Protein 5NJX (pdb70)

Secondary structure (DSSP, 8-state):
-HHHHHHHS-EE--SS-SSSEEEEEEE--BSS----BT-EEEEEEEEE-SS--EEEESTTT-S-EEEETTTTSS-HHHHHHGGGPPBT-EEEEEE-GGGTTTTT-BTTTB-TT--EEEEEEEEEEE-EETTSSSSEEEEEEE----SS---TT-EEEEEEEEEETTEEEEEEEEEEETT-GGGGT--HHHHHHHTT--TT-EEEEEE-TTTSSGGG-BGGGTBPTT--EEEEEEEEEEEPPPPGGGS-HHHHHHHHHHHHHHHHHHHHTT-HHHHHHHHHHHHHHHTT--S--HHHHHHHHHHHHHHHHHHHHHHHHTT-HHHHHHHHHHHHHH-TT-HHHHHHHHHHHHHTT-HHHHHHHHHHHHHH-TT-HHHHHHHHHHHHHHHHHHHHHHHHHHHHHHHHHHTSSSTT-/--GGGG---

Sequence (422 aa):
SPTATVAEQGEDITSKKDRGVLKIVKRVGNGEETPMIGDKVYVHYKGKLSNGKKFDSSHDRNEPFVFSLGKGQVIKAWDIGVATMKKGEICHLLCKPEYAYGSAGSLPKIPSNATLFFEIELLDFKGEDLFEDGGIIRRTKRKGEGYSNPNEGATVEIHLEGRCGGRMFDCRDVAFTVGEGEDHDIPIGIDKALEKMQREEQCILYLGPRYGFGEAGKPKFGIEPNAELIYEVTLKSFEKAKESWEMDTKEKLEQAAIVKEKGTVYFKGGKYMMQAVIQYGKIVSWLEEMEYGLSEKESKASESFLLAAFLNLAMCYLKLREYTKAVECCDKALGLDSANEKGLYRRGEAQLLMNEFESAKGDFEKVLEVNPQNKAARLQISMCQKKAKEHNERDRRIYANMFKKFAEQDAKEEADTSRMEEVD

Structure (mmCIF, N/CA/C/O backbone):
data_5NJX
#
_entry.id   5NJX
#
_cell.length_a   92.160
_cell.length_b   92.160
_cell.length_c   132.010
_cell.angle_alpha   90.00
_cell.angle_beta   90.00
_cell.angle_gamma   120.00
#
_symmetry.space_group_name_H-M   'P 32 2 1'
#
loop_
_entity.id
_entity.type
_entity.pdbx_description
1 polymer 'Peptidyl-prolyl cis-trans isomerase FKBP5'
2 polymer 'HSP90AA1 protein'
3 non-polymer 'SULFATE ION'
4 water water
#
loop_
_atom_site.group_PDB
_atom_site.id
_atom_site.type_symbol
_atom_site.label_atom_id
_atom_site.label_alt_id
_atom_site.label_comp_id
_atom_site.label_asym_id
_atom_site.label_entity_id
_atom_site.label_seq_id
_atom_site.pdbx_PDB_ins_code
_atom_site.Cartn_x
_atom_site.Cartn_y
_atom_site.Cartn_z
_atom_site.occupancy
_atom_site.B_iso_or_equiv
_atom_site.auth_seq_id
_atom_site.auth_comp_id
_atom_site.auth_asym_id
_atom_site.auth_atom_id
_atom_site.pdbx_PDB_model_num
ATOM 1 N N . SER A 1 18 ? -63.317 76.484 -18.047 1.00 145.89 13 SER A N 1
ATOM 2 C CA . SER A 1 18 ? -63.527 76.388 -19.490 1.00 146.63 13 SER A CA 1
ATOM 3 C C . SER A 1 18 ? -62.995 75.053 -20.100 1.00 147.09 13 SER A C 1
ATOM 4 O O . SER A 1 18 ? -63.757 74.467 -20.872 1.00 147.05 13 SER A O 1
ATOM 7 N N . PRO A 1 19 ? -61.765 74.519 -19.802 1.00 139.74 14 PRO A N 1
ATOM 8 C CA . PRO A 1 19 ? -61.354 73.241 -20.436 1.00 136.00 14 PRO A CA 1
ATOM 9 C C . PRO A 1 19 ? -62.084 71.995 -19.890 1.00 137.91 14 PRO A C 1
ATOM 10 O O . PRO A 1 19 ? -61.914 70.899 -20.435 1.00 134.74 14 PRO A O 1
ATOM 14 N N . THR A 1 20 ? -62.895 72.173 -18.819 1.00 135.83 15 THR A N 1
ATOM 15 C CA . THR A 1 20 ? -63.701 71.141 -18.153 1.00 134.18 15 THR A CA 1
ATOM 16 C C . THR A 1 20 ? -65.006 70.904 -18.957 1.00 139.46 15 THR A C 1
ATOM 17 O O . THR A 1 20 ? -65.457 69.762 -19.057 1.00 136.82 15 THR A O 1
ATOM 21 N N . ALA A 1 21 ? -65.596 71.977 -19.530 1.00 139.44 16 ALA A N 1
ATOM 22 C CA . ALA A 1 21 ? -66.821 71.906 -20.334 1.00 141.28 16 ALA A CA 1
ATOM 23 C C . ALA A 1 21 ? -66.575 71.241 -21.704 1.00 143.16 16 ALA A C 1
ATOM 24 O O . ALA A 1 21 ? -67.509 70.664 -22.262 1.00 143.43 16 ALA A O 1
ATOM 26 N N . THR A 1 22 ? -65.321 71.315 -22.230 1.00 137.03 17 THR A N 1
ATOM 27 C CA . THR A 1 22 ? -64.891 70.743 -23.518 1.00 135.13 17 THR A CA 1
ATOM 28 C C . THR A 1 22 ? -64.996 69.212 -23.493 1.00 136.43 17 THR A C 1
ATOM 29 O O . THR A 1 22 ? -65.576 68.634 -24.413 1.00 136.10 17 THR A O 1
ATOM 33 N N . VAL A 1 23 ? -64.427 68.566 -22.450 1.00 130.20 18 VAL A N 1
ATOM 34 C CA . VAL A 1 23 ? -64.436 67.109 -22.266 1.00 126.88 18 VAL A CA 1
ATOM 35 C C . VAL A 1 23 ? -65.868 66.641 -21.871 1.00 132.18 18 VAL A C 1
ATOM 36 O O . VAL A 1 23 ? -66.277 65.543 -22.261 1.00 130.38 18 VAL A O 1
ATOM 40 N N . ALA A 1 24 ? -66.635 67.500 -21.160 1.00 131.46 19 ALA A N 1
ATOM 41 C CA . ALA A 1 24 ? -68.019 67.227 -20.756 1.00 133.05 19 ALA A CA 1
ATOM 42 C C . ALA A 1 24 ? -68.943 67.197 -21.975 1.00 138.96 19 ALA A C 1
ATOM 43 O O . ALA A 1 24 ? -69.944 66.478 -21.970 1.00 139.19 19 ALA A O 1
ATOM 45 N N . GLU A 1 25 ? -68.587 67.974 -23.019 1.00 136.49 20 GLU A N 1
ATOM 46 C CA . GLU A 1 25 ? -69.305 68.073 -24.288 1.00 138.61 20 GLU A CA 1
ATOM 47 C C . GLU A 1 25 ? -68.827 66.972 -25.246 1.00 139.89 20 GLU A C 1
ATOM 48 O O . GLU A 1 25 ? -69.643 66.163 -25.686 1.00 140.47 20 GLU A O 1
ATOM 54 N N . GLN A 1 26 ? -67.511 66.944 -25.561 1.00 133.17 21 GLN A N 1
ATOM 55 C CA . GLN A 1 26 ? -66.891 65.971 -26.473 1.00 130.00 21 GLN A CA 1
ATOM 56 C C . GLN A 1 26 ? -65.767 65.202 -25.763 1.00 129.08 21 GLN A C 1
ATOM 57 O O . GLN A 1 26 ? -64.620 65.662 -25.739 1.00 127.78 21 GLN A O 1
ATOM 63 N N . GLY A 1 27 ? -66.110 64.046 -25.191 1.00 122.45 22 GLY A N 1
ATOM 64 C CA . GLY A 1 27 ? -65.167 63.194 -24.469 1.00 117.28 22 GLY A CA 1
ATOM 65 C C . GLY A 1 27 ? -65.258 61.726 -24.824 1.00 115.58 22 GLY A C 1
ATOM 66 O O . GLY A 1 27 ? -66.357 61.181 -24.958 1.00 116.71 22 GLY A O 1
ATOM 67 N N . GLU A 1 28 ? -64.096 61.073 -24.962 1.00 106.18 23 GLU A N 1
ATOM 68 C CA . GLU A 1 28 ? -64.008 59.657 -25.305 1.00 102.79 23 GLU A CA 1
ATOM 69 C C . GLU A 1 28 ? -64.290 58.802 -24.076 1.00 102.85 23 GLU A C 1
ATOM 70 O O . GLU A 1 28 ? -63.459 58.727 -23.165 1.00 99.94 23 GLU A O 1
ATOM 76 N N . ASP A 1 29 ? -65.485 58.180 -24.049 1.00 99.64 24 ASP A N 1
ATOM 77 C CA . ASP A 1 29 ? -65.929 57.293 -22.974 1.00 98.07 24 ASP A CA 1
ATOM 78 C C . ASP A 1 29 ? -65.103 56.003 -23.050 1.00 98.00 24 ASP A C 1
ATOM 79 O O . ASP A 1 29 ? -65.429 55.087 -23.813 1.00 97.94 24 ASP A O 1
ATOM 84 N N . ILE A 1 30 ? -63.984 55.977 -22.301 1.00 90.59 25 ILE A N 1
ATOM 85 C CA . ILE A 1 30 ? -63.013 54.879 -22.295 1.00 86.48 25 ILE A CA 1
ATOM 86 C C . ILE A 1 30 ? -63.361 53.780 -21.257 1.00 88.67 25 ILE A C 1
ATOM 87 O O . ILE A 1 30 ? -62.544 52.883 -21.016 1.00 85.01 25 ILE A O 1
ATOM 92 N N . THR A 1 31 ? -64.589 53.819 -20.701 1.00 87.66 26 THR A N 1
ATOM 93 C CA . THR A 1 31 ? -65.071 52.839 -19.721 1.00 87.07 26 THR A CA 1
ATOM 94 C C . THR A 1 31 ? -65.486 51.531 -20.392 1.00 91.32 26 THR A C 1
ATOM 95 O O . THR A 1 31 ? -66.037 51.550 -21.501 1.00 93.11 26 THR A O 1
ATOM 99 N N . SER A 1 32 ? -65.228 50.399 -19.698 1.00 85.57 27 SER A N 1
ATOM 100 C CA . SER A 1 32 ? -65.586 49.038 -20.116 1.00 84.77 27 SER A CA 1
ATOM 101 C C . SER A 1 32 ? -67.113 48.872 -20.084 1.00 90.91 27 SER A C 1
ATOM 102 O O . SER A 1 32 ? -67.712 48.397 -21.053 1.00 92.09 27 SER A O 1
ATOM 105 N N . LYS A 1 33 ? -67.733 49.316 -18.975 1.00 87.46 28 LYS A N 1
ATOM 106 C CA . LYS A 1 33 ? -69.172 49.273 -18.718 1.00 89.30 28 LYS A CA 1
ATOM 107 C C . LYS A 1 33 ? -69.938 50.261 -19.627 1.00 95.21 28 LYS A C 1
ATOM 108 O O . LYS A 1 33 ? -71.136 50.066 -19.855 1.00 97.47 28 LYS A O 1
ATOM 114 N N . LYS A 1 34 ? -69.236 51.304 -20.150 1.00 90.51 29 LYS A N 1
ATOM 115 C CA . LYS A 1 34 ? -69.744 52.368 -21.031 1.00 92.60 29 LYS A CA 1
ATOM 116 C C . LYS A 1 34 ? -70.931 53.091 -20.360 1.00 99.45 29 LYS A C 1
ATOM 117 O O . LYS A 1 34 ? -72.094 52.876 -20.721 1.00 101.35 29 LYS A O 1
ATOM 123 N N . ASP A 1 35 ? -70.615 53.922 -19.344 1.00 96.10 30 ASP A N 1
ATOM 124 C CA . ASP A 1 35 ? -71.599 54.669 -18.545 1.00 98.61 30 ASP A CA 1
ATOM 125 C C . ASP A 1 35 ? -71.219 56.174 -18.376 1.00 104.44 30 ASP A C 1
ATOM 126 O O . ASP A 1 35 ? -71.718 56.826 -17.447 1.00 106.43 30 ASP A O 1
ATOM 131 N N . ARG A 1 36 ? -70.361 56.719 -19.299 1.00 99.23 31 ARG A N 1
ATOM 132 C CA . ARG A 1 36 ? -69.843 58.110 -19.356 1.00 99.04 31 ARG A CA 1
ATOM 133 C C . ARG A 1 36 ? -68.993 58.501 -18.097 1.00 99.61 31 ARG A C 1
ATOM 134 O O . ARG A 1 36 ? -68.616 59.670 -17.945 1.00 99.31 31 ARG A O 1
ATOM 142 N N . GLY A 1 37 ? -68.655 57.504 -17.270 1.00 93.18 32 GLY A N 1
ATOM 143 C CA . GLY A 1 37 ? -67.891 57.645 -16.033 1.00 91.13 32 GLY A CA 1
ATOM 144 C C . GLY A 1 37 ? -66.489 58.216 -16.132 1.00 92.64 32 GLY A C 1
ATOM 145 O O . GLY A 1 37 ? -66.025 58.871 -15.194 1.00 92.49 32 GLY A O 1
ATOM 146 N N . VAL A 1 38 ? -65.779 57.917 -17.232 1.00 86.90 33 VAL A N 1
ATOM 147 C CA . VAL A 1 38 ? -64.423 58.415 -17.498 1.00 84.67 33 VAL A CA 1
ATOM 148 C C . VAL A 1 38 ? -64.393 58.903 -18.965 1.00 89.85 33 VAL A C 1
ATOM 149 O O . VAL A 1 38 ? -64.562 58.095 -19.884 1.00 89.32 33 VAL A O 1
ATOM 153 N N . LEU A 1 39 ? -64.226 60.227 -19.174 1.00 87.13 34 LEU A N 1
ATOM 154 C CA . LEU A 1 39 ? -64.186 60.828 -20.513 1.00 87.59 34 LEU A CA 1
ATOM 155 C C . LEU A 1 39 ? -62.823 61.483 -20.760 1.00 90.42 34 LEU A C 1
ATOM 156 O O . LEU A 1 39 ? -62.325 62.210 -19.897 1.00 89.94 34 LEU A O 1
ATOM 161 N N . LYS A 1 40 ? -62.209 61.197 -21.923 1.00 86.13 35 LYS A N 1
ATOM 162 C CA . LYS A 1 40 ? -60.888 61.719 -22.275 1.00 84.85 35 LYS A CA 1
ATOM 163 C C . LYS A 1 40 ? -60.922 62.646 -23.507 1.00 93.21 35 LYS A C 1
ATOM 164 O O . LYS A 1 40 ? -61.812 62.548 -24.358 1.00 94.62 35 LYS A O 1
ATOM 170 N N . ILE A 1 41 ? -59.940 63.557 -23.573 1.00 91.06 36 ILE A N 1
ATOM 171 C CA . ILE A 1 41 ? -59.704 64.482 -24.676 1.00 93.23 36 ILE A CA 1
ATOM 172 C C . ILE A 1 41 ? -58.191 64.760 -24.666 1.00 95.83 36 ILE A C 1
ATOM 173 O O . ILE A 1 41 ? -57.642 65.204 -23.656 1.00 94.50 36 ILE A O 1
ATOM 178 N N . VAL A 1 42 ? -57.511 64.391 -25.757 1.00 92.12 37 VAL A N 1
ATOM 179 C CA . VAL A 1 42 ? -56.064 64.548 -25.863 1.00 90.47 37 VAL A CA 1
ATOM 180 C C . VAL A 1 42 ? -55.738 66.006 -26.179 1.00 98.89 37 VAL A C 1
ATOM 181 O O . VAL A 1 42 ? -56.168 66.522 -27.214 1.00 100.58 37 VAL A O 1
ATOM 185 N N . LYS A 1 43 ? -54.985 66.665 -25.276 1.00 96.52 38 LYS A N 1
ATOM 186 C CA . LYS A 1 43 ? -54.536 68.053 -25.433 1.00 98.92 38 LYS A CA 1
ATOM 187 C C . LYS A 1 43 ? -53.263 68.102 -26.313 1.00 102.78 38 LYS A C 1
ATOM 188 O O . LYS A 1 43 ? -53.182 68.916 -27.238 1.00 103.99 38 LYS A O 1
ATOM 194 N N . ARG A 1 44 ? -52.286 67.223 -26.012 1.00 97.20 39 ARG A N 1
ATOM 195 C CA . ARG A 1 44 ? -51.007 67.092 -26.706 1.00 96.11 39 ARG A CA 1
ATOM 196 C C . ARG A 1 44 ? -50.734 65.610 -26.957 1.00 100.28 39 ARG A C 1
ATOM 197 O O . ARG A 1 44 ? -50.718 64.831 -26.001 1.00 98.60 39 ARG A O 1
ATOM 205 N N . VAL A 1 45 ? -50.524 65.216 -28.230 1.00 98.14 40 VAL A N 1
ATOM 206 C CA . VAL A 1 45 ? -50.274 63.812 -28.598 1.00 96.13 40 VAL A CA 1
ATOM 207 C C . VAL A 1 45 ? -48.846 63.353 -28.183 1.00 100.23 40 VAL A C 1
ATOM 208 O O . VAL A 1 45 ? -47.972 64.182 -27.903 1.00 99.80 40 VAL A O 1
ATOM 212 N N . GLY A 1 46 ? -48.661 62.032 -28.126 1.00 96.82 41 GLY A N 1
ATOM 213 C CA . GLY A 1 46 ? -47.402 61.389 -27.766 1.00 95.08 41 GLY A CA 1
ATOM 214 C C . GLY A 1 46 ? -46.836 60.479 -28.843 1.00 100.14 41 GLY A C 1
ATOM 215 O O . GLY A 1 46 ? -47.594 59.880 -29.618 1.00 99.95 41 GLY A O 1
ATOM 216 N N . ASN A 1 47 ? -45.488 60.366 -28.894 1.00 97.19 42 ASN A N 1
ATOM 217 C CA . ASN A 1 47 ? -44.785 59.548 -29.892 1.00 96.60 42 ASN A CA 1
ATOM 218 C C . ASN A 1 47 ? -44.673 58.080 -29.449 1.00 98.56 42 ASN A C 1
ATOM 219 O O . ASN A 1 47 ? -44.450 57.798 -28.267 1.00 97.00 42 ASN A O 1
ATOM 224 N N . GLY A 1 48 ? -44.824 57.178 -30.424 1.00 94.66 43 GLY A N 1
ATOM 225 C CA . GLY A 1 48 ? -44.800 55.729 -30.243 1.00 92.40 43 GLY A CA 1
ATOM 226 C C . GLY A 1 48 ? -46.205 55.190 -30.060 1.00 96.82 43 GLY A C 1
ATOM 227 O O . GLY A 1 48 ? -47.063 55.897 -29.517 1.00 98.27 43 GLY A O 1
ATOM 228 N N . GLU A 1 49 ? -46.472 53.950 -30.528 1.00 91.51 44 GLU A N 1
ATOM 229 C CA . GLU A 1 49 ? -47.817 53.379 -30.375 1.00 91.23 44 GLU A CA 1
ATOM 230 C C . GLU A 1 49 ? -47.873 52.350 -29.228 1.00 88.89 44 GLU A C 1
ATOM 231 O O . GLU A 1 49 ? -48.745 51.469 -29.204 1.00 88.51 44 GLU A O 1
ATOM 237 N N . GLU A 1 50 ? -46.982 52.530 -28.236 1.00 80.14 45 GLU A N 1
ATOM 238 C CA . GLU A 1 50 ? -46.945 51.707 -27.039 1.00 76.17 45 GLU A CA 1
ATOM 239 C C . GLU A 1 50 ? -47.705 52.423 -25.930 1.00 77.62 45 GLU A C 1
ATOM 240 O O . GLU A 1 50 ? -47.467 53.608 -25.669 1.00 77.32 45 GLU A O 1
ATOM 246 N N . THR A 1 51 ? -48.673 51.709 -25.334 1.00 72.44 46 THR A N 1
ATOM 247 C CA . THR A 1 51 ? -49.497 52.154 -24.204 1.00 71.90 46 THR A CA 1
ATOM 248 C C . THR A 1 51 ? -49.066 51.360 -22.967 1.00 71.58 46 THR A C 1
ATOM 249 O O . THR A 1 51 ? -48.743 50.174 -23.125 1.00 69.58 46 THR A O 1
ATOM 253 N N . PRO A 1 52 ? -49.058 51.958 -21.743 1.00 66.07 47 PRO A N 1
ATOM 254 C CA . PRO A 1 52 ? -48.640 51.192 -20.559 1.00 63.35 47 PRO A CA 1
ATOM 255 C C . PRO A 1 52 ? -49.612 50.070 -20.195 1.00 64.31 47 PRO A C 1
ATOM 256 O O . PRO A 1 52 ? -50.825 50.193 -20.402 1.00 65.38 47 PRO A O 1
ATOM 260 N N . MET A 1 53 ? -49.054 48.969 -19.666 1.00 56.81 48 MET A N 1
ATOM 261 C CA . MET A 1 53 ? -49.800 47.784 -19.248 1.00 55.77 48 MET A CA 1
ATOM 262 C C . MET A 1 53 ? -49.839 47.643 -17.723 1.00 62.42 48 MET A C 1
ATOM 263 O O . MET A 1 53 ? -49.155 48.385 -17.007 1.00 63.67 48 MET A O 1
ATOM 268 N N . ILE A 1 54 ? -50.620 46.657 -17.228 1.00 57.88 49 ILE A N 1
ATOM 269 C CA . ILE A 1 54 ? -50.760 46.312 -15.813 1.00 56.15 49 ILE A CA 1
ATOM 270 C C . ILE A 1 54 ? -49.357 46.106 -15.213 1.00 58.59 49 ILE A C 1
ATOM 271 O O . ILE A 1 54 ? -48.473 45.551 -15.883 1.00 56.58 49 ILE A O 1
ATOM 276 N N . GLY A 1 55 ? -49.160 46.632 -14.004 1.00 55.88 50 GLY A N 1
ATOM 277 C CA . GLY A 1 55 ? -47.922 46.525 -13.233 1.00 54.80 50 GLY A CA 1
ATOM 278 C C . GLY A 1 55 ? -46.726 47.353 -13.670 1.00 59.46 50 GLY A C 1
ATOM 279 O O . GLY A 1 55 ? -45.653 47.246 -13.066 1.00 58.41 50 GLY A O 1
ATOM 280 N N . ASP A 1 56 ? -46.885 48.181 -14.711 1.00 56.94 51 ASP A N 1
ATOM 281 C CA . ASP A 1 56 ? -45.789 49.009 -15.194 1.00 56.56 51 ASP A CA 1
ATOM 282 C C . ASP A 1 56 ? -45.573 50.223 -14.288 1.00 61.42 51 ASP A C 1
ATOM 283 O O . ASP A 1 56 ? -46.534 50.756 -13.731 1.00 61.95 51 ASP A O 1
ATOM 288 N N . LYS A 1 57 ? -44.307 50.645 -14.139 1.00 58.24 52 LYS A N 1
ATOM 289 C CA . LYS A 1 57 ? -43.914 51.806 -13.341 1.00 59.74 52 LYS A CA 1
ATOM 290 C C . LYS A 1 57 ? -44.119 53.059 -14.196 1.00 66.72 52 LYS A C 1
ATOM 291 O O . LYS A 1 57 ? -43.306 53.387 -15.063 1.00 65.90 52 LYS A O 1
ATOM 297 N N . VAL A 1 58 ? -45.249 53.722 -13.967 1.00 66.49 53 VAL A N 1
ATOM 298 C CA . VAL A 1 58 ? -45.702 54.892 -14.701 1.00 68.79 53 VAL A CA 1
ATOM 299 C C . VAL A 1 58 ? -45.271 56.204 -14.003 1.00 74.41 53 VAL A C 1
ATOM 300 O O . VAL A 1 58 ? -45.588 56.432 -12.833 1.00 74.53 53 VAL A O 1
ATOM 304 N N . TYR A 1 59 ? -44.554 57.058 -14.763 1.00 72.04 54 TYR A N 1
ATOM 305 C CA . TYR A 1 59 ? -44.061 58.382 -14.378 1.00 73.62 54 TYR A CA 1
ATOM 306 C C . TYR A 1 59 ? -44.995 59.430 -14.998 1.00 79.77 54 TYR A C 1
ATOM 307 O O . TYR A 1 59 ? -45.075 59.503 -16.228 1.00 79.37 54 TYR A O 1
ATOM 316 N N . VAL A 1 60 ? -45.745 60.200 -14.168 1.00 78.40 55 VAL A N 1
ATOM 317 C CA . VAL A 1 60 ? -46.686 61.217 -14.674 1.00 80.57 55 VAL A CA 1
ATOM 318 C C . VAL A 1 60 ? -46.559 62.568 -13.968 1.00 86.48 55 VAL A C 1
ATOM 319 O O . VAL A 1 60 ? -46.005 62.677 -12.874 1.00 85.18 55 VAL A O 1
ATOM 323 N N . HIS A 1 61 ? -47.124 63.585 -14.619 1.00 86.23 56 HIS A N 1
ATOM 324 C CA . HIS A 1 61 ? -47.235 64.959 -14.158 1.00 89.17 56 HIS A CA 1
ATOM 325 C C . HIS A 1 61 ? -48.703 65.331 -14.230 1.00 92.84 56 HIS A C 1
ATOM 326 O O . HIS A 1 61 ? -49.326 65.088 -15.260 1.00 92.43 56 HIS A O 1
ATOM 333 N N . TYR A 1 62 ? -49.283 65.860 -13.143 1.00 89.44 57 TYR A N 1
ATOM 334 C CA . TYR A 1 62 ? -50.698 66.201 -13.167 1.00 90.67 57 TYR A CA 1
ATOM 335 C C . TYR A 1 62 ? -51.038 67.464 -12.383 1.00 96.37 57 TYR A C 1
ATOM 336 O O . TYR A 1 62 ? -50.228 67.960 -11.603 1.00 96.15 57 TYR A O 1
ATOM 345 N N . LYS A 1 63 ? -52.258 67.976 -12.638 1.00 94.45 58 LYS A N 1
ATOM 346 C CA . LYS A 1 63 ? -52.951 69.107 -12.009 1.00 96.76 58 LYS A CA 1
ATOM 347 C C . LYS A 1 63 ? -54.372 68.637 -11.707 1.00 99.79 58 LYS A C 1
ATOM 348 O O . LYS A 1 63 ? -55.040 68.099 -12.594 1.00 99.25 58 LYS A O 1
ATOM 354 N N . GLY A 1 64 ? -54.810 68.798 -10.469 1.00 96.34 59 GLY A N 1
ATOM 355 C CA . GLY A 1 64 ? -56.145 68.378 -10.067 1.00 96.59 59 GLY A CA 1
ATOM 356 C C . GLY A 1 64 ? -57.047 69.538 -9.717 1.00 102.42 59 GLY A C 1
ATOM 357 O O . GLY A 1 64 ? -56.717 70.321 -8.827 1.00 103.26 59 GLY A O 1
ATOM 358 N N . LYS A 1 65 ? -58.200 69.641 -10.404 1.00 99.74 60 LYS A N 1
ATOM 359 C CA . LYS A 1 65 ? -59.196 70.690 -10.173 1.00 103.02 60 LYS A CA 1
ATOM 360 C C . LYS A 1 65 ? -60.574 70.079 -9.893 1.00 106.62 60 LYS A C 1
ATOM 361 O O . LYS A 1 65 ? -60.979 69.137 -10.576 1.00 104.53 60 LYS A O 1
ATOM 367 N N . LEU A 1 66 ? -61.286 70.615 -8.883 1.00 105.20 61 LEU A N 1
ATOM 368 C CA . LEU A 1 66 ? -62.615 70.147 -8.462 1.00 106.30 61 LEU A CA 1
ATOM 369 C C . LEU A 1 66 ? -63.717 70.512 -9.479 1.00 112.80 61 LEU A C 1
ATOM 370 O O . LEU A 1 66 ? -63.428 71.082 -10.532 1.00 112.71 61 LEU A O 1
ATOM 375 N N . SER A 1 67 ? -64.984 70.191 -9.139 1.00 110.85 62 SER A N 1
ATOM 376 C CA . SER A 1 67 ? -66.181 70.439 -9.946 1.00 113.18 62 SER A CA 1
ATOM 377 C C . SER A 1 67 ? -66.362 71.928 -10.315 1.00 120.69 62 SER A C 1
ATOM 378 O O . SER A 1 67 ? -66.794 72.209 -11.435 1.00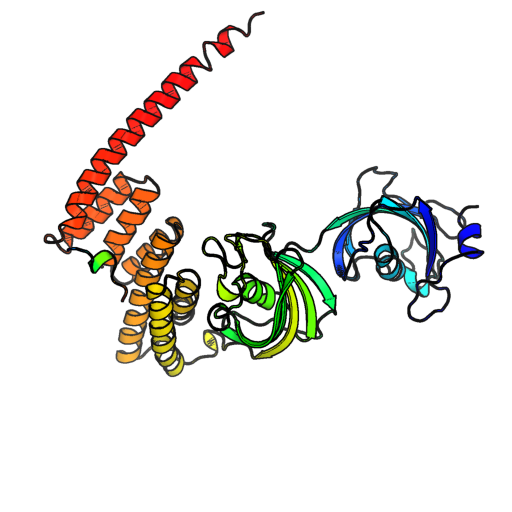 122.59 62 SER A O 1
ATOM 381 N N . ASN A 1 68 ? -66.030 72.870 -9.397 1.00 118.09 63 ASN A N 1
ATOM 382 C CA . ASN A 1 68 ? -66.152 74.314 -9.654 1.00 121.25 63 ASN A CA 1
ATOM 383 C C . ASN A 1 68 ? -64.906 74.873 -10.377 1.00 124.23 63 ASN A C 1
ATOM 384 O O . ASN A 1 68 ? -65.021 75.863 -11.103 1.00 125.95 63 ASN A O 1
ATOM 389 N N . GLY A 1 69 ? -63.748 74.239 -10.165 1.00 117.27 64 GLY A N 1
ATOM 390 C CA . GLY A 1 69 ? -62.479 74.626 -10.778 1.00 115.45 64 GLY A CA 1
ATOM 391 C C . GLY A 1 69 ? -61.327 74.850 -9.813 1.00 117.05 64 GLY A C 1
ATOM 392 O O . GLY A 1 69 ? -60.224 75.200 -10.242 1.00 115.52 64 GLY A O 1
ATOM 393 N N . LYS A 1 70 ? -61.577 74.655 -8.506 1.00 113.58 65 LYS A N 1
ATOM 394 C CA . LYS A 1 70 ? -60.600 74.827 -7.429 1.00 112.32 65 LYS A CA 1
ATOM 395 C C . LYS A 1 70 ? -59.452 73.815 -7.566 1.00 111.85 65 LYS A C 1
ATOM 396 O O . LYS A 1 70 ? -59.704 72.611 -7.601 1.00 108.75 65 LYS A O 1
ATOM 402 N N . LYS A 1 71 ? -58.201 74.308 -7.666 1.00 107.95 66 LYS A N 1
ATOM 403 C CA . LYS A 1 71 ? -57.009 73.463 -7.783 1.00 104.36 66 LYS A CA 1
ATOM 404 C C . LYS A 1 71 ? -56.700 72.843 -6.408 1.00 107.45 66 LYS A C 1
ATOM 405 O O . LYS A 1 71 ? -56.176 73.525 -5.525 1.00 108.02 66 LYS A O 1
ATOM 411 N N . PHE A 1 72 ? -57.077 71.563 -6.217 1.00 102.64 67 PHE A N 1
ATOM 412 C CA . PHE A 1 72 ? -56.914 70.866 -4.941 1.00 101.72 67 PHE A CA 1
ATOM 413 C C . PHE A 1 72 ? -55.485 70.361 -4.702 1.00 105.96 67 PHE A C 1
ATOM 414 O O . PHE A 1 72 ? -54.890 70.705 -3.680 1.00 106.15 67 PHE A O 1
ATOM 422 N N . ASP A 1 73 ? -54.949 69.543 -5.616 1.00 102.19 68 ASP A N 1
ATOM 423 C CA . ASP A 1 73 ? -53.622 68.946 -5.503 1.00 100.42 68 ASP A CA 1
ATOM 424 C C . ASP A 1 73 ? -52.988 68.922 -6.892 1.00 106.31 68 ASP A C 1
ATOM 425 O O . ASP A 1 73 ? -53.682 68.677 -7.882 1.00 105.38 68 ASP A O 1
ATOM 430 N N . SER A 1 74 ? -51.683 69.238 -6.965 1.00 105.30 69 SER A N 1
ATOM 431 C CA . SER A 1 74 ? -50.952 69.313 -8.230 1.00 105.68 69 SER A CA 1
ATOM 432 C C . SER A 1 74 ? -49.489 68.868 -8.092 1.00 110.31 69 SER A C 1
ATOM 433 O O . SER A 1 74 ? -48.846 69.131 -7.072 1.00 110.28 69 SER A O 1
ATOM 436 N N . SER A 1 75 ? -48.972 68.204 -9.138 1.00 107.16 70 SER A N 1
ATOM 437 C CA . SER A 1 75 ? -47.584 67.756 -9.237 1.00 106.06 70 SER A CA 1
ATOM 438 C C . SER A 1 75 ? -46.729 68.862 -9.858 1.00 115.15 70 SER A C 1
ATOM 439 O O . SER A 1 75 ? -45.541 68.950 -9.548 1.00 114.47 70 SER A O 1
ATOM 442 N N . HIS A 1 76 ? -47.336 69.683 -10.760 1.00 115.92 71 HIS A N 1
ATOM 443 C CA . HIS A 1 76 ? -46.712 70.831 -11.437 1.00 118.27 71 HIS A CA 1
ATOM 444 C C . HIS A 1 76 ? -46.386 71.952 -10.430 1.00 124.48 71 HIS A C 1
ATOM 445 O O . HIS A 1 76 ? -45.567 72.827 -10.729 1.00 125.12 71 HIS A O 1
ATOM 452 N N . ASP A 1 77 ? -47.028 71.906 -9.233 1.00 121.76 72 ASP A N 1
ATOM 453 C CA . ASP A 1 77 ? -46.801 72.794 -8.086 1.00 123.46 72 ASP A CA 1
ATOM 454 C C . ASP A 1 77 ? -45.834 72.071 -7.111 1.00 125.41 72 ASP A C 1
ATOM 455 O O . ASP A 1 77 ? -45.999 72.101 -5.887 1.00 125.04 72 ASP A O 1
ATOM 460 N N . ARG A 1 78 ? -44.826 71.399 -7.719 1.00 120.34 73 ARG A N 1
ATOM 461 C CA . ARG A 1 78 ? -43.713 70.614 -7.163 1.00 117.97 73 ARG A CA 1
ATOM 462 C C . ARG A 1 78 ? -42.645 70.393 -8.256 1.00 120.56 73 ARG A C 1
ATOM 463 O O . ARG A 1 78 ? -41.469 70.200 -7.935 1.00 119.02 73 ARG A O 1
ATOM 471 N N . ASN A 1 79 ? -43.081 70.398 -9.553 1.00 117.29 74 ASN A N 1
ATOM 472 C CA . ASN A 1 79 ? -42.309 70.179 -10.800 1.00 115.79 74 ASN A CA 1
ATOM 473 C C . ASN A 1 79 ? -41.628 68.786 -10.827 1.00 116.11 74 ASN A C 1
ATOM 474 O O . ASN A 1 79 ? -41.056 68.394 -11.851 1.00 114.43 74 ASN A O 1
ATOM 479 N N . GLU A 1 80 ? -41.737 68.040 -9.709 1.00 110.94 75 GLU A N 1
ATOM 480 C CA . GLU A 1 80 ? -41.209 66.693 -9.521 1.00 107.39 75 GLU A CA 1
ATOM 481 C C . GLU A 1 80 ? -42.321 65.677 -9.826 1.00 107.68 75 GLU A C 1
ATOM 482 O O . GLU A 1 80 ? -43.439 65.813 -9.304 1.00 108.58 75 GLU A O 1
ATOM 488 N N . PRO A 1 81 ? -42.045 64.678 -10.698 1.00 99.39 76 PRO A N 1
ATOM 489 C CA . PRO A 1 81 ? -43.100 63.729 -11.083 1.00 96.60 76 PRO A CA 1
ATOM 490 C C . PRO A 1 81 ? -43.462 62.708 -10.004 1.00 93.42 76 PRO A C 1
ATOM 491 O O . PRO A 1 81 ? -42.680 62.429 -9.089 1.00 91.84 76 PRO A O 1
ATOM 495 N N . PHE A 1 82 ? -44.673 62.148 -10.153 1.00 85.74 77 PHE A N 1
ATOM 496 C CA . PHE A 1 82 ? -45.277 61.133 -9.302 1.00 82.47 77 PHE A CA 1
ATOM 497 C C . PHE A 1 82 ? -45.233 59.801 -10.032 1.00 79.90 77 PHE A C 1
ATOM 498 O O . PHE A 1 82 ? -45.802 59.660 -11.116 1.00 79.61 77 PHE A O 1
ATOM 506 N N . VAL A 1 83 ? -44.541 58.833 -9.426 1.00 71.59 78 VAL A N 1
ATOM 507 C CA . VAL A 1 83 ? -44.333 57.486 -9.955 1.00 67.60 78 VAL A CA 1
ATOM 508 C C . VAL A 1 83 ? -45.199 56.474 -9.182 1.00 68.08 78 VAL A C 1
ATOM 509 O O . VAL A 1 83 ? -45.107 56.395 -7.953 1.00 66.94 78 VAL A O 1
ATOM 513 N N . PHE A 1 84 ? -46.020 55.691 -9.906 1.00 6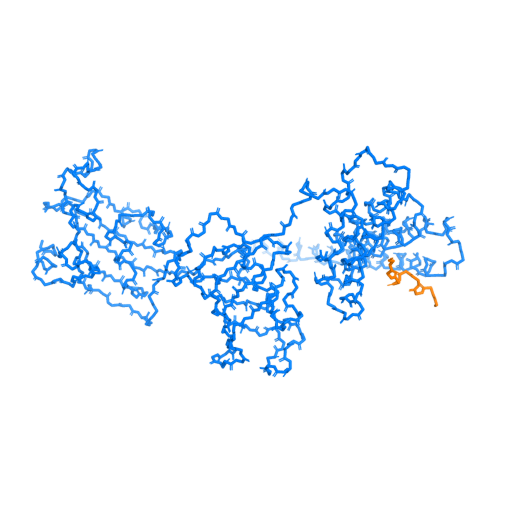2.30 79 PHE A N 1
ATOM 514 C CA . PHE A 1 84 ? -46.871 54.654 -9.308 1.00 60.49 79 PHE A CA 1
ATOM 515 C C . PHE A 1 84 ? -47.014 53.457 -10.262 1.00 62.54 79 PHE A C 1
ATOM 516 O O . PHE A 1 84 ? -46.748 53.600 -11.452 1.00 61.70 79 PHE A O 1
ATOM 524 N N . SER A 1 85 ? -47.461 52.297 -9.748 1.00 58.24 80 SER A N 1
ATOM 525 C CA . SER A 1 85 ? -47.673 51.105 -10.561 1.00 56.64 80 SER A CA 1
ATOM 526 C C . SER A 1 85 ? -49.123 51.080 -11.047 1.00 61.41 80 SER A C 1
ATOM 527 O O . SER A 1 85 ? -50.066 51.078 -10.241 1.00 60.82 80 SER A O 1
ATOM 530 N N . LEU A 1 86 ? -49.280 51.129 -12.391 1.00 59.45 81 LEU A N 1
ATOM 531 C CA . LEU A 1 86 ? -50.563 51.196 -13.097 1.00 61.00 81 LEU A CA 1
ATOM 532 C C . LEU A 1 86 ? -51.301 49.881 -13.065 1.00 64.05 81 LEU A C 1
ATOM 533 O O . LEU A 1 86 ? -50.708 48.833 -13.315 1.00 62.10 81 LEU A O 1
ATOM 538 N N . GLY A 1 87 ? -52.601 49.972 -12.794 1.00 62.11 82 GLY A N 1
ATOM 539 C CA . GLY A 1 87 ? -53.506 48.834 -12.711 1.00 61.83 82 GLY A CA 1
ATOM 540 C C . GLY A 1 87 ? -53.190 47.965 -11.519 1.00 64.04 82 GLY A C 1
ATOM 541 O O . GLY A 1 87 ? -53.227 46.734 -11.611 1.00 63.79 82 GLY A O 1
ATOM 542 N N . LYS A 1 88 ? -52.828 48.610 -10.409 1.00 58.59 83 LYS A N 1
ATOM 543 C CA . LYS A 1 88 ? -52.482 47.925 -9.175 1.00 56.31 83 LYS A CA 1
ATOM 544 C C . LYS A 1 88 ? -53.318 48.491 -8.019 1.00 58.35 83 LYS A C 1
ATOM 545 O O . LYS A 1 88 ? -53.039 48.199 -6.860 1.00 56.25 83 LYS A O 1
ATOM 551 N N . GLY A 1 89 ? -54.346 49.277 -8.367 1.00 55.74 84 GLY A N 1
ATOM 552 C CA . GLY A 1 89 ? -55.271 49.927 -7.444 1.00 56.59 84 GLY A CA 1
ATOM 553 C C . GLY A 1 89 ? -54.621 50.972 -6.558 1.00 59.72 84 GLY A C 1
ATOM 554 O O . GLY A 1 89 ? -55.141 51.280 -5.477 1.00 59.79 84 GLY A O 1
ATOM 555 N N . GLN A 1 90 ? -53.465 51.511 -7.010 1.00 55.26 85 GLN A N 1
ATOM 556 C CA . GLN A 1 90 ? -52.656 52.519 -6.314 1.00 55.20 85 GLN A CA 1
ATOM 557 C C . GLN A 1 90 ? -53.226 53.941 -6.505 1.00 63.63 85 GLN A C 1
ATOM 558 O O . GLN A 1 90 ? -52.879 54.849 -5.743 1.00 64.55 85 GLN A O 1
ATOM 564 N N . VAL A 1 91 ? -54.101 54.125 -7.516 1.00 62.25 86 VAL A N 1
ATOM 565 C CA . VAL A 1 91 ? -54.804 55.381 -7.820 1.00 64.77 86 VAL A CA 1
ATOM 566 C C . VAL A 1 91 ? -56.298 55.080 -8.056 1.00 69.50 86 VAL A C 1
ATOM 567 O O . VAL A 1 91 ? -56.671 53.905 -8.172 1.00 67.77 86 VAL A O 1
ATOM 571 N N . ILE A 1 92 ? -57.139 56.141 -8.157 1.00 68.33 87 ILE A N 1
ATOM 572 C CA . ILE A 1 92 ? -58.589 56.044 -8.412 1.00 69.51 87 ILE A CA 1
ATOM 573 C C . ILE A 1 92 ? -58.860 55.217 -9.687 1.00 73.07 87 ILE A C 1
ATOM 574 O O . ILE A 1 92 ? -58.013 55.157 -10.592 1.00 70.06 87 ILE A O 1
ATOM 579 N N . LYS A 1 93 ? -60.041 54.562 -9.718 1.00 71.87 88 LYS A N 1
ATOM 580 C CA . LYS A 1 93 ? -60.536 53.692 -10.793 1.00 71.63 88 LYS A CA 1
ATOM 581 C C . LYS A 1 93 ? -60.311 54.328 -12.170 1.00 76.17 88 LYS A C 1
ATOM 582 O O . LYS A 1 93 ? -59.735 53.689 -13.057 1.00 73.41 88 LYS A O 1
ATOM 588 N N . ALA A 1 94 ? -60.710 55.612 -12.303 1.00 75.40 89 ALA A N 1
ATOM 589 C CA . ALA A 1 94 ? -60.617 56.436 -13.501 1.00 76.45 89 ALA A CA 1
ATOM 590 C C . ALA A 1 94 ? -59.193 56.571 -14.039 1.00 79.22 89 ALA A C 1
ATOM 591 O O . ALA A 1 94 ? -59.009 56.573 -15.259 1.00 79.72 89 ALA A O 1
ATOM 593 N N . TRP A 1 95 ? -58.196 56.694 -13.150 1.00 73.82 90 TRP A N 1
ATOM 594 C CA . TRP A 1 95 ? -56.797 56.828 -13.548 1.00 71.76 90 TRP A CA 1
ATOM 595 C C . TRP A 1 95 ? -56.232 55.515 -14.074 1.00 72.22 90 TRP A C 1
ATOM 596 O O . TRP A 1 95 ? -55.486 55.549 -15.048 1.00 70.76 90 TRP A O 1
ATOM 607 N N . ASP A 1 96 ? -56.575 54.364 -13.434 1.00 67.68 91 ASP A N 1
ATOM 608 C CA . ASP A 1 96 ? -56.112 53.030 -13.849 1.00 65.17 91 ASP A CA 1
ATOM 609 C C . ASP A 1 96 ? -56.641 52.695 -15.262 1.00 69.66 91 ASP A C 1
ATOM 610 O O . ASP A 1 96 ? -55.906 52.103 -16.057 1.00 67.59 91 ASP A O 1
ATOM 615 N N . ILE A 1 97 ? -57.891 53.127 -15.581 1.00 68.31 92 ILE A N 1
ATOM 616 C CA . ILE A 1 97 ? -58.532 52.979 -16.899 1.00 68.71 92 ILE A CA 1
ATOM 617 C C . ILE A 1 97 ? -57.889 53.990 -17.864 1.00 73.72 92 ILE A C 1
ATOM 618 O O . ILE A 1 97 ? -57.545 53.633 -18.998 1.00 73.24 92 ILE A O 1
ATOM 623 N N . GLY A 1 98 ? -57.737 55.228 -17.378 1.00 71.02 93 GLY A N 1
ATOM 624 C CA . GLY A 1 98 ? -57.171 56.368 -18.092 1.00 71.58 93 GLY A CA 1
ATOM 625 C C . GLY A 1 98 ? -55.787 56.180 -18.676 1.00 73.29 93 GLY A C 1
ATOM 626 O O . GLY A 1 98 ? -55.660 55.862 -19.857 1.00 72.98 93 GLY A O 1
ATOM 627 N N . VAL A 1 99 ? -54.742 56.360 -17.846 1.00 68.28 94 VAL A N 1
ATOM 628 C CA . VAL A 1 99 ? -53.309 56.284 -18.189 1.00 66.17 94 VAL A CA 1
ATOM 629 C C . VAL A 1 99 ? -52.983 55.062 -19.112 1.00 69.68 94 VAL A C 1
ATOM 630 O O . VAL A 1 99 ? -52.076 55.158 -19.947 1.00 68.70 94 VAL A O 1
ATOM 634 N N . ALA A 1 100 ? -53.774 53.965 -19.009 1.00 66.15 95 ALA A N 1
ATOM 635 C CA . ALA A 1 100 ? -53.656 52.736 -19.809 1.00 64.64 95 ALA A CA 1
ATOM 636 C C . ALA A 1 100 ? -53.881 52.966 -21.319 1.00 70.29 95 ALA A C 1
ATOM 637 O O . ALA A 1 100 ? -53.374 52.193 -22.137 1.00 69.12 95 ALA A O 1
ATOM 639 N N . THR A 1 101 ? -54.653 54.007 -21.674 1.00 68.44 96 THR A N 1
ATOM 640 C CA . THR A 1 101 ? -55.012 54.364 -23.046 1.00 69.24 96 THR A CA 1
ATOM 641 C C . THR A 1 101 ? -54.017 55.368 -23.667 1.00 73.67 96 THR A C 1
ATOM 642 O O . THR A 1 101 ? -54.017 55.561 -24.886 1.00 73.71 96 THR A O 1
ATOM 646 N N . MET A 1 102 ? -53.171 55.984 -22.822 1.00 70.45 97 MET A N 1
ATOM 647 C CA . MET A 1 102 ? -52.190 57.019 -23.164 1.00 71.13 97 MET A CA 1
ATOM 648 C C . MET A 1 102 ? -50.898 56.517 -23.824 1.00 73.95 97 MET A C 1
ATOM 649 O O . MET A 1 102 ? -50.435 55.418 -23.531 1.00 71.17 97 MET A O 1
ATOM 654 N N . LYS A 1 103 ? -50.280 57.385 -24.658 1.00 72.55 98 LYS A N 1
ATOM 655 C CA . LYS A 1 103 ? -48.992 57.182 -25.354 1.00 70.97 98 LYS A CA 1
ATOM 656 C C . LYS A 1 103 ? -47.917 57.995 -24.607 1.00 74.72 98 LYS A C 1
ATOM 657 O O . LYS A 1 103 ? -48.288 58.836 -23.790 1.00 75.59 98 LYS A O 1
ATOM 663 N N . LYS A 1 104 ? -46.609 57.740 -24.833 1.00 69.85 99 LYS A N 1
ATOM 664 C CA . LYS A 1 104 ? -45.571 58.481 -24.091 1.00 69.47 99 LYS A CA 1
ATOM 665 C C . LYS A 1 104 ? -45.492 59.946 -24.556 1.00 76.69 99 LYS A C 1
ATOM 666 O O . LYS A 1 104 ? -45.480 60.207 -25.758 1.00 78.20 99 LYS A O 1
ATOM 672 N N . GLY A 1 105 ? -45.444 60.866 -23.590 1.00 73.64 100 GLY A N 1
ATOM 673 C CA . GLY A 1 105 ? -45.379 62.310 -23.807 1.00 75.31 100 GLY A CA 1
ATOM 674 C C . GLY A 1 105 ? -46.736 62.967 -23.973 1.00 81.43 100 GLY A C 1
ATOM 675 O O . GLY A 1 105 ? -46.815 64.183 -24.170 1.00 83.50 100 GLY A O 1
ATOM 676 N N . GLU A 1 106 ? -47.817 62.160 -23.900 1.00 77.13 101 GLU A N 1
ATOM 677 C CA . GLU A 1 106 ? -49.210 62.592 -24.052 1.00 78.53 101 GLU A CA 1
ATOM 678 C C . GLU A 1 106 ? -49.691 63.445 -22.868 1.00 83.28 101 GLU A C 1
ATOM 679 O O . GLU A 1 106 ? -49.312 63.198 -21.723 1.00 81.23 101 GLU A O 1
ATOM 685 N N . ILE A 1 107 ? -50.529 64.451 -23.172 1.00 82.51 102 ILE A N 1
ATOM 686 C CA . ILE A 1 107 ? -51.239 65.315 -22.227 1.00 84.14 102 ILE A CA 1
ATOM 687 C C . ILE A 1 107 ? -52.722 65.148 -22.568 1.00 88.65 102 ILE A C 1
ATOM 688 O O . ILE A 1 107 ? -53.117 65.379 -23.713 1.00 89.38 102 ILE A O 1
ATOM 693 N N . CYS A 1 108 ? -53.521 64.687 -21.601 1.00 84.52 103 CYS A N 1
ATOM 694 C CA . CYS A 1 108 ? -54.947 64.499 -21.810 1.00 85.82 103 CYS A CA 1
ATOM 695 C C . CYS A 1 108 ? -55.726 65.023 -20.618 1.00 89.76 103 CYS A C 1
ATOM 696 O O . CYS A 1 108 ? -55.219 65.061 -19.496 1.00 87.91 103 CYS A O 1
ATOM 699 N N . HIS A 1 109 ? -56.957 65.443 -20.877 1.00 88.66 104 HIS A N 1
ATOM 700 C CA . HIS A 1 109 ? -57.842 65.951 -19.848 1.00 90.30 104 HIS A CA 1
ATOM 701 C C . HIS A 1 109 ? -58.865 64.874 -19.528 1.00 92.37 104 HIS A C 1
ATOM 702 O O . HIS A 1 109 ? -59.573 64.405 -20.425 1.00 92.77 104 HIS A O 1
ATOM 709 N N . LEU A 1 110 ? -58.904 64.446 -18.253 1.00 86.30 105 LEU A N 1
ATOM 710 C CA . LEU A 1 110 ? -59.826 63.417 -17.781 1.00 84.37 105 LEU A CA 1
ATOM 711 C C . LEU A 1 110 ? -60.949 63.989 -16.924 1.00 87.56 105 LEU A C 1
ATOM 712 O O . LEU A 1 110 ? -60.694 64.779 -16.013 1.00 86.79 105 LEU A O 1
ATOM 717 N N . LEU A 1 111 ? -62.191 63.560 -17.220 1.00 84.94 106 LEU A N 1
ATOM 718 C CA . LEU A 1 111 ? -63.406 63.910 -16.479 1.00 87.28 106 LEU A CA 1
ATOM 719 C C . LEU A 1 111 ? -63.925 62.640 -15.821 1.00 90.37 106 LEU A C 1
ATOM 720 O O . LEU A 1 111 ? -64.383 61.722 -16.512 1.00 89.45 106 LEU A O 1
ATOM 725 N N . CYS A 1 112 ? -63.809 62.583 -14.484 1.00 86.21 107 CYS A N 1
ATOM 726 C CA . CYS A 1 112 ? -64.093 61.396 -13.688 1.00 84.56 107 CYS A CA 1
ATOM 727 C C . CYS A 1 112 ? -65.315 61.549 -12.793 1.00 90.86 107 CYS A C 1
ATOM 728 O O . CYS A 1 112 ? -65.353 62.431 -11.931 1.00 91.80 107 CYS A O 1
ATOM 731 N N . LYS A 1 113 ? -66.288 60.633 -12.972 1.00 87.50 108 LYS A N 1
ATOM 732 C CA . LYS A 1 113 ? -67.514 60.536 -12.172 1.00 89.05 108 LYS A CA 1
ATOM 733 C C . LYS A 1 113 ? -67.152 60.071 -10.742 1.00 90.13 108 LYS A C 1
ATOM 734 O O . LYS A 1 113 ? -66.154 59.355 -10.592 1.00 85.91 108 LYS A O 1
ATOM 740 N N . PRO A 1 114 ? -67.938 60.429 -9.689 1.00 88.50 109 PRO A N 1
ATOM 741 C CA . PRO A 1 114 ? -67.599 59.974 -8.323 1.00 86.78 109 PRO A CA 1
ATOM 742 C C . PRO A 1 114 ? -67.491 58.457 -8.196 1.00 87.57 109 PRO A C 1
ATOM 743 O O . PRO A 1 114 ? -66.723 57.968 -7.374 1.00 84.42 109 PRO A O 1
ATOM 747 N N . GLU A 1 115 ? -68.232 57.729 -9.052 1.00 84.71 110 GLU A N 1
ATOM 748 C CA . GLU A 1 115 ? -68.298 56.268 -9.144 1.00 82.27 110 GLU A CA 1
ATOM 749 C C . GLU A 1 115 ? -66.933 55.661 -9.512 1.00 81.12 110 GLU A C 1
ATOM 750 O O . GLU A 1 115 ? -66.639 54.525 -9.134 1.00 77.34 110 GLU A O 1
ATOM 756 N N . TYR A 1 116 ? -66.106 56.440 -10.220 1.00 77.73 111 TYR A N 1
ATOM 757 C CA . TYR A 1 116 ? -64.768 56.061 -10.662 1.00 75.08 111 TYR A CA 1
ATOM 758 C C . TYR A 1 116 ? -63.681 56.858 -9.920 1.00 75.93 111 TYR A C 1
ATOM 759 O O . TYR A 1 116 ? -62.493 56.676 -10.200 1.00 72.96 111 TYR A O 1
ATOM 768 N N . ALA A 1 117 ? -64.092 57.738 -8.986 1.00 73.43 112 ALA A N 1
ATOM 769 C CA . ALA A 1 117 ? -63.192 58.584 -8.200 1.00 72.93 112 ALA A CA 1
ATOM 770 C C . ALA A 1 117 ? -63.139 58.155 -6.707 1.00 76.56 112 ALA A C 1
ATOM 771 O O . ALA A 1 117 ? -62.595 57.089 -6.404 1.00 73.27 112 ALA A O 1
ATOM 773 N N . TYR A 1 118 ? -63.695 58.975 -5.789 1.00 76.08 113 TYR A N 1
ATOM 774 C CA . TYR A 1 118 ? -63.670 58.710 -4.346 1.00 76.09 113 TYR A CA 1
ATOM 775 C C . TYR A 1 118 ? -65.057 58.312 -3.761 1.00 80.63 113 TYR A C 1
ATOM 776 O O . TYR A 1 118 ? -65.188 58.128 -2.543 1.00 80.78 113 TYR A O 1
ATOM 785 N N . GLY A 1 119 ? -66.039 58.116 -4.642 1.00 77.02 114 GLY A N 1
ATOM 786 C CA . GLY A 1 119 ? -67.398 57.721 -4.284 1.00 77.95 114 GLY A CA 1
ATOM 787 C C . GLY A 1 119 ? -68.157 58.795 -3.540 1.00 83.13 114 GLY A C 1
ATOM 788 O O . GLY A 1 119 ? -67.901 59.995 -3.711 1.00 83.24 114 GLY A O 1
ATOM 789 N N . SER A 1 120 ? -69.107 58.352 -2.704 1.00 80.36 115 SER A N 1
ATOM 790 C CA . SER A 1 120 ? -69.907 59.236 -1.860 1.00 82.49 115 SER A CA 1
ATOM 791 C C . SER A 1 120 ? -69.086 59.630 -0.652 1.00 84.00 115 SER A C 1
ATOM 792 O O . SER A 1 120 ? -69.313 60.687 -0.075 1.00 85.35 115 SER A O 1
ATOM 795 N N . ALA A 1 121 ? -68.113 58.770 -0.284 1.00 76.89 116 ALA A N 1
ATOM 796 C CA . ALA A 1 121 ? -67.222 58.947 0.858 1.00 75.25 116 ALA A CA 1
ATOM 797 C C . ALA A 1 121 ? -66.328 60.186 0.709 1.00 78.77 116 ALA A C 1
ATOM 798 O O . ALA A 1 121 ? -66.101 60.896 1.697 1.00 79.72 116 ALA A O 1
ATOM 800 N N . GLY A 1 122 ? -65.861 60.438 -0.517 1.00 73.14 117 GLY A N 1
ATOM 801 C CA . GLY A 1 122 ? -64.958 61.536 -0.837 1.00 72.80 117 GLY A CA 1
ATOM 802 C C . GLY A 1 122 ? -63.577 61.296 -0.257 1.00 74.66 117 GLY A C 1
ATOM 803 O O . GLY A 1 122 ? -63.180 60.142 -0.033 1.00 72.47 117 GLY A O 1
ATOM 804 N N . SER A 1 123 ? -62.832 62.384 -0.019 1.00 71.59 118 SER A N 1
ATOM 805 C CA . SER A 1 123 ? -61.515 62.354 0.629 1.00 69.55 118 SER A CA 1
ATOM 806 C C . SER A 1 123 ? -61.336 63.675 1.382 1.00 76.29 118 SER A C 1
ATOM 807 O O . SER A 1 123 ? -60.325 64.372 1.227 1.00 75.98 118 SER A O 1
ATOM 810 N N . LEU A 1 124 ? -62.360 63.998 2.213 1.00 74.63 119 LEU A N 1
ATOM 811 C CA . LEU A 1 124 ? -62.492 65.207 3.023 1.00 77.15 119 LEU A CA 1
ATOM 812 C C . LEU A 1 124 ? -61.225 65.517 3.836 1.00 81.12 119 LEU A C 1
ATOM 813 O O . LEU A 1 124 ? -60.553 64.582 4.289 1.00 78.11 119 LEU A O 1
ATOM 818 N N . PRO A 1 125 ? -60.846 66.805 4.012 1.00 80.59 120 PRO A N 1
ATOM 819 C CA . PRO A 1 125 ? -61.527 68.048 3.578 1.00 84.25 120 PRO A CA 1
ATOM 820 C C . PRO A 1 125 ? -61.257 68.514 2.137 1.00 89.63 120 PRO A C 1
ATOM 821 O O . PRO A 1 125 ? -61.816 69.535 1.724 1.00 92.58 120 PRO A O 1
ATOM 825 N N . LYS A 1 126 ? -60.395 67.802 1.392 1.00 83.40 121 LYS A N 1
ATOM 826 C CA . LYS A 1 126 ? -59.980 68.192 0.041 1.00 83.36 121 LYS A CA 1
ATOM 827 C C . LYS A 1 126 ? -61.041 67.872 -1.037 1.00 86.75 121 LYS A C 1
ATOM 828 O O . LYS A 1 126 ? -61.423 68.771 -1.795 1.00 88.03 121 LYS A O 1
ATOM 834 N N . ILE A 1 127 ? -61.498 66.604 -1.104 1.00 80.26 122 ILE A N 1
ATOM 835 C CA . ILE A 1 127 ? -62.475 66.131 -2.086 1.00 78.99 122 ILE A CA 1
ATOM 836 C C . ILE A 1 127 ? -63.853 65.955 -1.430 1.00 83.78 122 ILE A C 1
ATOM 837 O O . ILE A 1 127 ? -63.989 65.137 -0.513 1.00 82.25 122 ILE A O 1
ATOM 842 N N . PRO A 1 128 ? -64.898 66.655 -1.924 1.00 82.35 123 PRO A N 1
ATOM 843 C CA . PRO A 1 128 ? -66.239 66.462 -1.369 1.00 83.91 123 PRO A CA 1
ATOM 844 C C . PRO A 1 128 ? -66.878 65.126 -1.790 1.00 86.58 123 PRO A C 1
ATOM 845 O O . PRO A 1 128 ? -66.333 64.349 -2.597 1.00 82.13 123 PRO A O 1
ATOM 849 N N . SER A 1 129 ? -68.055 64.872 -1.195 1.00 86.55 124 SER A N 1
ATOM 850 C CA . SER A 1 129 ? -68.939 63.729 -1.401 1.00 86.32 124 SER A CA 1
ATOM 851 C C . SER A 1 129 ? -69.512 63.783 -2.812 1.00 91.46 124 SER A C 1
ATOM 852 O O . SER A 1 129 ? -69.965 64.852 -3.244 1.00 92.38 124 SER A O 1
ATOM 855 N N . ASN A 1 130 ? -69.486 62.633 -3.526 1.00 87.97 125 ASN A N 1
ATOM 856 C CA . ASN A 1 130 ? -69.970 62.481 -4.905 1.00 89.39 125 ASN A CA 1
ATOM 857 C C . ASN A 1 130 ? -69.456 63.647 -5.773 1.00 95.52 125 ASN A C 1
ATOM 858 O O . ASN A 1 130 ? -70.224 64.524 -6.198 1.00 98.06 125 ASN A O 1
ATOM 863 N N . ALA A 1 131 ? -68.125 63.678 -5.953 1.00 90.30 126 ALA A N 1
ATOM 864 C CA . ALA A 1 131 ? -67.442 64.742 -6.670 1.00 91.09 126 ALA A CA 1
ATOM 865 C C . ALA A 1 131 ? -66.906 64.291 -8.021 1.00 94.19 126 ALA A C 1
ATOM 866 O O . ALA A 1 131 ? -66.188 63.283 -8.123 1.00 90.23 126 ALA A O 1
ATOM 868 N N . THR A 1 132 ? -67.264 65.074 -9.056 1.00 93.39 127 THR A N 1
ATOM 869 C CA . THR A 1 132 ? -66.825 64.889 -10.430 1.00 92.19 127 THR A CA 1
ATOM 870 C C . THR A 1 132 ? -65.536 65.694 -10.550 1.00 94.74 127 THR A C 1
ATOM 871 O O . THR A 1 132 ? -65.556 66.927 -10.478 1.00 96.41 127 THR A O 1
ATOM 875 N N . LEU A 1 133 ? -64.409 64.978 -10.637 1.00 87.88 128 LEU A N 1
ATOM 876 C CA . LEU A 1 133 ? -63.081 65.574 -10.656 1.00 86.59 128 LEU A CA 1
ATOM 877 C C . LEU A 1 133 ? -62.517 65.730 -12.052 1.00 91.01 128 LEU A C 1
ATOM 878 O O . LEU A 1 133 ? -62.806 64.937 -12.953 1.00 89.63 128 LEU A O 1
ATOM 883 N N . PHE A 1 134 ? -61.692 66.770 -12.212 1.00 88.96 129 PHE A N 1
ATOM 884 C CA . PHE A 1 134 ? -60.983 67.086 -13.442 1.00 88.42 129 PHE A CA 1
ATOM 885 C C . PHE A 1 134 ? -59.483 66.900 -13.215 1.00 88.35 129 PHE A C 1
ATOM 886 O O . PHE A 1 134 ? -58.958 67.262 -12.155 1.00 87.71 129 PHE A O 1
ATOM 894 N N . PHE A 1 135 ? -58.801 66.338 -14.215 1.00 81.87 130 PHE A N 1
ATOM 895 C CA . PHE A 1 135 ? -57.369 66.113 -14.158 1.00 78.97 130 PHE A CA 1
ATOM 896 C C . PHE A 1 135 ? -56.708 66.488 -15.461 1.00 85.42 130 PHE A C 1
ATOM 897 O O . PHE A 1 135 ? -57.353 66.476 -16.510 1.00 86.12 130 PHE A O 1
ATOM 905 N N . GLU A 1 136 ? -55.413 66.821 -15.389 1.00 82.77 131 GLU A N 1
ATOM 906 C CA . GLU A 1 136 ? -54.548 67.106 -16.534 1.00 82.86 131 GLU A CA 1
ATOM 907 C C . GLU A 1 136 ? -53.316 66.236 -16.326 1.00 84.29 131 GLU A C 1
ATOM 908 O O . GLU A 1 136 ? -52.456 66.585 -15.519 1.00 83.43 131 GLU A O 1
ATOM 914 N N . ILE A 1 137 ? -53.282 65.059 -16.979 1.00 78.74 132 ILE A N 1
ATOM 915 C CA . ILE A 1 137 ? -52.215 64.073 -16.795 1.00 75.17 132 ILE A CA 1
ATOM 916 C C . ILE A 1 137 ? -51.272 64.033 -18.014 1.00 79.73 132 ILE A C 1
ATOM 917 O O . ILE A 1 137 ? -51.708 63.901 -19.160 1.00 78.85 132 ILE A O 1
ATOM 922 N N . GLU A 1 138 ? -49.969 64.142 -17.723 1.00 77.11 133 GLU A N 1
ATOM 923 C CA . GLU A 1 138 ? -48.856 64.121 -18.658 1.00 76.91 133 GLU A CA 1
ATOM 924 C C . GLU A 1 138 ? -48.046 62.843 -18.428 1.00 79.63 133 GLU A C 1
ATOM 925 O O . GLU A 1 138 ? -47.353 62.745 -17.408 1.00 78.63 133 GLU A O 1
ATOM 931 N N . LEU A 1 139 ? -48.151 61.860 -19.356 1.00 75.31 134 LEU A N 1
ATOM 932 C CA . LEU A 1 139 ? -47.416 60.595 -19.264 1.00 72.70 134 LEU A CA 1
ATOM 933 C C . LEU A 1 139 ? -45.946 60.842 -19.659 1.00 77.27 134 LEU A C 1
ATOM 934 O O . LEU A 1 139 ? -45.587 60.742 -20.833 1.00 76.70 134 LEU A O 1
ATOM 939 N N . LEU A 1 140 ? -45.111 61.195 -18.656 1.00 74.52 135 LEU A N 1
ATOM 940 C CA . LEU A 1 140 ? -43.686 61.537 -18.785 1.00 73.85 135 LEU A CA 1
ATOM 941 C C . LEU A 1 140 ? -42.835 60.393 -19.360 1.00 75.06 135 LEU A C 1
ATOM 942 O O . LEU A 1 140 ? -42.045 60.617 -20.282 1.00 73.47 135 LEU A O 1
ATOM 947 N N . ASP A 1 141 ? -42.993 59.182 -18.791 1.00 71.07 136 ASP A N 1
ATOM 948 C CA . ASP A 1 141 ? -42.296 57.939 -19.142 1.00 68.99 136 ASP A CA 1
ATOM 949 C C . ASP A 1 141 ? -42.987 56.758 -18.449 1.00 71.47 136 ASP A C 1
ATOM 950 O O . ASP A 1 141 ? -43.701 56.956 -17.463 1.00 71.87 136 ASP A O 1
ATOM 955 N N . PHE A 1 142 ? -42.801 55.542 -18.980 1.00 66.20 137 PHE A N 1
ATOM 956 C CA . PHE A 1 142 ? -43.331 54.315 -18.393 1.00 64.87 137 PHE A CA 1
ATOM 957 C C . PHE A 1 142 ? -42.430 53.156 -18.742 1.00 66.08 137 PHE A C 1
ATOM 958 O O . PHE A 1 142 ? -42.007 53.005 -19.892 1.00 66.30 137 PHE A O 1
ATOM 966 N N . LYS A 1 143 ? -42.112 52.363 -17.725 1.00 59.99 138 LYS A N 1
ATOM 967 C CA . LYS A 1 143 ? -41.232 51.203 -17.805 1.00 57.38 138 LYS A CA 1
ATOM 968 C C . LYS A 1 143 ? -41.940 49.964 -17.300 1.00 58.22 138 LYS A C 1
ATOM 969 O O . LYS A 1 143 ? -42.782 50.059 -16.411 1.00 58.61 138 LYS A O 1
ATOM 975 N N . GLY A 1 144 ? -41.530 48.807 -17.790 1.00 51.71 139 GLY A N 1
ATOM 976 C CA . GLY A 1 144 ? -42.050 47.542 -17.296 1.00 49.99 139 GLY A CA 1
ATOM 977 C C . GLY A 1 144 ? -41.378 47.171 -15.988 1.00 51.21 139 GLY A C 1
ATOM 978 O O . GLY A 1 144 ? -40.311 47.702 -15.653 1.00 50.12 139 GLY A O 1
ATOM 979 N N . GLU A 1 145 ? -41.991 46.242 -15.254 1.00 46.55 140 GLU A N 1
ATOM 980 C CA . GLU A 1 145 ? -41.519 45.769 -13.953 1.00 45.65 140 GLU A CA 1
ATOM 981 C C . GLU A 1 145 ? -40.190 44.961 -14.060 1.00 47.20 140 GLU A C 1
ATOM 982 O O . GLU A 1 145 ? -40.154 43.876 -14.643 1.00 45.76 140 GLU A O 1
ATOM 988 N N . ASP A 1 146 ? -39.119 45.498 -13.461 1.00 43.51 141 ASP A N 1
ATOM 989 C CA . ASP A 1 146 ? -37.785 44.888 -13.403 1.00 41.89 141 ASP A CA 1
ATOM 990 C C . ASP A 1 146 ? -37.764 43.879 -12.233 1.00 45.01 141 ASP A C 1
ATOM 991 O O . ASP A 1 146 ? -37.456 44.249 -11.096 1.00 44.68 141 ASP A O 1
ATOM 996 N N . LEU A 1 147 ? -38.106 42.606 -12.523 1.00 41.20 142 LEU A N 1
ATOM 997 C CA . LEU A 1 147 ? -38.249 41.511 -11.544 1.00 40.81 142 LEU A CA 1
ATOM 998 C C . LEU A 1 147 ? -37.074 41.309 -10.565 1.00 46.38 142 LEU A C 1
ATOM 999 O O . LEU A 1 147 ? -37.310 40.887 -9.432 1.00 46.24 142 LEU A O 1
ATOM 1004 N N . PHE A 1 148 ? -35.842 41.577 -10.976 1.00 44.24 143 PHE A N 1
ATOM 1005 C CA . PHE A 1 148 ? -34.717 41.357 -10.072 1.00 44.49 143 PHE A CA 1
ATOM 1006 C C . PHE A 1 148 ? -33.846 42.613 -9.947 1.00 49.42 143 PHE A C 1
ATOM 1007 O O . PHE A 1 148 ? -32.722 42.550 -9.441 1.00 48.01 143 PHE A O 1
ATOM 1015 N N . GLU A 1 149 ? -34.410 43.762 -10.372 1.00 48.23 144 GLU A N 1
ATOM 1016 C CA . GLU A 1 149 ? -33.835 45.114 -10.309 1.00 49.84 144 GLU A CA 1
ATOM 1017 C C . GLU A 1 149 ? -32.436 45.193 -10.975 1.00 53.95 144 GLU A C 1
ATOM 1018 O O . GLU A 1 149 ? -31.625 46.054 -10.612 1.00 55.74 144 GLU A O 1
ATOM 1024 N N . ASP A 1 150 ? -32.182 44.327 -11.976 1.00 47.34 145 ASP A N 1
ATOM 1025 C CA . ASP A 1 150 ? -30.912 44.281 -12.708 1.00 45.91 145 ASP A CA 1
ATOM 1026 C C . ASP A 1 150 ? -31.096 44.541 -14.226 1.00 48.21 145 ASP A C 1
ATOM 1027 O O . ASP A 1 150 ? -30.115 44.668 -14.972 1.00 47.47 145 ASP A O 1
ATOM 1032 N N . GLY A 1 151 ? -32.350 44.604 -14.658 1.00 43.56 146 GLY A N 1
ATOM 1033 C CA . GLY A 1 151 ? -32.705 44.797 -16.058 1.00 42.36 146 GLY A CA 1
ATOM 1034 C C . GLY A 1 151 ? -32.686 43.506 -16.841 1.00 42.72 146 GLY A C 1
ATOM 1035 O O . GLY A 1 151 ? -32.895 43.515 -18.048 1.00 42.81 146 GLY A O 1
ATOM 1036 N N . GLY A 1 152 ? -32.429 42.403 -16.153 1.00 37.28 147 GLY A N 1
ATOM 1037 C CA . GLY A 1 152 ? -32.335 41.076 -16.749 1.00 35.44 147 GLY A CA 1
ATOM 1038 C C . GLY A 1 152 ? -33.668 40.474 -17.130 1.00 36.48 147 GLY A C 1
ATOM 1039 O O . GLY A 1 152 ? -33.754 39.725 -18.107 1.00 36.34 147 GLY A O 1
ATOM 1040 N N . ILE A 1 153 ? -34.715 40.771 -16.343 1.00 30.23 148 ILE A N 1
ATOM 1041 C CA . ILE A 1 153 ? -36.074 40.314 -16.625 1.00 28.33 148 ILE A CA 1
ATOM 1042 C C . ILE A 1 153 ? -37.028 41.508 -16.431 1.00 33.99 148 ILE A C 1
ATOM 1043 O O . ILE A 1 153 ? -37.223 41.981 -15.311 1.00 34.75 148 ILE A O 1
ATOM 1048 N N . ILE A 1 154 ? -37.590 42.002 -17.535 1.00 31.53 149 ILE A N 1
ATOM 1049 C CA . ILE A 1 154 ? -38.571 43.080 -17.535 1.00 32.27 149 ILE A CA 1
ATOM 1050 C C . ILE A 1 154 ? -39.892 42.446 -17.922 1.00 37.59 149 ILE A C 1
ATOM 1051 O O . ILE A 1 154 ? -40.032 41.948 -19.038 1.00 36.57 149 ILE A O 1
ATOM 1056 N N . ARG A 1 155 ? -40.828 42.405 -16.968 1.00 36.49 150 ARG A N 1
ATOM 1057 C CA . ARG A 1 155 ? -42.165 41.848 -17.133 1.00 37.45 150 ARG A CA 1
ATOM 1058 C C . ARG A 1 155 ? -43.208 42.931 -17.490 1.00 44.38 150 ARG A C 1
ATOM 1059 O O . ARG A 1 155 ? -43.225 44.024 -16.908 1.00 46.18 150 ARG A O 1
ATOM 1067 N N . ARG A 1 156 ? -44.101 42.589 -18.415 1.00 40.31 151 ARG A N 1
ATOM 1068 C CA . ARG A 1 156 ? -45.232 43.418 -18.817 1.00 41.82 151 ARG A CA 1
ATOM 1069 C C . ARG A 1 156 ? -46.473 42.520 -18.698 1.00 47.61 151 ARG A C 1
ATOM 1070 O O . ARG A 1 156 ? -46.526 41.477 -19.352 1.00 47.79 151 ARG A O 1
ATOM 1078 N N . THR A 1 157 ? -47.433 42.862 -17.822 1.00 44.44 152 THR A N 1
ATOM 1079 C CA . THR A 1 157 ? -48.563 41.961 -17.623 1.00 44.14 152 THR A CA 1
ATOM 1080 C C . THR A 1 157 ? -49.766 42.275 -18.542 1.00 49.73 152 THR A C 1
ATOM 1081 O O . THR A 1 157 ? -50.236 43.412 -18.661 1.00 50.58 152 THR A O 1
ATOM 1085 N N . LYS A 1 158 ? -50.229 41.200 -19.196 1.00 46.01 153 LYS A N 1
ATOM 1086 C CA . LYS A 1 158 ? -51.376 41.138 -20.089 1.00 46.95 153 LYS A CA 1
ATOM 1087 C C . LYS A 1 158 ? -52.622 40.780 -19.269 1.00 51.49 153 LYS A C 1
ATOM 1088 O O . LYS A 1 158 ? -53.648 41.442 -19.408 1.00 52.67 153 LYS A O 1
ATOM 1094 N N . ARG A 1 159 ? -52.522 39.740 -18.412 1.00 47.66 154 ARG A N 1
ATOM 1095 C CA . ARG A 1 159 ? -53.601 39.261 -17.543 1.00 48.96 154 ARG A CA 1
ATOM 1096 C C . ARG A 1 159 ? -53.119 38.963 -16.143 1.00 53.13 154 ARG A C 1
ATOM 1097 O O . ARG A 1 159 ? -52.088 38.304 -15.969 1.00 50.31 154 ARG A O 1
ATOM 1105 N N . LYS A 1 160 ? -53.922 39.385 -15.143 1.00 52.06 155 LYS A N 1
ATOM 1106 C CA . LYS A 1 160 ? -53.697 39.113 -13.730 1.00 51.56 155 LYS A CA 1
ATOM 1107 C C . LYS A 1 160 ? -54.038 37.660 -13.447 1.00 55.76 155 LYS A C 1
ATOM 1108 O O . LYS A 1 160 ? -55.018 37.146 -13.990 1.00 55.28 155 LYS A O 1
ATOM 1114 N N . GLY A 1 161 ? -53.263 37.027 -12.574 1.00 53.81 156 GLY A N 1
ATOM 1115 C CA . GLY A 1 161 ? -53.510 35.657 -12.142 1.00 54.53 156 GLY A CA 1
ATOM 1116 C C . GLY A 1 161 ? -54.564 35.586 -11.049 1.00 62.95 156 GLY A C 1
ATOM 1117 O O . GLY A 1 161 ? -54.801 36.574 -10.341 1.00 62.98 156 GLY A O 1
ATOM 1118 N N . GLU A 1 162 ? -55.233 34.417 -10.925 1.00 62.93 157 GLU A N 1
ATOM 1119 C CA . GLU A 1 162 ? -56.256 34.154 -9.900 1.00 65.08 157 GLU A CA 1
ATOM 1120 C C . GLU A 1 162 ? -55.564 33.680 -8.633 1.00 69.99 157 GLU A C 1
ATOM 1121 O O . GLU A 1 162 ? -56.172 33.626 -7.561 1.00 70.94 157 GLU A O 1
ATOM 1127 N N . GLY A 1 163 ? -54.279 33.382 -8.785 1.00 65.89 158 GLY A N 1
ATOM 1128 C CA . GLY A 1 163 ? -53.383 32.883 -7.758 1.00 65.27 158 GLY A CA 1
ATOM 1129 C C . GLY A 1 163 ? -53.402 33.507 -6.381 1.00 71.22 158 GLY A C 1
ATOM 1130 O O . GLY A 1 163 ? -53.724 34.688 -6.204 1.00 71.44 158 GLY A O 1
ATOM 1131 N N . TYR A 1 164 ? -53.017 32.665 -5.406 1.00 68.44 159 TYR A N 1
ATOM 1132 C CA . TYR A 1 164 ? -52.875 32.899 -3.966 1.00 68.78 159 TYR A CA 1
ATOM 1133 C C . TYR A 1 164 ? -51.441 32.534 -3.522 1.00 66.08 159 TYR A C 1
ATOM 1134 O O . TYR A 1 164 ? -50.961 32.997 -2.479 1.00 65.43 159 TYR A O 1
ATOM 1143 N N . SER A 1 165 ? -50.791 31.673 -4.330 1.00 57.01 160 SER A N 1
ATOM 1144 C CA . SER A 1 165 ? -49.440 31.139 -4.182 1.00 53.32 160 SER A CA 1
ATOM 1145 C C . SER A 1 165 ? -48.732 31.123 -5.532 1.00 53.96 160 SER A C 1
ATOM 1146 O O . SER A 1 165 ? -49.377 30.968 -6.571 1.00 53.75 160 SER A O 1
ATOM 1149 N N . ASN A 1 166 ? -47.412 31.259 -5.523 1.00 46.72 161 ASN A N 1
ATOM 1150 C CA . ASN A 1 166 ? -46.628 31.203 -6.750 1.00 44.07 161 ASN A CA 1
ATOM 1151 C C . ASN A 1 166 ? -45.932 29.846 -6.853 1.00 45.93 161 ASN A C 1
ATOM 1152 O O . ASN A 1 166 ? -45.650 29.268 -5.807 1.00 45.68 161 ASN A O 1
ATOM 1157 N N . PRO A 1 167 ? -45.539 29.324 -8.041 1.00 40.78 162 PRO A N 1
ATOM 1158 C CA . PRO A 1 167 ? -44.759 28.073 -8.042 1.00 39.24 162 PRO A CA 1
ATOM 1159 C C . PRO A 1 167 ? -43.372 28.298 -7.419 1.00 40.16 162 PRO A C 1
ATOM 1160 O O . PRO A 1 167 ? -42.865 29.423 -7.399 1.00 38.87 162 PRO A O 1
ATOM 1164 N N . ASN A 1 168 ? -42.788 27.231 -6.868 1.00 35.69 163 ASN A N 1
ATOM 1165 C CA . ASN A 1 168 ? -41.474 27.227 -6.212 1.00 33.88 163 ASN A CA 1
ATOM 1166 C C . ASN A 1 168 ? -40.469 26.391 -7.006 1.00 35.08 163 ASN A C 1
ATOM 1167 O O . ASN A 1 168 ? -40.879 25.540 -7.792 1.00 33.46 163 ASN A O 1
ATOM 1172 N N . GLU A 1 169 ? -39.159 26.611 -6.777 1.00 30.96 164 GLU A N 1
ATOM 1173 C CA . GLU A 1 169 ? -38.081 25.881 -7.458 1.00 30.37 164 GLU A CA 1
ATOM 1174 C C . GLU A 1 169 ? -38.233 24.376 -7.213 1.00 34.97 164 GLU A C 1
ATOM 1175 O O . GLU A 1 169 ? -37.896 23.881 -6.139 1.00 36.72 164 GLU A O 1
ATOM 1181 N N . GLY A 1 170 ? -38.790 23.688 -8.199 1.00 29.48 165 GLY A N 1
ATOM 1182 C CA . GLY A 1 170 ? -39.059 22.261 -8.114 1.00 28.87 165 GLY A CA 1
ATOM 1183 C C . GLY A 1 170 ? -40.490 21.902 -8.456 1.00 30.89 165 GLY A C 1
ATOM 1184 O O . GLY A 1 170 ? -40.814 20.716 -8.594 1.00 29.33 165 GLY A O 1
ATOM 1185 N N . ALA A 1 171 ? -41.357 22.928 -8.591 1.00 27.66 166 ALA A N 1
ATOM 1186 C CA . ALA A 1 171 ? -42.763 22.772 -8.961 1.00 28.10 166 ALA A CA 1
ATOM 1187 C C . ALA A 1 171 ? -42.876 22.354 -10.375 1.00 31.77 166 ALA A C 1
ATOM 1188 O O . ALA A 1 171 ? -42.141 22.869 -11.205 1.00 31.58 166 ALA A O 1
ATOM 1190 N N . THR A 1 172 ? -43.811 21.446 -10.671 1.00 29.43 167 THR A N 1
ATOM 1191 C CA . THR A 1 172 ? -44.096 21.033 -12.043 1.00 29.47 167 THR A CA 1
ATOM 1192 C C . THR A 1 172 ? -45.143 22.007 -12.569 1.00 35.15 167 THR A C 1
ATOM 1193 O O . THR A 1 172 ? -46.175 22.204 -11.924 1.00 34.99 167 THR A O 1
ATOM 1197 N N . VAL A 1 173 ? -44.854 22.666 -13.699 1.00 33.13 168 VAL A N 1
ATOM 1198 C CA . VAL A 1 173 ? -45.764 23.661 -14.274 1.00 33.47 168 VAL A CA 1
ATOM 1199 C C . VAL A 1 173 ? -46.214 23.265 -15.658 1.00 36.13 168 VAL A C 1
ATOM 1200 O O . VAL A 1 173 ? -45.504 22.559 -16.370 1.00 35.27 168 VAL A O 1
ATOM 1204 N N . GLU A 1 174 ? -47.418 23.725 -16.017 1.00 33.62 169 GLU A N 1
ATOM 1205 C CA . GLU A 1 174 ? -48.061 23.597 -17.326 1.00 33.74 169 GLU A CA 1
ATOM 1206 C C . GLU A 1 174 ? -48.214 25.002 -17.834 1.00 35.18 169 GLU A C 1
ATOM 1207 O O . GLU A 1 174 ? -48.918 25.811 -17.229 1.00 33.27 169 GLU A O 1
ATOM 1213 N N . ILE A 1 175 ? -47.458 25.337 -18.872 1.00 32.51 170 ILE A N 1
ATOM 1214 C CA . ILE A 1 175 ? -47.453 26.698 -19.406 1.00 31.82 170 ILE A CA 1
ATOM 1215 C C . ILE A 1 175 ? -47.554 26.704 -20.913 1.00 31.89 170 ILE A C 1
ATOM 1216 O O . ILE A 1 175 ? -47.249 25.688 -21.530 1.00 29.85 170 ILE A O 1
ATOM 1221 N N . HIS A 1 176 ? -47.959 27.864 -21.495 1.00 29.01 171 HIS A N 1
ATOM 1222 C CA . HIS A 1 176 ? -47.910 28.123 -22.936 1.00 30.03 171 HIS A CA 1
ATOM 1223 C C . HIS A 1 176 ? -46.784 29.084 -23.146 1.00 32.77 171 HIS A C 1
ATOM 1224 O O . HIS A 1 176 ? -46.708 30.087 -22.448 1.00 33.11 171 HIS A O 1
ATOM 1231 N N . LEU A 1 177 ? -45.906 28.782 -24.087 1.00 28.76 172 LEU A N 1
ATOM 1232 C CA . LEU A 1 177 ? -44.715 29.568 -24.324 1.00 27.84 172 LEU A CA 1
ATOM 1233 C C . LEU A 1 177 ? -44.517 29.985 -25.774 1.00 29.77 172 LEU A C 1
ATOM 1234 O O . LEU A 1 177 ? -44.444 29.138 -26.654 1.00 29.53 172 LEU A O 1
ATOM 1239 N N . GLU A 1 178 ? -44.339 31.291 -25.984 1.00 25.82 173 GLU A N 1
ATOM 1240 C CA . GLU A 1 178 ? -44.038 31.914 -27.266 1.00 26.44 173 GLU A CA 1
ATOM 1241 C C . GLU A 1 178 ? -42.741 32.691 -27.141 1.00 29.13 173 GLU A C 1
ATOM 1242 O O . GLU A 1 178 ? -42.645 33.572 -26.295 1.00 27.66 173 GLU A O 1
ATOM 1248 N N . GLY A 1 179 ? -41.751 32.354 -27.960 1.00 26.24 174 GLY A N 1
ATOM 1249 C CA . GLY A 1 179 ? -40.446 32.999 -27.905 1.00 25.51 174 GLY A CA 1
ATOM 1250 C C . GLY A 1 179 ? -39.988 33.663 -29.179 1.00 29.82 174 GLY A C 1
ATOM 1251 O O . GLY A 1 179 ? -39.961 33.021 -30.229 1.00 28.85 174 GLY A O 1
ATOM 1252 N N . ARG A 1 180 ? -39.548 34.938 -29.070 1.00 28.06 175 ARG A N 1
ATOM 1253 C CA . ARG A 1 180 ? -39.060 35.742 -30.203 1.00 28.59 175 ARG A CA 1
ATOM 1254 C C . ARG A 1 180 ? -37.634 36.255 -29.984 1.00 33.78 175 ARG A C 1
ATOM 1255 O O . ARG A 1 180 ? -37.256 36.612 -28.871 1.00 32.48 175 ARG A O 1
ATOM 1263 N N . CYS A 1 181 ? -36.844 36.239 -31.055 1.00 32.45 176 CYS A N 1
ATOM 1264 C CA . CYS A 1 181 ? -35.466 36.705 -31.077 1.00 32.85 176 CYS A CA 1
ATOM 1265 C C . CYS A 1 181 ? -35.311 37.708 -32.226 1.00 36.97 176 CYS A C 1
ATOM 1266 O O . CYS A 1 181 ? -35.171 37.316 -33.384 1.00 37.35 176 CYS A O 1
ATOM 1269 N N . GLY A 1 182 ? -35.411 38.994 -31.899 1.00 33.30 177 GLY A N 1
ATOM 1270 C CA . GLY A 1 182 ? -35.346 40.074 -32.878 1.00 33.77 177 GLY A CA 1
ATOM 1271 C C . GLY A 1 182 ? -36.591 40.128 -33.743 1.00 38.41 177 GLY A C 1
ATOM 1272 O O . GLY A 1 182 ? -36.541 40.542 -34.910 1.00 39.26 177 GLY A O 1
ATOM 1273 N N . GLY A 1 183 ? -37.696 39.683 -33.158 1.00 33.67 178 GLY A N 1
ATOM 1274 C CA . GLY A 1 183 ? -39.003 39.627 -33.789 1.00 34.41 178 GLY A CA 1
ATOM 1275 C C . GLY A 1 183 ? -39.315 38.300 -34.438 1.00 39.21 178 GLY A C 1
ATOM 1276 O O . GLY A 1 183 ? -40.428 38.109 -34.933 1.00 42.51 178 GLY A O 1
ATOM 1277 N N . ARG A 1 184 ? -38.341 37.387 -34.481 1.00 32.83 179 ARG A N 1
ATOM 1278 C CA . ARG A 1 184 ? -38.547 36.087 -35.112 1.00 32.31 179 ARG A CA 1
ATOM 1279 C C . ARG A 1 184 ? -38.971 35.067 -34.072 1.00 36.96 179 ARG A C 1
ATOM 1280 O O . ARG A 1 184 ? -38.276 34.900 -33.070 1.00 36.59 179 ARG A O 1
ATOM 1288 N N . MET A 1 185 ? -40.102 34.383 -34.311 1.00 33.54 180 MET A N 1
ATOM 1289 C CA . MET A 1 185 ? -40.618 33.353 -33.416 1.00 32.29 180 MET A CA 1
ATOM 1290 C C . MET A 1 185 ? -39.900 32.031 -33.669 1.00 34.11 180 MET A C 1
ATOM 1291 O O . MET A 1 185 ? -39.955 31.509 -34.774 1.00 36.20 180 MET A O 1
ATOM 1296 N N . PHE A 1 186 ? -39.229 31.507 -32.646 1.00 27.66 181 PHE A N 1
ATOM 1297 C CA . PHE A 1 186 ? -38.455 30.266 -32.681 1.00 26.49 181 PHE A CA 1
ATOM 1298 C C . PHE A 1 186 ? -39.115 29.185 -31.811 1.00 30.38 181 PHE A C 1
ATOM 1299 O O . PHE A 1 186 ? -38.796 28.003 -31.939 1.00 31.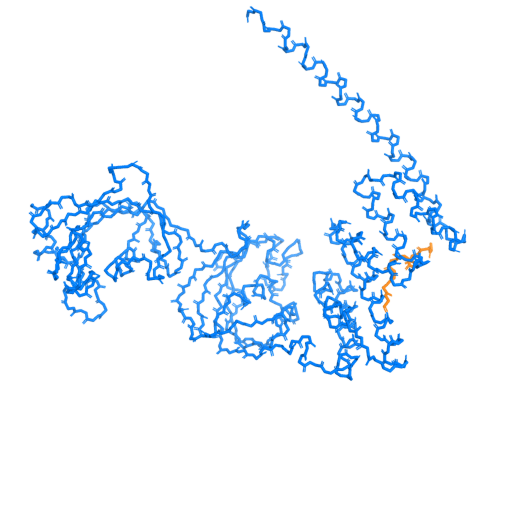20 181 PHE A O 1
ATOM 1307 N N . ASP A 1 187 ? -40.030 29.599 -30.931 1.00 26.17 182 ASP A N 1
ATOM 1308 C CA . ASP A 1 187 ? -40.769 28.718 -30.052 1.00 26.27 182 ASP A CA 1
ATOM 1309 C C . ASP A 1 187 ? -42.218 29.161 -29.934 1.00 33.00 182 ASP A C 1
ATOM 1310 O O . ASP A 1 187 ? -42.478 30.350 -29.760 1.00 32.98 182 ASP A O 1
ATOM 1315 N N . CYS A 1 188 ? -43.160 28.212 -29.976 1.00 31.75 183 CYS A N 1
ATOM 1316 C CA . CYS A 1 188 ? -44.585 28.480 -29.747 1.00 33.18 183 CYS A CA 1
ATOM 1317 C C . CYS A 1 188 ? -45.280 27.183 -29.362 1.00 37.18 183 CYS A C 1
ATOM 1318 O O . CYS A 1 188 ? -45.750 26.446 -30.236 1.00 38.18 183 CYS A O 1
ATOM 1321 N N . ARG A 1 189 ? -45.321 26.879 -28.058 1.00 32.43 184 ARG A N 1
ATOM 1322 C CA . ARG A 1 189 ? -45.876 25.600 -27.606 1.00 32.41 184 ARG A CA 1
ATOM 1323 C C . ARG A 1 189 ? -46.348 25.580 -26.185 1.00 35.77 184 ARG A C 1
ATOM 1324 O O . ARG A 1 189 ? -45.829 26.312 -25.355 1.00 35.80 184 ARG A O 1
ATOM 1332 N N . ASP A 1 190 ? -47.275 24.658 -25.897 1.00 33.44 185 ASP A N 1
ATOM 1333 C CA . ASP A 1 190 ? -47.724 24.282 -24.561 1.00 34.09 185 ASP A CA 1
ATOM 1334 C C . ASP A 1 190 ? -46.661 23.310 -24.036 1.00 38.47 185 ASP A C 1
ATOM 1335 O O . ASP A 1 190 ? -46.443 22.261 -24.663 1.00 39.85 185 ASP A O 1
ATOM 1340 N N . VAL A 1 191 ? -45.952 23.658 -22.959 1.00 32.88 186 VAL A N 1
ATOM 1341 C CA . VAL A 1 191 ? -44.876 22.794 -22.446 1.00 31.35 186 VAL A CA 1
ATOM 1342 C C . VAL A 1 191 ? -45.062 22.532 -20.956 1.00 32.15 186 VAL A C 1
ATOM 1343 O O . VAL A 1 191 ? -45.443 23.437 -20.212 1.00 32.29 186 VAL A O 1
ATOM 1347 N N . ALA A 1 192 ? -44.808 21.285 -20.535 1.00 26.94 187 ALA A N 1
ATOM 1348 C CA . ALA A 1 192 ? -44.841 20.890 -19.122 1.00 26.06 187 ALA A CA 1
ATOM 1349 C C . ALA A 1 192 ? -43.419 20.539 -18.642 1.00 28.86 187 ALA A C 1
ATOM 1350 O O . ALA A 1 192 ? -42.754 19.674 -19.225 1.00 27.74 187 ALA A O 1
ATOM 1352 N N . PHE A 1 193 ? -42.952 21.216 -17.586 1.00 26.06 188 PHE A N 1
ATOM 1353 C CA . PHE A 1 193 ? -41.602 21.018 -17.025 1.00 25.28 188 PHE A CA 1
ATOM 1354 C C . PHE A 1 193 ? -41.530 21.412 -15.528 1.00 28.93 188 PHE A C 1
ATOM 1355 O O . PHE A 1 193 ? -42.459 22.023 -15.003 1.00 29.72 188 PHE A O 1
ATOM 1363 N N . THR A 1 194 ? -40.406 21.087 -14.868 1.00 24.85 189 THR A N 1
ATOM 1364 C CA . THR A 1 194 ? -40.125 21.403 -13.460 1.00 24.36 189 THR A CA 1
ATOM 1365 C C . THR A 1 194 ? -39.382 22.763 -13.358 1.00 26.91 189 THR A C 1
ATOM 1366 O O . THR A 1 194 ? -38.346 22.948 -14.000 1.00 25.23 189 THR A O 1
ATOM 1370 N N . VAL A 1 195 ? -39.888 23.691 -12.536 1.00 23.95 190 VAL A N 1
ATOM 1371 C CA . VAL A 1 195 ? -39.237 24.985 -12.313 1.00 23.14 190 VAL A CA 1
ATOM 1372 C C . VAL A 1 195 ? -37.837 24.705 -11.807 1.00 26.46 190 VAL A C 1
ATOM 1373 O O . VAL A 1 195 ? -37.681 23.988 -10.821 1.00 27.11 190 VAL A O 1
ATOM 1377 N N . GLY A 1 196 ? -36.849 25.241 -12.509 1.00 22.21 191 GLY A N 1
ATOM 1378 C CA . GLY A 1 196 ? -35.432 25.079 -12.203 1.00 21.51 191 GLY A CA 1
ATOM 1379 C C . GLY A 1 196 ? -34.719 24.212 -13.219 1.00 26.72 191 GLY A C 1
ATOM 1380 O O . GLY A 1 196 ? -33.498 24.322 -13.378 1.00 24.38 191 GLY A O 1
ATOM 1381 N N . GLU A 1 197 ? -35.520 23.370 -13.945 1.00 25.99 192 GLU A N 1
ATOM 1382 C CA . GLU A 1 197 ? -35.128 22.376 -14.959 1.00 25.74 192 GLU A CA 1
ATOM 1383 C C . GLU A 1 197 ? -35.672 22.735 -16.383 1.00 33.84 192 GLU A C 1
ATOM 1384 O O . GLU A 1 197 ? -36.081 21.854 -17.162 1.00 35.56 192 GLU A O 1
ATOM 1390 N N . GLY A 1 198 ? -35.627 24.021 -16.723 1.00 30.30 193 GLY A N 1
ATOM 1391 C CA . GLY A 1 198 ? -36.064 24.491 -18.034 1.00 30.06 193 GLY A CA 1
ATOM 1392 C C . GLY A 1 198 ? -35.194 24.022 -19.189 1.00 31.67 193 GLY A C 1
ATOM 1393 O O . GLY A 1 198 ? -35.709 23.772 -20.281 1.00 30.99 193 GLY A O 1
ATOM 1394 N N . GLU A 1 199 ? -33.878 23.876 -18.950 1.00 27.84 194 GLU A N 1
ATOM 1395 C CA . GLU A 1 199 ? -32.892 23.435 -19.945 1.00 28.97 194 GLU A CA 1
ATOM 1396 C C . GLU A 1 199 ? -33.262 22.125 -20.608 1.00 35.37 194 GLU A C 1
ATOM 1397 O O . GLU A 1 199 ? -32.982 21.923 -21.793 1.00 35.09 194 GLU A O 1
ATOM 1403 N N . ASP A 1 200 ? -33.888 21.238 -19.825 1.00 33.58 195 ASP A N 1
ATOM 1404 C CA . ASP A 1 200 ? -34.355 19.930 -20.256 1.00 33.95 195 ASP A CA 1
ATOM 1405 C C . ASP A 1 200 ? -35.377 20.065 -21.392 1.00 36.75 195 ASP A C 1
ATOM 1406 O O . ASP A 1 200 ? -35.460 19.173 -22.235 1.00 37.51 195 ASP A O 1
ATOM 1411 N N . HIS A 1 201 ? -36.127 21.187 -21.422 1.00 31.61 196 HIS A N 1
ATOM 1412 C CA . HIS A 1 201 ? -37.149 21.455 -22.426 1.00 32.03 196 HIS A CA 1
ATOM 1413 C C . HIS A 1 201 ? -36.794 22.648 -23.318 1.00 32.81 196 HIS A C 1
ATOM 1414 O O . HIS A 1 201 ? -37.682 23.220 -23.944 1.00 32.86 196 HIS A O 1
ATOM 1421 N N . ASP A 1 202 ? -35.491 22.982 -23.413 1.00 25.78 197 ASP A N 1
ATOM 1422 C CA . ASP A 1 202 ? -34.945 24.087 -24.200 1.00 23.51 197 ASP A CA 1
ATOM 1423 C C . ASP A 1 202 ? -35.654 25.412 -23.832 1.00 24.73 197 ASP A C 1
ATOM 1424 O O . ASP A 1 202 ? -36.078 26.164 -24.705 1.00 24.09 197 ASP A O 1
ATOM 1429 N N . ILE A 1 203 ? -35.781 25.669 -22.524 1.00 19.90 198 ILE A N 1
ATOM 1430 C CA . ILE A 1 203 ? -36.366 26.877 -21.937 1.00 19.50 198 ILE A CA 1
ATOM 1431 C C . ILE A 1 203 ? -35.219 27.629 -21.230 1.00 22.28 198 ILE A C 1
ATOM 1432 O O . ILE A 1 203 ? -34.435 26.989 -20.519 1.00 21.47 198 ILE A O 1
ATOM 1437 N N . PRO A 1 204 ? -35.054 28.956 -21.440 1.00 20.20 199 PRO A N 1
ATOM 1438 C CA . PRO A 1 204 ? -33.951 29.667 -20.766 1.00 20.04 199 PRO A CA 1
ATOM 1439 C C . PRO A 1 204 ? -34.257 29.905 -19.283 1.00 27.16 199 PRO A C 1
ATOM 1440 O O . PRO A 1 204 ? -35.427 30.033 -18.897 1.00 28.96 199 PRO A O 1
ATOM 1444 N N . ILE A 1 205 ? -33.198 29.953 -18.451 1.00 23.02 200 ILE A N 1
ATOM 1445 C CA . ILE A 1 205 ? -33.264 30.092 -16.992 1.00 22.51 200 ILE A CA 1
ATOM 1446 C C . ILE A 1 205 ? -34.215 31.223 -16.528 1.00 27.02 200 ILE A C 1
ATOM 1447 O O . ILE A 1 205 ? -34.841 31.088 -15.469 1.00 26.85 200 ILE A O 1
ATOM 1452 N N . GLY A 1 206 ? -34.331 32.280 -17.341 1.00 23.16 201 GLY A N 1
ATOM 1453 C CA . GLY A 1 206 ? -35.193 33.429 -17.091 1.00 22.53 201 GLY A CA 1
ATOM 1454 C C . GLY A 1 206 ? -36.637 33.072 -16.834 1.00 24.71 201 GLY A C 1
ATOM 1455 O O . GLY A 1 206 ? -37.244 33.639 -15.929 1.00 24.50 201 GLY A O 1
ATOM 1456 N N . ILE A 1 207 ? -37.176 32.107 -17.594 1.00 21.14 202 ILE A N 1
ATOM 1457 C CA . ILE A 1 207 ? -38.558 31.657 -17.487 1.00 22.45 202 ILE A CA 1
ATOM 1458 C C . ILE A 1 207 ? -38.788 31.044 -16.107 1.00 29.39 202 ILE A C 1
ATOM 1459 O O . ILE A 1 207 ? -39.698 31.471 -15.393 1.00 29.67 202 ILE A O 1
ATOM 1464 N N . ASP A 1 208 ? -37.922 30.098 -15.703 1.00 26.96 203 ASP A N 1
ATOM 1465 C CA . ASP A 1 208 ? -37.997 29.438 -14.395 1.00 26.15 203 ASP A CA 1
ATOM 1466 C C . ASP A 1 208 ? -37.969 30.479 -13.294 1.00 30.71 203 ASP A C 1
ATOM 1467 O O . ASP A 1 208 ? -38.791 30.405 -12.379 1.00 31.99 203 ASP A O 1
ATOM 1472 N N . LYS A 1 209 ? -37.053 31.476 -13.404 1.00 26.70 204 LYS A N 1
ATOM 1473 C CA . LYS A 1 209 ? -36.878 32.537 -12.403 1.00 26.45 204 LYS A CA 1
ATOM 1474 C C . LYS A 1 209 ? -38.123 33.425 -12.314 1.00 32.00 204 LYS A C 1
ATOM 1475 O O . LYS A 1 209 ? -38.545 33.752 -11.203 1.00 33.97 204 LYS A O 1
ATOM 1481 N N . ALA A 1 210 ? -38.719 33.784 -13.471 1.00 26.63 205 ALA A N 1
ATOM 1482 C CA . ALA A 1 210 ? -39.916 34.624 -13.575 1.00 26.47 205 ALA A CA 1
ATOM 1483 C C . ALA A 1 210 ? -41.191 33.883 -13.120 1.00 30.68 205 ALA A C 1
ATOM 1484 O O . ALA A 1 210 ? -42.088 34.523 -12.565 1.00 30.59 205 ALA A O 1
ATOM 1486 N N . LEU A 1 211 ? -41.271 32.543 -13.350 1.00 27.41 206 LEU A N 1
ATOM 1487 C CA . LEU A 1 211 ? -42.413 31.697 -12.958 1.00 27.66 206 LEU A CA 1
ATOM 1488 C C . LEU A 1 211 ? -42.670 31.717 -11.438 1.00 33.71 206 LEU A C 1
ATOM 1489 O O . LEU A 1 211 ? -43.826 31.639 -11.011 1.00 34.37 206 LEU A O 1
ATOM 1494 N N . GLU A 1 212 ? -41.596 31.841 -10.634 1.00 29.80 207 GLU A N 1
ATOM 1495 C CA . GLU A 1 212 ? -41.679 31.935 -9.184 1.00 30.05 207 GLU A CA 1
ATOM 1496 C C . GLU A 1 212 ? -42.375 33.231 -8.742 1.00 33.32 207 GLU A C 1
ATOM 1497 O O . GLU A 1 212 ? -42.897 33.280 -7.637 1.00 33.77 207 GLU A O 1
ATOM 1503 N N . LYS A 1 213 ? -42.379 34.275 -9.593 1.00 29.72 208 LYS A N 1
ATOM 1504 C CA . LYS A 1 213 ? -43.034 35.559 -9.310 1.00 30.07 208 LYS A CA 1
ATOM 1505 C C . LYS A 1 213 ? -44.373 35.661 -10.080 1.00 35.19 208 LYS A C 1
ATOM 1506 O O . LYS A 1 213 ? -45.027 36.705 -10.075 1.00 35.76 208 LYS A O 1
ATOM 1512 N N . MET A 1 214 ? -44.801 34.552 -10.693 1.00 31.97 209 MET A N 1
ATOM 1513 C CA . MET A 1 214 ? -46.040 34.484 -11.467 1.00 32.74 209 MET A CA 1
ATOM 1514 C C . MET A 1 214 ? -47.129 33.765 -10.701 1.00 38.43 209 MET A C 1
ATOM 1515 O O . MET A 1 214 ? -46.824 32.924 -9.861 1.00 37.53 209 MET A O 1
ATOM 1520 N N . GLN A 1 215 ? -48.400 34.065 -11.039 1.00 37.37 210 GLN A N 1
ATOM 1521 C CA . GLN A 1 215 ? -49.612 33.476 -10.466 1.00 38.69 210 GLN A CA 1
ATOM 1522 C C . GLN A 1 215 ? -50.293 32.568 -11.482 1.00 44.18 210 GLN A C 1
ATOM 1523 O O . GLN A 1 215 ? -50.120 32.773 -12.685 1.00 45.17 210 GLN A O 1
ATOM 1529 N N . ARG A 1 216 ? -51.100 31.593 -11.019 1.00 40.96 211 ARG A N 1
ATOM 1530 C CA . ARG A 1 216 ? -51.864 30.710 -11.908 1.00 41.27 211 ARG A CA 1
ATOM 1531 C C . ARG A 1 216 ? -52.871 31.558 -12.688 1.00 46.73 211 ARG A C 1
ATOM 1532 O O . ARG A 1 216 ? -53.606 32.346 -12.096 1.00 48.11 211 ARG A O 1
ATOM 1540 N N . GLU A 1 217 ? -52.835 31.426 -14.017 1.00 43.60 212 GLU A N 1
ATOM 1541 C CA . GLU A 1 217 ? -53.650 32.085 -15.050 1.00 45.00 212 GLU A CA 1
ATOM 1542 C C . GLU A 1 217 ? -53.073 33.462 -15.439 1.00 46.73 212 GLU A C 1
ATOM 1543 O O . GLU A 1 217 ? -53.730 34.230 -16.155 1.00 47.36 212 GLU A O 1
ATOM 1549 N N . GLU A 1 218 ? -51.814 33.729 -15.054 1.00 39.45 213 GLU A N 1
ATOM 1550 C CA . GLU A 1 218 ? -51.167 34.979 -15.423 1.00 37.71 213 GLU A CA 1
ATOM 1551 C C . GLU A 1 218 ? -50.660 34.899 -16.856 1.00 40.75 213 GLU A C 1
ATOM 1552 O O . GLU A 1 218 ? -50.094 33.881 -17.264 1.00 39.22 213 GLU A O 1
ATOM 1558 N N . GLN A 1 219 ? -50.880 35.977 -17.619 1.00 38.58 214 GLN A N 1
ATOM 1559 C CA . GLN A 1 219 ? -50.384 36.121 -18.987 1.00 38.49 214 GLN A CA 1
ATOM 1560 C C . GLN A 1 219 ? -49.450 37.307 -18.999 1.00 42.76 214 GLN A C 1
ATOM 1561 O O . GLN A 1 219 ? -49.869 38.413 -18.662 1.00 42.67 214 GLN A O 1
ATOM 1567 N N . CYS A 1 220 ? -48.170 37.079 -19.314 1.00 40.09 215 CYS A N 1
ATOM 1568 C CA . CYS A 1 220 ? -47.228 38.186 -19.315 1.00 40.54 215 CYS A CA 1
ATOM 1569 C C . CYS A 1 220 ? -46.143 38.065 -20.392 1.00 41.62 215 CYS A C 1
ATOM 1570 O O . CYS A 1 220 ? -45.813 36.984 -20.887 1.00 41.06 215 CYS A O 1
ATOM 1573 N N . ILE A 1 221 ? -45.629 39.224 -20.764 1.00 35.99 216 ILE A N 1
ATOM 1574 C CA . ILE A 1 221 ? -44.510 39.384 -21.659 1.00 34.49 216 ILE A CA 1
ATOM 1575 C C . ILE A 1 221 ? -43.278 39.517 -20.737 1.00 36.96 216 ILE A C 1
ATOM 1576 O O . ILE A 1 221 ? -43.373 40.091 -19.643 1.00 36.42 216 ILE A O 1
ATOM 1581 N N . LEU A 1 222 ? -42.160 38.894 -21.131 1.00 31.14 217 LEU A N 1
ATOM 1582 C CA . LEU A 1 222 ? -40.904 38.935 -20.395 1.00 28.13 217 LEU A CA 1
ATOM 1583 C C . LEU A 1 222 ? -39.796 39.244 -21.354 1.00 30.62 217 LEU A C 1
ATOM 1584 O O . LEU A 1 222 ? -39.718 38.612 -22.406 1.00 30.43 217 LEU A O 1
ATOM 1589 N N . TYR A 1 223 ? -38.969 40.236 -21.035 1.00 26.95 218 TYR A N 1
ATOM 1590 C CA . TYR A 1 223 ? -37.812 40.579 -21.858 1.00 26.25 218 TYR A CA 1
ATOM 1591 C C . TYR A 1 223 ? -36.630 40.005 -21.120 1.00 30.04 218 TYR A C 1
ATOM 1592 O O . TYR A 1 223 ? -36.327 40.432 -19.996 1.00 29.65 218 TYR A O 1
ATOM 1601 N N . LEU A 1 224 ? -36.050 38.945 -21.686 1.00 25.73 219 LEU A N 1
ATOM 1602 C CA . LEU A 1 224 ? -34.913 38.249 -21.105 1.00 23.96 219 LEU A CA 1
ATOM 1603 C C . LEU A 1 224 ? -33.626 38.843 -21.645 1.00 29.55 219 LEU A C 1
ATOM 1604 O O . LEU A 1 224 ? -33.284 38.683 -22.825 1.00 29.80 219 LEU A O 1
ATOM 1609 N N . GLY A 1 225 ? -32.956 39.573 -20.771 1.00 26.69 220 GLY A N 1
ATOM 1610 C CA . GLY A 1 225 ? -31.675 40.188 -21.052 1.00 27.90 220 GLY A CA 1
ATOM 1611 C C . GLY A 1 225 ? -30.584 39.141 -21.187 1.00 35.29 220 GLY A C 1
ATOM 1612 O O . GLY A 1 225 ? -30.793 37.971 -20.844 1.00 34.59 220 GLY A O 1
ATOM 1613 N N . PRO A 1 226 ? -29.382 39.551 -21.644 1.00 34.48 221 PRO A N 1
ATOM 1614 C CA . PRO A 1 226 ? -28.289 38.585 -21.841 1.00 34.90 221 PRO A CA 1
ATOM 1615 C C . PRO A 1 226 ? -28.090 37.525 -20.733 1.00 40.85 221 PRO A C 1
ATOM 1616 O O . PRO A 1 226 ? -27.784 36.373 -21.050 1.00 40.30 221 PRO A O 1
ATOM 1620 N N . ARG A 1 227 ? -28.257 37.896 -19.458 1.00 39.17 222 ARG A N 1
ATOM 1621 C CA . ARG A 1 227 ? -28.001 36.969 -18.353 1.00 39.40 222 ARG A CA 1
ATOM 1622 C C . ARG A 1 227 ? -29.102 35.920 -18.133 1.00 41.26 222 ARG A C 1
ATOM 1623 O O . ARG A 1 227 ? -28.820 34.848 -17.590 1.00 40.38 222 ARG A O 1
ATOM 1631 N N . TYR A 1 228 ? -30.336 36.216 -18.533 1.00 36.36 223 TYR A N 1
ATOM 1632 C CA . TYR A 1 228 ? -31.426 35.304 -18.237 1.00 35.32 223 TYR A CA 1
ATOM 1633 C C . TYR A 1 228 ? -31.915 34.548 -19.464 1.00 37.28 223 TYR A C 1
ATOM 1634 O O . TYR A 1 228 ? -32.851 33.757 -19.351 1.00 38.08 223 TYR A O 1
ATOM 1643 N N . GLY A 1 229 ? -31.233 34.735 -20.591 1.00 31.04 224 GLY A N 1
ATOM 1644 C CA . GLY A 1 229 ? -31.519 34.040 -21.839 1.00 29.59 224 GLY A CA 1
ATOM 1645 C C . GLY A 1 229 ? -30.685 32.781 -21.975 1.00 30.96 224 GLY A C 1
ATOM 1646 O O . GLY A 1 229 ? -30.403 32.123 -20.969 1.00 30.38 224 GLY A O 1
ATOM 1647 N N . PHE A 1 230 ? -30.283 32.422 -23.220 1.00 25.62 225 PHE A N 1
ATOM 1648 C CA . PHE A 1 230 ? -29.512 31.195 -23.462 1.00 23.81 225 PHE A CA 1
ATOM 1649 C C . PHE A 1 230 ? -27.994 31.398 -23.265 1.00 27.21 225 PHE A C 1
ATOM 1650 O O . PHE A 1 230 ? -27.223 30.429 -23.290 1.00 26.31 225 PHE A O 1
ATOM 1658 N N . GLY A 1 231 ? -27.598 32.647 -23.035 1.00 23.84 226 GLY A N 1
ATOM 1659 C CA . GLY A 1 231 ? -26.220 33.012 -22.750 1.00 23.99 226 GLY A CA 1
ATOM 1660 C C . GLY A 1 231 ? -25.208 32.911 -23.865 1.00 28.32 226 GLY A C 1
ATOM 1661 O O . GLY A 1 231 ? -25.565 32.867 -25.039 1.00 26.64 226 GLY A O 1
ATOM 1662 N N . GLU A 1 232 ? -23.923 32.878 -23.465 1.00 27.80 227 GLU A N 1
ATOM 1663 C CA . GLU A 1 232 ? -22.695 32.899 -24.274 1.00 29.34 227 GLU A CA 1
ATOM 1664 C C . GLU A 1 232 ? -22.652 31.844 -25.412 1.00 32.99 227 GLU A C 1
ATOM 1665 O O . GLU A 1 232 ? -21.960 32.062 -26.417 1.00 32.73 227 GLU A O 1
ATOM 1671 N N . ALA A 1 233 ? -23.363 30.715 -25.237 1.00 28.52 228 ALA A N 1
ATOM 1672 C CA . ALA A 1 233 ? -23.416 29.605 -26.184 1.00 28.33 228 ALA A CA 1
ATOM 1673 C C . ALA A 1 233 ? -24.480 29.797 -27.281 1.00 33.21 228 ALA A C 1
ATOM 1674 O O . ALA A 1 233 ? -24.330 29.290 -28.399 1.00 32.75 228 ALA A O 1
ATOM 1676 N N . GLY A 1 234 ? -25.551 30.502 -26.943 1.00 30.17 229 GLY A N 1
ATOM 1677 C CA . GLY A 1 234 ? -26.669 30.695 -27.845 1.00 30.30 229 GLY A CA 1
ATOM 1678 C C . GLY A 1 234 ? -27.481 29.421 -27.941 1.00 34.84 229 GLY A C 1
ATOM 1679 O O . GLY A 1 234 ? -27.195 28.438 -27.250 1.00 34.57 229 GLY A O 1
ATOM 1680 N N . LYS A 1 235 ? -28.491 29.420 -28.803 1.00 31.46 230 LYS A N 1
ATOM 1681 C CA . LYS A 1 235 ? -29.310 28.240 -28.981 1.00 31.08 230 LYS A CA 1
ATOM 1682 C C . LYS A 1 235 ? -29.306 27.930 -30.467 1.00 35.92 230 LYS A C 1
ATOM 1683 O O . LYS A 1 235 ? -30.131 28.454 -31.230 1.00 37.11 230 LYS A O 1
ATOM 1689 N N . PRO A 1 236 ? -28.301 27.132 -30.899 1.00 30.90 231 PRO A N 1
ATOM 1690 C CA . PRO A 1 236 ? -28.149 26.854 -32.334 1.00 30.87 231 PRO A CA 1
ATOM 1691 C C . PRO A 1 236 ? -29.403 26.289 -33.023 1.00 32.53 231 PRO A C 1
ATOM 1692 O O . PRO A 1 236 ? -29.668 26.706 -34.145 1.00 32.62 231 PRO A O 1
ATOM 1696 N N . LYS A 1 237 ? -30.192 25.410 -32.356 1.00 27.11 232 LYS A N 1
ATOM 1697 C CA . LYS A 1 237 ? -31.393 24.820 -32.953 1.00 26.65 232 LYS A CA 1
ATOM 1698 C C . LYS A 1 237 ? -32.459 25.867 -33.202 1.00 32.42 232 LYS A C 1
ATOM 1699 O O . LYS A 1 237 ? -33.203 25.727 -34.174 1.00 35.87 232 LYS A O 1
ATOM 1705 N N . PHE A 1 238 ? -32.496 26.938 -32.388 1.00 27.25 233 PHE A N 1
ATOM 1706 C CA . PHE A 1 238 ? -33.432 28.049 -32.583 1.00 27.01 233 PHE A CA 1
ATOM 1707 C C . PHE A 1 238 ? -32.771 29.196 -33.345 1.00 31.43 233 PHE A C 1
ATOM 1708 O O . PHE A 1 238 ? -33.388 30.256 -33.487 1.00 32.20 233 PHE A O 1
ATOM 1716 N N . GLY A 1 239 ? -31.535 28.980 -33.818 1.00 25.91 234 GLY A N 1
ATOM 1717 C CA . GLY A 1 239 ? -30.773 29.973 -34.562 1.00 25.44 234 GLY A CA 1
ATOM 1718 C C . GLY A 1 239 ? -30.530 31.255 -33.793 1.00 30.14 234 GLY A C 1
ATOM 1719 O O . GLY A 1 239 ? -30.439 32.331 -34.397 1.00 30.58 234 GLY A O 1
ATOM 1720 N N . ILE A 1 240 ? -30.453 31.136 -32.444 1.00 25.88 235 ILE A N 1
ATOM 1721 C CA . ILE A 1 240 ? -30.218 32.213 -31.487 1.00 25.46 235 ILE A CA 1
ATOM 1722 C C . ILE A 1 240 ? -28.729 32.330 -31.237 1.00 31.98 235 ILE A C 1
ATOM 1723 O O . ILE A 1 240 ? -28.104 31.382 -30.765 1.00 30.48 235 ILE A O 1
ATOM 1728 N N . GLU A 1 241 ? -28.190 33.520 -31.495 1.00 31.64 236 GLU A N 1
ATOM 1729 C CA . GLU A 1 241 ? -26.786 33.875 -31.320 1.00 32.45 236 GLU A CA 1
ATOM 1730 C C . GLU A 1 241 ? -26.423 34.041 -29.831 1.00 36.88 236 GLU A C 1
ATOM 1731 O O . GLU A 1 241 ? -27.339 34.194 -29.020 1.00 36.78 236 GLU A O 1
ATOM 1737 N N . PRO A 1 242 ? -25.113 34.054 -29.442 1.00 33.85 237 PRO A N 1
ATOM 1738 C CA . PRO A 1 242 ? -24.761 34.255 -28.025 1.00 33.31 237 PRO A CA 1
ATOM 1739 C C . PRO A 1 242 ? -25.295 35.558 -27.433 1.00 38.09 237 PRO A C 1
ATOM 1740 O O . PRO A 1 242 ? -25.345 36.587 -28.117 1.00 38.12 237 PRO A O 1
ATOM 1744 N N . ASN A 1 243 ? -25.713 35.486 -26.153 1.00 35.05 238 ASN A N 1
ATOM 1745 C CA . ASN A 1 243 ? -26.248 36.571 -25.316 1.00 35.62 238 ASN A CA 1
ATOM 1746 C C . ASN A 1 243 ? -27.311 37.410 -26.049 1.00 39.35 238 ASN A C 1
ATOM 1747 O O . ASN A 1 243 ? -27.370 38.638 -25.859 1.00 39.72 238 ASN A O 1
ATOM 1752 N N . ALA A 1 244 ? -28.141 36.757 -26.891 1.00 34.40 239 ALA A N 1
ATOM 1753 C CA . ALA A 1 244 ? -29.186 37.474 -27.611 1.00 34.11 239 ALA A CA 1
ATOM 1754 C C . ALA A 1 244 ? -30.312 37.822 -26.659 1.00 36.17 239 ALA A C 1
ATOM 1755 O O . ALA A 1 244 ? -30.582 37.065 -25.724 1.00 35.35 239 ALA A O 1
ATOM 1757 N N . GLU A 1 245 ? -30.939 38.983 -26.863 1.00 31.84 240 GLU A N 1
ATOM 1758 C CA . GLU A 1 245 ? -32.059 39.396 -26.023 1.00 31.08 240 GLU A CA 1
ATOM 1759 C C . GLU A 1 245 ? -33.336 38.693 -26.528 1.00 32.59 240 GLU A C 1
ATOM 1760 O O . GLU A 1 245 ? -33.606 38.677 -27.732 1.00 32.64 240 GLU A O 1
ATOM 1766 N N . LEU A 1 246 ? -34.074 38.051 -25.621 1.00 26.70 241 LEU A N 1
ATOM 1767 C CA . LEU A 1 246 ? -35.267 37.309 -26.009 1.00 25.78 241 LEU A CA 1
ATOM 1768 C C . LEU A 1 246 ? -36.522 37.860 -25.383 1.00 29.69 241 LEU A C 1
ATOM 1769 O O . LEU A 1 246 ? -36.522 38.209 -24.216 1.00 28.78 241 LEU A O 1
ATOM 1774 N N . ILE A 1 247 ? -37.613 37.878 -26.147 1.00 28.12 242 ILE A N 1
ATOM 1775 C CA . ILE A 1 247 ? -38.921 38.296 -25.653 1.00 28.07 242 ILE A CA 1
ATOM 1776 C C . ILE A 1 247 ? -39.806 37.067 -25.648 1.00 32.25 242 ILE A C 1
ATOM 1777 O O . ILE A 1 247 ? -39.987 36.421 -26.688 1.00 32.89 242 ILE A O 1
ATOM 1782 N N . TYR A 1 248 ? -40.331 36.741 -24.480 1.00 27.65 243 TYR A N 1
ATOM 1783 C CA . TYR A 1 248 ? -41.230 35.615 -24.315 1.00 28.02 243 TYR A CA 1
ATOM 1784 C C . TYR A 1 248 ? -42.608 36.043 -23.862 1.00 34.54 243 TYR A C 1
ATOM 1785 O O . TYR A 1 248 ? -42.772 37.030 -23.139 1.00 34.65 243 TYR A O 1
ATOM 1794 N N . GLU A 1 249 ? -43.593 35.247 -24.262 1.00 32.27 244 GLU A N 1
ATOM 1795 C CA . GLU A 1 249 ? -44.988 35.362 -23.884 1.00 33.31 244 GLU A CA 1
ATOM 1796 C C . GLU A 1 249 ? -45.315 34.075 -23.125 1.00 36.33 244 GLU A C 1
ATOM 1797 O O . GLU A 1 249 ? -45.330 32.991 -23.719 1.00 35.71 244 GLU A O 1
ATOM 1803 N N . VAL A 1 250 ? -45.463 34.180 -21.799 1.00 32.51 245 VAL A N 1
ATOM 1804 C CA . VAL A 1 250 ? -45.729 33.024 -20.937 1.00 32.01 245 VAL A CA 1
ATOM 1805 C C . VAL A 1 250 ? -47.132 33.116 -20.338 1.00 37.85 245 VAL A C 1
ATOM 1806 O O . VAL A 1 250 ? -47.521 34.168 -19.815 1.00 38.06 245 VAL A O 1
ATOM 1810 N N . THR A 1 251 ? -47.859 31.987 -20.369 1.00 35.08 246 THR A N 1
ATOM 1811 C CA . THR A 1 251 ? -49.159 31.847 -19.724 1.00 36.04 246 THR A CA 1
ATOM 1812 C C . THR A 1 251 ? -49.041 30.680 -18.735 1.00 38.10 246 THR A C 1
ATOM 1813 O O . THR A 1 251 ? -48.850 29.537 -19.152 1.00 38.28 246 THR A O 1
ATOM 1817 N N . LEU A 1 252 ? -49.111 30.973 -17.435 1.00 32.16 247 LEU A N 1
ATOM 1818 C CA . LEU A 1 252 ? -49.069 29.932 -16.411 1.00 30.75 247 LEU A CA 1
ATOM 1819 C C . LEU A 1 252 ? -50.457 29.285 -16.343 1.00 35.80 247 LEU A C 1
ATOM 1820 O O . LEU A 1 252 ? -51.363 29.824 -15.713 1.00 34.55 247 LEU A O 1
ATOM 1825 N N . LYS A 1 253 ? -50.633 28.170 -17.076 1.00 34.43 248 LYS A N 1
ATOM 1826 C CA . LYS A 1 253 ? -51.912 27.457 -17.196 1.00 36.39 248 LYS A CA 1
ATOM 1827 C C . LYS A 1 253 ? -52.303 26.799 -15.885 1.00 44.11 248 LYS A C 1
ATOM 1828 O O . LYS A 1 253 ? -53.477 26.839 -15.508 1.00 46.93 248 LYS A O 1
ATOM 1834 N N . SER A 1 254 ? -51.314 26.207 -15.192 1.00 39.49 249 SER A N 1
ATOM 1835 C CA . SER A 1 254 ? -51.435 25.507 -13.917 1.00 39.34 249 SER A CA 1
ATOM 1836 C C . SER A 1 254 ? -50.061 25.111 -13.402 1.00 43.42 249 SER A C 1
ATOM 1837 O O . SER A 1 254 ? -49.091 25.061 -14.175 1.00 42.40 249 SER A O 1
ATOM 1840 N N . PHE A 1 255 ? -49.991 24.776 -12.101 1.00 40.05 250 PHE A N 1
ATOM 1841 C CA . PHE A 1 255 ? -48.775 24.302 -11.456 1.00 38.28 250 PHE A CA 1
ATOM 1842 C C . PHE A 1 255 ? -49.113 23.497 -10.225 1.00 44.54 250 PHE A C 1
ATOM 1843 O O . PHE A 1 255 ? -50.201 23.636 -9.666 1.00 46.17 250 PHE A O 1
ATOM 1851 N N . GLU A 1 256 ? -48.163 22.677 -9.795 1.00 41.02 251 GLU A N 1
ATOM 1852 C CA . GLU A 1 256 ? -48.246 21.878 -8.586 1.00 41.28 251 GLU A CA 1
ATOM 1853 C C . GLU A 1 256 ? -46.907 22.077 -7.842 1.00 42.28 251 GLU A C 1
ATOM 1854 O O . GLU A 1 256 ? -45.857 21.650 -8.330 1.00 40.42 251 GLU A O 1
ATOM 1860 N N . LYS A 1 257 ? -46.949 22.803 -6.696 1.00 38.12 252 LYS A N 1
ATOM 1861 C CA . LYS A 1 257 ? -45.783 23.188 -5.884 1.00 35.63 252 LYS A CA 1
ATOM 1862 C C . LYS A 1 257 ? -44.981 21.992 -5.390 1.00 38.73 252 LYS A C 1
ATOM 1863 O O . LYS A 1 257 ? -45.529 20.912 -5.190 1.00 40.62 252 LYS A O 1
ATOM 1869 N N . ALA A 1 258 ? -43.676 22.187 -5.224 1.00 32.72 253 ALA A N 1
ATOM 1870 C CA . ALA A 1 258 ? -42.775 21.184 -4.680 1.00 32.13 253 ALA A CA 1
ATOM 1871 C C . ALA A 1 258 ? -43.007 21.079 -3.181 1.00 38.48 253 ALA A C 1
ATOM 1872 O O . ALA A 1 258 ? -43.377 22.082 -2.542 1.00 38.50 253 ALA A O 1
ATOM 1874 N N . LYS A 1 259 ? -42.798 19.871 -2.609 1.00 35.55 254 LYS A N 1
ATOM 1875 C CA . LYS A 1 259 ? -42.898 19.682 -1.161 1.00 35.15 254 LYS A CA 1
ATOM 1876 C C . LYS A 1 259 ? -41.787 20.506 -0.497 1.00 37.42 254 LYS A C 1
ATOM 1877 O O . LYS A 1 259 ? -40.656 20.585 -1.009 1.00 35.46 254 LYS A O 1
ATOM 1883 N N . GLU A 1 260 ? -42.134 21.175 0.601 1.00 33.90 255 GLU A N 1
ATOM 1884 C CA . GLU A 1 260 ? -41.189 21.984 1.357 1.00 32.53 255 GLU A CA 1
ATOM 1885 C C . GLU A 1 260 ? -40.286 21.050 2.132 1.00 36.25 255 GLU A C 1
ATOM 1886 O O . GLU A 1 260 ? -40.622 19.873 2.311 1.00 36.77 255 GLU A O 1
ATOM 1892 N N . SER A 1 261 ? -39.122 21.548 2.540 1.00 31.81 256 SER A N 1
ATOM 1893 C CA . SER A 1 261 ? -38.144 20.780 3.293 1.00 32.23 256 SER A CA 1
ATOM 1894 C C . SER A 1 261 ? -38.808 19.984 4.466 1.00 35.70 256 SER A C 1
ATOM 1895 O O . SER A 1 261 ? -38.612 18.772 4.558 1.00 35.50 256 SER A O 1
ATOM 1898 N N . TRP A 1 262 ? -39.663 20.642 5.284 1.00 31.58 257 TRP A N 1
ATOM 1899 C CA . TRP A 1 262 ? -40.330 20.021 6.443 1.00 31.99 257 TRP A CA 1
ATOM 1900 C C . TRP A 1 262 ? -41.546 19.165 6.089 1.00 35.62 257 TRP A C 1
ATOM 1901 O O . TRP A 1 262 ? -42.107 18.519 6.978 1.00 36.60 257 TRP A O 1
ATOM 1912 N N . GLU A 1 263 ? -41.995 19.215 4.835 1.00 31.18 258 GLU A N 1
ATOM 1913 C CA . GLU A 1 263 ? -43.150 18.441 4.377 1.00 31.76 258 GLU A CA 1
ATOM 1914 C C . GLU A 1 263 ? -42.728 16.992 4.042 1.00 36.81 258 GLU A C 1
ATOM 1915 O O . GLU A 1 263 ? -43.579 16.105 3.908 1.00 38.00 258 GLU A O 1
ATOM 1921 N N . MET A 1 264 ? -41.409 16.760 3.929 1.00 31.65 259 MET A N 1
ATOM 1922 C CA . MET A 1 264 ? -40.827 15.460 3.633 1.00 31.30 259 MET A CA 1
ATOM 1923 C C . MET A 1 264 ? -40.221 14.828 4.868 1.00 35.56 259 MET A C 1
ATOM 1924 O O . MET A 1 264 ? -39.540 15.508 5.635 1.00 36.13 259 MET A O 1
ATOM 1929 N N . ASP A 1 265 ? -40.389 13.511 5.015 1.00 31.85 260 ASP A N 1
ATOM 1930 C CA . ASP A 1 265 ? -39.767 12.717 6.069 1.00 32.12 260 ASP A CA 1
ATOM 1931 C C . ASP A 1 265 ? -38.320 12.414 5.638 1.00 34.22 260 ASP A C 1
ATOM 1932 O O . ASP A 1 265 ? -37.958 12.718 4.499 1.00 32.33 260 ASP A O 1
ATOM 1937 N N . THR A 1 266 ? -37.501 11.812 6.520 1.00 31.54 261 THR A N 1
ATOM 1938 C CA . THR A 1 266 ? -36.103 11.473 6.215 1.00 31.00 261 THR A CA 1
ATOM 1939 C C . THR A 1 266 ? -36.034 10.433 5.078 1.00 36.72 261 THR A C 1
ATOM 1940 O O . THR A 1 266 ? -35.187 10.566 4.190 1.00 34.29 261 THR A O 1
ATOM 1944 N N . LYS A 1 267 ? -36.945 9.439 5.080 1.00 36.78 262 LYS A N 1
ATOM 1945 C CA . LYS A 1 267 ? -37.016 8.395 4.049 1.00 38.04 262 LYS A CA 1
ATOM 1946 C C . LYS A 1 267 ? -37.080 9.041 2.636 1.00 43.38 262 LYS A C 1
ATOM 1947 O O . LYS A 1 267 ? -36.233 8.735 1.781 1.00 43.27 262 LYS A O 1
ATOM 1953 N N . GLU A 1 268 ? -38.036 9.978 2.430 1.00 39.99 263 GLU A N 1
ATOM 1954 C CA . GLU A 1 268 ? -38.210 10.742 1.188 1.00 38.32 263 GLU A CA 1
ATOM 1955 C C . GLU A 1 268 ? -36.963 11.533 0.885 1.00 38.88 263 GLU A C 1
ATOM 1956 O O . GLU A 1 268 ? -36.427 11.401 -0.210 1.00 39.67 263 GLU A O 1
ATOM 1962 N N . LYS A 1 269 ? -36.489 12.350 1.858 1.00 31.91 264 LYS A N 1
ATOM 1963 C CA . LYS A 1 269 ? -35.302 13.195 1.712 1.00 29.37 264 LYS A CA 1
ATOM 1964 C C . LYS A 1 269 ? -34.091 12.406 1.245 1.00 33.02 264 LYS A C 1
ATOM 1965 O O . LYS A 1 269 ? -33.414 12.860 0.330 1.00 32.57 264 LYS A O 1
ATOM 1971 N N . LEU A 1 270 ? -33.855 11.211 1.806 1.00 30.77 265 LEU A N 1
ATOM 1972 C CA . LEU A 1 270 ? -32.722 10.375 1.399 1.00 31.56 265 LEU A CA 1
ATOM 1973 C C . LEU A 1 270 ? -32.931 9.744 -0.003 1.00 37.99 265 LEU A C 1
ATOM 1974 O O . LEU A 1 270 ? -31.950 9.592 -0.737 1.00 36.64 265 LEU A O 1
ATOM 1979 N N . GLU A 1 271 ? -34.192 9.407 -0.378 1.00 36.50 266 GLU A N 1
ATOM 1980 C CA . GLU A 1 271 ? -34.518 8.882 -1.715 1.00 36.54 266 GLU A CA 1
ATOM 1981 C C . GLU A 1 271 ? -34.272 9.968 -2.746 1.00 40.73 266 GLU A C 1
ATOM 1982 O O . GLU A 1 271 ? -33.633 9.730 -3.780 1.00 40.56 266 GLU A O 1
ATOM 1988 N N . GLN A 1 272 ? -34.766 11.178 -2.440 1.00 36.59 267 GLN A N 1
ATOM 1989 C CA . GLN A 1 272 ? -34.672 12.332 -3.322 1.00 35.20 267 GLN A CA 1
ATOM 1990 C C . GLN A 1 272 ? -33.245 12.879 -3.419 1.00 37.24 267 GLN A C 1
ATOM 1991 O O . GLN A 1 272 ? -32.887 13.431 -4.457 1.00 35.74 267 GLN A O 1
ATOM 1997 N N . ALA A 1 273 ? -32.438 12.711 -2.355 1.00 33.06 268 ALA A N 1
ATOM 1998 C CA . ALA A 1 273 ? -31.046 13.143 -2.315 1.00 31.52 268 ALA A CA 1
ATOM 1999 C C . ALA A 1 273 ? -30.253 12.479 -3.423 1.00 34.03 268 ALA A C 1
ATOM 2000 O O . ALA A 1 273 ? -29.568 13.180 -4.163 1.00 33.93 268 ALA A O 1
ATOM 2002 N N . ALA A 1 274 ? -30.398 11.149 -3.588 1.00 30.25 269 ALA A N 1
ATOM 2003 C CA . ALA A 1 274 ? -29.686 10.386 -4.616 1.00 30.75 269 ALA A CA 1
ATOM 2004 C C . ALA A 1 274 ? -30.104 10.783 -6.034 1.00 34.11 269 ALA A C 1
ATOM 2005 O O . ALA A 1 274 ? -29.225 10.955 -6.881 1.00 34.55 269 ALA A O 1
ATOM 2007 N N . ILE A 1 275 ? -31.430 10.949 -6.283 1.00 29.09 270 ILE A N 1
ATOM 2008 C CA . ILE A 1 275 ? -31.992 11.350 -7.578 1.00 27.53 270 ILE A CA 1
ATOM 2009 C C . ILE A 1 275 ? -31.424 12.714 -7.979 1.00 30.81 270 ILE A C 1
ATOM 2010 O O . ILE A 1 275 ? -30.784 12.821 -9.027 1.00 30.46 270 ILE A O 1
ATOM 2015 N N . VAL A 1 276 ? -31.629 13.739 -7.135 1.00 26.93 271 VAL A N 1
ATOM 2016 C CA . VAL A 1 276 ? -31.167 15.098 -7.423 1.00 25.92 271 VAL A CA 1
ATOM 2017 C C . VAL A 1 276 ? -29.621 15.167 -7.448 1.00 28.54 271 VAL A C 1
ATOM 2018 O O . VAL A 1 276 ? -29.099 16.028 -8.156 1.00 27.13 271 VAL A O 1
ATOM 2022 N N . LYS A 1 277 ? -28.893 14.298 -6.688 1.00 25.44 272 LYS A N 1
ATOM 2023 C CA . LYS A 1 277 ? -27.426 14.322 -6.743 1.00 25.64 272 LYS A CA 1
ATOM 2024 C C . LYS A 1 277 ? -26.976 13.832 -8.114 1.00 31.67 272 LYS A C 1
ATOM 2025 O O . LYS A 1 277 ? -26.109 14.453 -8.749 1.00 30.87 272 LYS A O 1
ATOM 2031 N N . GLU A 1 278 ? -27.592 12.722 -8.574 1.00 29.64 273 GLU A N 1
ATOM 2032 C CA . GLU A 1 278 ? -27.290 12.143 -9.866 1.00 30.01 273 GLU A CA 1
ATOM 2033 C C . GLU A 1 278 ? -27.636 13.144 -10.977 1.00 32.67 273 GLU A C 1
ATOM 2034 O O . GLU A 1 278 ? -26.810 13.362 -11.869 1.00 33.39 273 GLU A O 1
ATOM 2040 N N . LYS A 1 279 ? -28.819 13.802 -10.876 1.00 25.81 274 LYS A N 1
ATOM 2041 C CA . LYS A 1 279 ? -29.285 14.807 -11.833 1.00 23.01 274 LYS A CA 1
ATOM 2042 C C . LYS A 1 279 ? -28.323 15.997 -11.861 1.00 26.63 274 LYS A C 1
ATOM 2043 O O . LYS A 1 279 ? -28.022 16.509 -12.936 1.00 26.34 274 LYS A O 1
ATOM 2049 N N . GLY A 1 280 ? -27.804 16.373 -10.698 1.00 24.05 275 GLY A N 1
ATOM 2050 C CA . GLY A 1 280 ? -26.849 17.468 -10.564 1.00 23.72 275 GLY A CA 1
ATOM 2051 C C . GLY A 1 280 ? -25.533 17.183 -11.252 1.00 28.17 275 GLY A C 1
ATOM 2052 O O . GLY A 1 280 ? -24.979 18.061 -11.918 1.00 26.18 275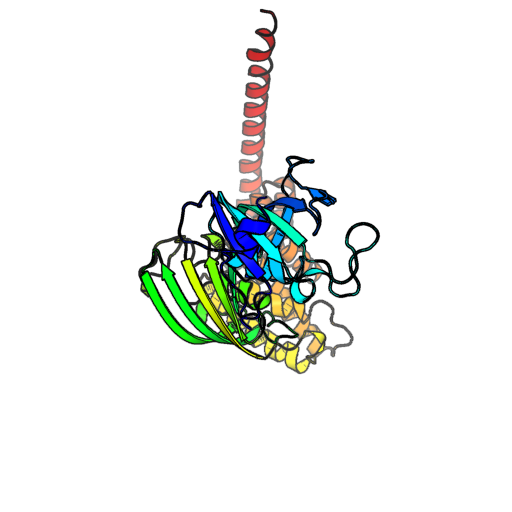 GLY A O 1
ATOM 2053 N N . THR A 1 281 ? -25.047 15.931 -11.108 1.00 27.09 276 THR A N 1
ATOM 2054 C CA . THR A 1 281 ? -23.795 15.450 -11.690 1.00 28.17 276 THR A CA 1
ATOM 2055 C C . THR A 1 281 ? -23.938 15.432 -13.224 1.00 32.53 276 THR A C 1
ATOM 2056 O O . THR A 1 281 ? -23.027 15.895 -13.922 1.00 32.30 276 THR A O 1
ATOM 2060 N N . VAL A 1 282 ? -25.109 14.982 -13.731 1.00 28.39 277 VAL A N 1
ATOM 2061 C CA . VAL A 1 282 ? -25.441 14.985 -15.157 1.00 27.64 277 VAL A CA 1
ATOM 2062 C C . VAL A 1 282 ? -25.255 16.406 -15.685 1.00 30.85 277 VAL A C 1
ATOM 2063 O O . VAL A 1 282 ? -24.503 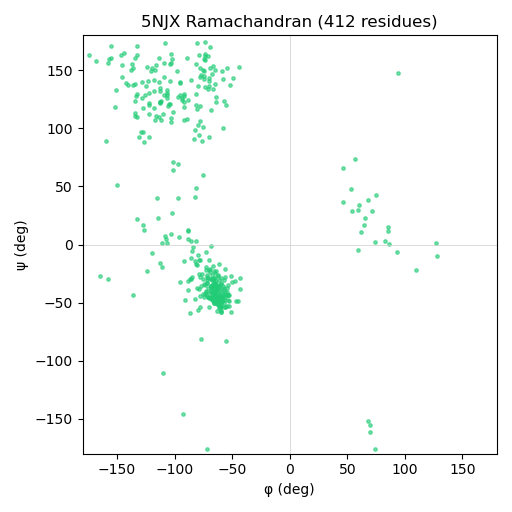16.580 -16.639 1.00 31.40 277 VAL A O 1
ATOM 2067 N N . TYR A 1 283 ? -25.884 17.414 -15.030 1.00 25.96 278 TYR A N 1
ATOM 2068 C CA . TYR A 1 283 ? -25.802 18.832 -15.422 1.00 24.75 278 TYR A CA 1
ATOM 2069 C C . TYR A 1 283 ? -24.369 19.358 -15.441 1.00 27.51 278 TYR A C 1
ATOM 2070 O O . TYR A 1 283 ? -23.975 20.107 -16.349 1.00 24.85 278 TYR A O 1
ATOM 2079 N N . PHE A 1 284 ? -23.609 18.971 -14.412 1.00 25.22 279 PHE A N 1
ATOM 2080 C CA . PHE A 1 284 ? -22.229 19.374 -14.225 1.00 25.40 279 PHE A CA 1
ATOM 2081 C C . PHE A 1 284 ? -21.365 18.913 -15.405 1.00 31.62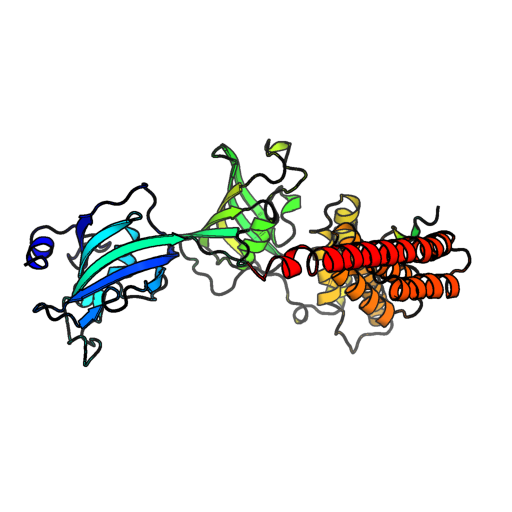 279 PHE A C 1
ATOM 2082 O O . PHE A 1 284 ? -20.675 19.739 -16.012 1.00 31.27 279 PHE A O 1
ATOM 2090 N N . LYS A 1 285 ? -21.419 17.594 -15.719 1.00 29.00 280 LYS A N 1
ATOM 2091 C CA . LYS A 1 285 ? -20.668 16.945 -16.794 1.00 28.96 280 LYS A CA 1
ATOM 2092 C C . LYS A 1 285 ? -21.046 17.537 -18.131 1.00 35.07 280 LYS A C 1
ATOM 2093 O O . LYS A 1 285 ? -20.205 17.625 -19.021 1.00 37.62 280 LYS A O 1
ATOM 2099 N N . GLY A 1 286 ? -22.288 17.985 -18.245 1.00 30.95 281 GLY A N 1
ATOM 2100 C CA . GLY A 1 286 ? -22.811 18.642 -19.437 1.00 30.20 281 GLY A CA 1
ATOM 2101 C C . GLY A 1 286 ? -22.389 20.100 -19.555 1.00 34.05 281 GLY A C 1
ATOM 2102 O O . GLY A 1 286 ? -22.551 20.709 -20.620 1.00 35.14 281 GLY A O 1
ATOM 2103 N N . GLY A 1 287 ? -21.849 20.661 -18.475 1.00 29.14 282 GLY A N 1
ATOM 2104 C CA . GLY A 1 287 ? -21.374 22.038 -18.458 1.00 28.40 282 GLY A CA 1
ATOM 2105 C C . GLY A 1 287 ? -22.451 23.049 -18.146 1.00 31.43 282 GLY A C 1
ATOM 2106 O O . GLY A 1 287 ? -22.239 24.261 -18.302 1.00 30.81 282 GLY A O 1
ATOM 2107 N N . LYS A 1 288 ? -23.610 22.550 -17.687 1.00 27.35 283 LYS A N 1
ATOM 2108 C CA . LYS A 1 288 ? -24.760 23.369 -17.315 1.00 26.46 283 LYS A CA 1
ATOM 2109 C C . LYS A 1 288 ? -24.710 23.558 -15.795 1.00 28.80 283 LYS A C 1
ATOM 2110 O O . LYS A 1 288 ? -25.526 22.982 -15.067 1.00 29.85 283 LYS A O 1
ATOM 2116 N N . TYR A 1 289 ? -23.697 24.343 -15.327 1.00 22.56 284 TYR A N 1
ATOM 2117 C CA . TYR A 1 289 ? -23.347 24.582 -13.921 1.00 21.26 284 TYR A CA 1
ATOM 2118 C C . TYR A 1 289 ? -24.429 25.276 -13.104 1.00 25.60 284 TYR A C 1
ATOM 2119 O O . TYR A 1 289 ? -24.536 24.984 -11.914 1.00 25.40 284 TYR A O 1
ATOM 2128 N N A MET A 1 290 ? -25.211 26.174 -13.730 0.50 21.87 285 MET A N 1
ATOM 2129 N N B MET A 1 290 ? -25.216 26.186 -13.712 0.50 21.96 285 MET A N 1
ATOM 2130 C CA A MET A 1 290 ? -26.334 26.901 -13.129 0.50 21.25 285 MET A CA 1
ATOM 2131 C CA B MET A 1 290 ? -26.308 26.883 -13.020 0.50 21.40 285 MET A CA 1
ATOM 2132 C C A MET A 1 290 ? -27.380 25.919 -12.621 0.50 23.10 285 MET A C 1
ATOM 2133 C C B MET A 1 290 ? -27.386 25.892 -12.587 0.50 23.17 285 MET A C 1
ATOM 2134 O O A MET A 1 290 ? -27.881 26.070 -11.508 0.50 23.29 285 MET A O 1
ATOM 2135 O O B MET A 1 290 ? -27.908 26.011 -11.479 0.50 23.37 285 MET A O 1
ATOM 2144 N N . GLN A 1 291 ? -27.689 24.903 -13.451 1.00 17.98 286 GLN A N 1
ATOM 2145 C CA . GLN A 1 291 ? -28.673 23.852 -13.216 1.00 17.59 286 GLN A CA 1
ATOM 2146 C C . GLN A 1 291 ? -28.101 22.807 -12.244 1.00 24.00 286 GLN A C 1
ATOM 2147 O O . GLN A 1 291 ? -28.865 22.170 -11.490 1.00 24.55 286 GLN A O 1
ATOM 2153 N N . ALA A 1 292 ? -26.753 22.652 -12.228 1.00 20.96 287 ALA A N 1
ATOM 2154 C CA . ALA A 1 292 ? -26.091 21.747 -11.275 1.00 21.52 287 ALA A CA 1
ATOM 2155 C C . ALA A 1 292 ? -26.237 22.312 -9.859 1.00 26.73 287 ALA A C 1
ATOM 2156 O O . ALA A 1 292 ? -26.641 21.587 -8.944 1.00 28.58 287 ALA A O 1
ATOM 2158 N N . VAL A 1 293 ? -25.985 23.634 -9.701 1.00 21.87 288 VAL A N 1
ATOM 2159 C CA . VAL A 1 293 ? -26.119 24.368 -8.441 1.00 21.55 288 VAL A CA 1
ATOM 2160 C C . VAL A 1 293 ? -27.548 24.192 -7.863 1.00 24.89 288 VAL A C 1
ATOM 2161 O O . VAL A 1 293 ? -27.689 23.931 -6.664 1.00 26.05 288 VAL A O 1
ATOM 2165 N N . ILE A 1 294 ? -28.582 24.277 -8.717 1.00 18.63 289 ILE A N 1
ATOM 2166 C CA . ILE A 1 294 ? -29.972 24.106 -8.299 1.00 17.98 289 ILE A CA 1
ATOM 2167 C C . ILE A 1 294 ? -30.198 22.698 -7.681 1.00 20.66 289 ILE A C 1
ATOM 2168 O O . ILE A 1 294 ? -30.699 22.622 -6.564 1.00 21.34 289 ILE A O 1
ATOM 2173 N N . GLN A 1 295 ? -29.800 21.619 -8.374 1.00 17.02 290 GLN A N 1
ATOM 2174 C CA . GLN A 1 295 ? -30.022 20.242 -7.922 1.00 17.14 290 GLN A CA 1
ATOM 2175 C C . GLN A 1 295 ? -29.311 19.928 -6.611 1.00 24.62 290 GLN A C 1
ATOM 2176 O O . GLN A 1 295 ? -29.924 19.332 -5.718 1.00 24.83 290 GLN A O 1
ATOM 2182 N N . TYR A 1 296 ? -28.033 20.325 -6.484 1.00 22.45 291 TYR A N 1
ATOM 2183 C CA . TYR A 1 296 ? -27.273 20.072 -5.262 1.00 22.59 291 TYR A CA 1
ATOM 2184 C C . TYR A 1 296 ? -27.817 20.914 -4.102 1.00 27.77 291 TYR A C 1
ATOM 2185 O O . TYR A 1 296 ? -27.874 20.436 -2.974 1.00 30.25 291 TYR A O 1
ATOM 2194 N N . GLY A 1 297 ? -28.253 22.136 -4.394 1.00 23.09 292 GLY A N 1
ATOM 2195 C CA . GLY A 1 297 ? -28.813 23.056 -3.412 1.00 22.95 292 GLY A CA 1
ATOM 2196 C C . GLY A 1 297 ? -30.068 22.547 -2.731 1.00 27.69 292 GLY A C 1
ATOM 2197 O O . GLY A 1 297 ? -30.457 23.068 -1.686 1.00 28.77 292 GLY A O 1
ATOM 2198 N N . LYS A 1 298 ? -30.710 21.533 -3.320 1.00 23.64 293 LYS A N 1
ATOM 2199 C CA . LYS A 1 298 ? -31.899 20.874 -2.789 1.00 23.51 293 LYS A CA 1
ATOM 2200 C C . LYS A 1 298 ? -31.492 19.983 -1.648 1.00 28.82 293 LYS A C 1
ATOM 2201 O O . LYS A 1 298 ? -32.144 19.988 -0.602 1.00 30.25 293 LYS A O 1
ATOM 2207 N N . ILE A 1 299 ? -30.377 19.258 -1.818 1.00 25.10 294 ILE A N 1
ATOM 2208 C CA . ILE A 1 299 ? -29.810 18.393 -0.771 1.00 25.78 294 ILE A CA 1
ATOM 2209 C C . ILE A 1 299 ? -29.482 19.249 0.467 1.00 30.86 294 ILE A C 1
ATOM 2210 O O . ILE A 1 299 ? -29.880 18.890 1.582 1.00 31.68 294 ILE A O 1
ATOM 2215 N N . VAL A 1 300 ? -28.783 20.394 0.260 1.00 26.98 295 VAL A N 1
ATOM 2216 C CA . VAL A 1 300 ? -28.401 21.315 1.338 1.00 27.18 295 VAL A CA 1
ATOM 2217 C C . VAL A 1 300 ? -29.675 21.819 2.049 1.00 32.58 295 VAL A C 1
ATOM 2218 O O . VAL A 1 300 ? -29.775 21.680 3.259 1.00 32.69 295 VAL A O 1
ATOM 2222 N N . SER A 1 301 ? -30.672 22.297 1.291 1.00 30.01 296 SER A N 1
ATOM 2223 C CA . SER A 1 301 ? -31.946 22.770 1.829 1.00 30.39 296 SER A CA 1
ATOM 2224 C C . SER A 1 301 ? -32.690 21.686 2.651 1.00 37.23 296 SER A C 1
ATOM 2225 O O . SER A 1 301 ? -33.317 22.011 3.661 1.00 38.66 296 SER A O 1
ATOM 2228 N N . TRP A 1 302 ? -32.605 20.419 2.243 1.00 33.92 297 TRP A N 1
ATOM 2229 C CA . TRP A 1 302 ? -33.336 19.348 2.905 1.00 34.53 297 TRP A CA 1
ATOM 2230 C C . TRP A 1 302 ? -32.646 18.719 4.100 1.00 43.37 297 TRP A C 1
ATOM 2231 O O . TRP A 1 302 ? -33.335 18.172 4.956 1.00 45.26 297 TRP A O 1
ATOM 2242 N N . LEU A 1 303 ? -31.317 18.687 4.136 1.00 41.45 298 LEU A N 1
ATOM 2243 C CA . LEU A 1 303 ? -30.625 17.900 5.157 1.00 42.55 298 LEU A CA 1
ATOM 2244 C C . LEU A 1 303 ? -29.703 18.632 6.136 1.00 48.95 298 LEU A C 1
ATOM 2245 O O . LEU A 1 303 ? -29.318 18.013 7.139 1.00 50.80 298 LEU A O 1
ATOM 2250 N N A GLU A 1 304 ? -29.328 19.898 5.861 0.50 45.17 299 GLU A N 1
ATOM 2251 N N B GLU A 1 304 ? -29.337 19.901 5.858 0.50 45.78 299 GLU A N 1
ATOM 2252 C CA A GLU A 1 304 ? -28.364 20.638 6.686 0.50 46.02 299 GLU A CA 1
ATOM 2253 C CA B GLU A 1 304 ? -28.375 20.674 6.658 0.50 46.89 299 GLU A CA 1
ATOM 2254 C C A GLU A 1 304 ? -28.758 20.785 8.156 0.50 53.79 299 GLU A C 1
ATOM 2255 C C B GLU A 1 304 ? -28.749 20.828 8.138 0.50 54.18 299 GLU A C 1
ATOM 2256 O O A GLU A 1 304 ? -27.905 20.565 9.019 0.50 54.43 299 GLU A O 1
ATOM 2257 O O B GLU A 1 304 ? -27.875 20.643 8.989 0.50 54.80 299 GLU A O 1
ATOM 2268 N N . MET A 1 305 ? -30.016 21.161 8.442 1.00 52.63 300 MET A N 1
ATOM 2269 C CA . MET A 1 305 ? -30.470 21.428 9.818 1.00 56.02 300 MET A CA 1
ATOM 2270 C C . MET A 1 305 ? -31.140 20.251 10.558 1.00 59.69 300 MET A C 1
ATOM 2271 O O . MET A 1 305 ? -31.508 20.412 11.724 1.00 59.65 300 MET A O 1
ATOM 2276 N N . GLU A 1 306 ? -31.251 19.081 9.915 1.00 56.00 301 GLU A N 1
ATOM 2277 C CA . GLU A 1 306 ? -31.915 17.904 10.482 1.00 56.28 301 GLU A CA 1
ATOM 2278 C C . GLU A 1 306 ? -31.191 17.345 11.715 1.00 59.86 301 GLU A C 1
ATOM 2279 O O . GLU A 1 306 ? -29.970 17.474 11.831 1.00 59.86 301 GLU A O 1
ATOM 2285 N N . TYR A 1 307 ? -31.972 16.735 12.634 1.00 56.29 302 TYR A N 1
ATOM 2286 C CA . TYR A 1 307 ? -31.520 16.107 13.884 1.00 57.31 302 TYR A CA 1
ATOM 2287 C C . TYR A 1 307 ? -32.529 15.047 14.329 1.00 59.45 302 TYR A C 1
ATOM 2288 O O . TYR A 1 307 ? -33.697 15.115 13.948 1.00 58.27 302 TYR A O 1
ATOM 2297 N N . GLY A 1 308 ? -32.089 14.133 15.185 1.00 56.35 303 GLY A N 1
ATOM 2298 C CA . GLY A 1 308 ? -32.929 13.061 15.706 1.00 56.44 303 GLY A CA 1
ATOM 2299 C C . GLY A 1 308 ? -33.158 11.974 14.677 1.00 57.17 303 GLY A C 1
ATOM 2300 O O . GLY A 1 308 ? -34.279 11.486 14.509 1.00 56.26 303 GLY A O 1
ATOM 2301 N N . LEU A 1 309 ? -32.079 11.611 13.970 1.00 52.10 304 LEU A N 1
ATOM 2302 C CA . LEU A 1 309 ? -32.033 10.599 12.913 1.00 50.92 304 LEU A CA 1
ATOM 2303 C C . LEU A 1 309 ? -31.424 9.292 13.415 1.00 56.63 304 LEU A C 1
ATOM 2304 O O . LEU A 1 309 ? -30.684 9.310 14.395 1.00 56.91 304 LEU A O 1
ATOM 2309 N N . SER A 1 310 ? -31.679 8.168 12.719 1.00 54.50 305 SER A N 1
ATOM 2310 C CA . SER A 1 310 ? -31.072 6.877 13.076 1.00 56.33 305 SER A CA 1
ATOM 2311 C C . SER A 1 310 ? -29.575 6.904 12.729 1.00 60.40 305 SER A C 1
ATOM 2312 O O . SER A 1 310 ? -29.159 7.748 11.936 1.00 58.26 305 SER A O 1
ATOM 2315 N N . GLU A 1 311 ? -28.776 5.988 13.301 1.00 59.05 306 GLU A N 1
ATOM 2316 C CA . GLU A 1 311 ? -27.339 5.901 13.019 1.00 59.62 306 GLU A CA 1
ATOM 2317 C C . GLU A 1 311 ? -27.093 5.796 11.513 1.00 60.82 306 GLU A C 1
ATOM 2318 O O . GLU A 1 311 ? -26.224 6.490 10.983 1.00 59.42 306 GLU A O 1
ATOM 2324 N N . LYS A 1 312 ? -27.897 4.960 10.828 1.00 57.20 307 LYS A N 1
ATOM 2325 C CA . LYS A 1 312 ? -27.830 4.730 9.383 1.00 56.15 307 LYS A CA 1
ATOM 2326 C C . LYS A 1 312 ? -28.289 5.959 8.593 1.00 56.55 307 LYS A C 1
ATOM 2327 O O . LYS A 1 312 ? -27.683 6.275 7.570 1.00 56.24 307 LYS A O 1
ATOM 2333 N N . GLU A 1 313 ? -29.369 6.628 9.053 1.00 50.01 308 GLU A N 1
ATOM 2334 C CA . GLU A 1 313 ? -29.951 7.808 8.419 1.00 46.38 308 GLU A CA 1
ATOM 2335 C C . GLU A 1 313 ? -29.001 8.983 8.497 1.00 46.80 308 GLU A C 1
ATOM 2336 O O . GLU A 1 313 ? -28.832 9.688 7.508 1.00 44.06 308 GLU A O 1
ATOM 2342 N N . SER A 1 314 ? -28.398 9.191 9.680 1.00 43.95 309 SER A N 1
ATOM 2343 C CA . SER A 1 314 ? -27.468 10.277 9.993 1.00 43.64 309 SER A CA 1
ATOM 2344 C C . SER A 1 314 ? -26.184 10.153 9.183 1.00 48.52 309 SER A C 1
ATOM 2345 O O . SER A 1 314 ? -25.740 11.160 8.631 1.00 47.08 309 SER A O 1
ATOM 2348 N N . LYS A 1 315 ? -25.592 8.933 9.110 1.00 47.01 310 LYS A N 1
ATOM 2349 C CA . LYS A 1 315 ? -24.362 8.656 8.346 1.00 47.15 310 LYS A CA 1
ATOM 2350 C C . LYS A 1 315 ? -24.591 8.919 6.840 1.00 46.13 310 LYS A C 1
ATOM 2351 O O . LYS A 1 315 ? -23.736 9.524 6.185 1.00 44.61 310 LYS A O 1
ATOM 2357 N N . ALA A 1 316 ? -25.764 8.498 6.320 1.00 40.47 311 ALA A N 1
ATOM 2358 C CA . ALA A 1 316 ? -26.178 8.681 4.930 1.00 38.16 311 ALA A CA 1
ATOM 2359 C C . ALA A 1 316 ? -26.388 10.170 4.607 1.00 41.21 311 ALA A C 1
ATOM 2360 O O . ALA A 1 316 ? -25.828 10.669 3.634 1.00 41.38 311 ALA A O 1
ATOM 2362 N N . SER A 1 317 ? -27.167 10.876 5.444 1.00 37.04 312 SER A N 1
ATOM 2363 C CA . SER A 1 317 ? -27.480 12.297 5.332 1.00 35.14 312 SER A CA 1
ATOM 2364 C C . SER A 1 317 ? -26.213 13.123 5.291 1.00 41.39 312 SER A C 1
ATOM 2365 O O . SER A 1 317 ? -26.112 14.070 4.509 1.00 39.96 312 SER A O 1
ATOM 2368 N N . GLU A 1 318 ? -25.236 12.748 6.123 1.00 42.14 313 GLU A N 1
ATOM 2369 C CA . GLU A 1 318 ? -23.954 13.435 6.204 1.00 42.96 313 GLU A CA 1
ATOM 2370 C C . GLU A 1 318 ? -23.156 13.212 4.939 1.00 45.90 313 GLU A C 1
ATOM 2371 O O . GLU A 1 318 ? -22.515 14.155 4.480 1.00 45.68 313 GLU A O 1
ATOM 2377 N N . SER A 1 319 ? -23.250 12.006 4.334 1.00 41.69 314 SER A N 1
ATOM 2378 C CA . SER A 1 319 ? -22.545 11.695 3.084 1.00 40.59 314 SER A CA 1
ATOM 2379 C C . SER A 1 319 ? -23.042 12.583 1.950 1.00 39.84 314 SER A C 1
ATOM 2380 O O . SER A 1 319 ? -22.217 13.209 1.280 1.00 37.84 314 SER A O 1
ATOM 2383 N N . PHE A 1 320 ? -24.381 12.686 1.775 1.00 35.18 315 PHE A N 1
ATOM 2384 C CA . PHE A 1 320 ? -24.998 13.526 0.738 1.00 33.21 315 PHE A CA 1
ATOM 2385 C C . PHE A 1 320 ? -24.699 14.977 0.990 1.00 36.13 315 PHE A C 1
ATOM 2386 O O . PHE A 1 320 ? -24.383 15.706 0.054 1.00 33.82 315 PHE A O 1
ATOM 2394 N N . LEU A 1 321 ? -24.764 15.395 2.269 1.00 34.71 316 LEU A N 1
ATOM 2395 C CA . LEU A 1 321 ? -24.505 16.778 2.634 1.00 33.92 316 LEU A CA 1
ATOM 2396 C C . LEU A 1 321 ? -23.068 17.201 2.303 1.00 34.29 316 LEU A C 1
ATOM 2397 O O . LEU A 1 321 ? -22.895 18.234 1.664 1.00 31.48 316 LEU A O 1
ATOM 2402 N N . LEU A 1 322 ? -22.062 16.384 2.652 1.00 31.79 317 LEU A N 1
ATOM 2403 C CA . LEU A 1 322 ? -20.669 16.695 2.321 1.00 32.39 317 LEU A CA 1
ATOM 2404 C C . LEU A 1 322 ? -20.445 16.664 0.791 1.00 37.34 317 LEU A C 1
ATOM 2405 O O . LEU A 1 322 ? -19.722 17.525 0.279 1.00 38.52 317 LEU A O 1
ATOM 2410 N N . ALA A 1 323 ? -21.094 15.718 0.060 1.00 31.72 318 ALA A N 1
ATOM 2411 C CA . ALA A 1 323 ? -20.979 15.637 -1.394 1.00 29.23 318 ALA A CA 1
ATOM 2412 C C . ALA A 1 323 ? -21.516 16.916 -2.012 1.00 32.80 318 ALA A C 1
ATOM 2413 O O . ALA A 1 323 ? -20.783 17.586 -2.751 1.00 32.55 318 ALA A O 1
ATOM 2415 N N . ALA A 1 324 ? -22.774 17.302 -1.646 1.00 28.10 319 ALA A N 1
ATOM 2416 C CA . ALA A 1 324 ? -23.431 18.513 -2.157 1.00 25.66 319 ALA A CA 1
ATOM 2417 C C . ALA A 1 324 ? -22.544 19.737 -1.961 1.00 28.65 319 ALA A C 1
ATOM 2418 O O . ALA A 1 324 ? -22.281 20.420 -2.936 1.00 26.86 319 ALA A O 1
ATOM 2420 N N . PHE A 1 325 ? -21.982 19.940 -0.755 1.00 27.07 320 PHE A N 1
ATOM 2421 C CA . PHE A 1 325 ? -21.124 21.093 -0.483 1.00 28.19 320 PHE A CA 1
ATOM 2422 C C . PHE A 1 325 ? -19.862 21.091 -1.344 1.00 33.81 320 PHE A C 1
ATOM 2423 O O . PHE A 1 325 ? -19.545 22.129 -1.933 1.00 33.63 320 PHE A O 1
ATOM 2431 N N . LEU A 1 326 ? -19.178 19.936 -1.466 1.00 31.17 321 LEU A N 1
ATOM 2432 C CA . LEU A 1 326 ? -17.974 19.827 -2.308 1.00 31.24 321 LEU A CA 1
ATOM 2433 C C . LEU A 1 326 ? -18.298 20.020 -3.797 1.00 32.63 321 LEU A C 1
ATOM 2434 O O . LEU A 1 326 ? -17.485 20.587 -4.526 1.00 32.71 321 LEU A O 1
ATOM 2439 N N . ASN A 1 327 ? -19.471 19.541 -4.245 1.00 26.79 322 ASN A N 1
ATOM 2440 C CA . ASN A 1 327 ? -19.882 19.670 -5.645 1.00 25.32 322 ASN A CA 1
ATOM 2441 C C . ASN A 1 327 ? -20.265 21.109 -5.946 1.00 27.26 322 ASN A C 1
ATOM 2442 O O . ASN A 1 327 ? -19.860 21.641 -6.972 1.00 25.83 322 ASN A O 1
ATOM 2447 N N . LEU A 1 328 ? -20.959 21.765 -5.011 1.00 23.28 323 LEU A N 1
ATOM 2448 C CA . LEU A 1 328 ? -21.344 23.158 -5.149 1.00 21.75 323 LEU A CA 1
ATOM 2449 C C . LEU A 1 328 ? -20.106 24.033 -5.211 1.00 28.72 323 LEU A C 1
ATOM 2450 O O . LEU A 1 328 ? -20.080 24.971 -6.001 1.00 28.51 323 LEU A O 1
ATOM 2455 N N . ALA A 1 329 ? -19.049 23.689 -4.452 1.00 27.64 324 ALA A N 1
ATOM 2456 C CA . ALA A 1 329 ? -17.787 24.429 -4.512 1.00 28.87 324 ALA A CA 1
ATOM 2457 C C . ALA A 1 329 ? -17.240 24.365 -5.940 1.00 34.31 324 ALA A C 1
ATOM 2458 O O . ALA A 1 329 ? -16.916 25.403 -6.525 1.00 33.92 324 ALA A O 1
ATOM 2460 N N . MET A 1 330 ? -17.260 23.148 -6.529 1.00 31.51 325 MET A N 1
ATOM 2461 C CA . MET A 1 330 ? -16.827 22.840 -7.889 1.00 31.10 325 MET A CA 1
ATOM 2462 C C . MET A 1 330 ? -17.597 23.693 -8.891 1.00 30.84 325 MET A C 1
ATOM 2463 O O . MET A 1 330 ? -16.972 24.365 -9.709 1.00 29.63 325 MET A O 1
ATOM 2468 N N . CYS A 1 331 ? -18.940 23.711 -8.780 1.00 26.44 326 CYS A N 1
ATOM 2469 C CA . CYS A 1 331 ? -19.859 24.498 -9.610 1.00 25.61 326 CYS A CA 1
ATOM 2470 C C . CYS A 1 331 ? -19.524 25.963 -9.558 1.00 32.02 326 CYS A C 1
ATOM 2471 O O . CYS A 1 331 ? -19.409 26.588 -10.611 1.00 32.76 326 CYS A O 1
ATOM 2474 N N . TYR A 1 332 ? -19.434 26.528 -8.329 1.00 28.63 327 TYR A N 1
ATOM 2475 C CA . TYR A 1 332 ? -19.172 27.942 -8.105 1.00 28.60 327 TYR A CA 1
ATOM 2476 C C . TYR A 1 332 ? -17.805 28.361 -8.617 1.00 32.76 327 TYR A C 1
ATOM 2477 O O . TYR A 1 332 ? -17.675 29.495 -9.071 1.00 32.74 327 TYR A O 1
ATOM 2486 N N . LEU A 1 333 ? -16.806 27.458 -8.597 1.00 30.19 328 LEU A N 1
ATOM 2487 C CA . LEU A 1 333 ? -15.478 27.757 -9.142 1.00 30.98 328 LEU A CA 1
ATOM 2488 C C . LEU A 1 333 ? -15.576 27.936 -10.674 1.00 33.43 328 LEU A C 1
ATOM 2489 O O . LEU A 1 333 ? -15.113 28.941 -11.233 1.00 32.87 328 LEU A O 1
ATOM 2494 N N . LYS A 1 334 ? -16.254 26.983 -11.326 1.00 28.48 329 LYS A N 1
ATOM 2495 C CA . LYS A 1 334 ? -16.494 26.981 -12.758 1.00 26.83 329 LYS A CA 1
ATOM 2496 C C . LYS A 1 334 ? -17.436 28.135 -13.150 1.00 32.37 329 LYS A C 1
ATOM 2497 O O . LYS A 1 334 ? -17.322 28.636 -14.268 1.00 33.66 329 LYS A O 1
ATOM 2503 N N . LEU A 1 335 ? -18.308 28.602 -12.228 1.00 28.85 330 LEU A N 1
ATOM 2504 C CA . LEU A 1 335 ? -19.237 29.720 -12.479 1.00 28.05 330 LEU A CA 1
ATOM 2505 C C . LEU A 1 335 ? -18.587 31.089 -12.222 1.00 33.74 330 LEU A C 1
ATOM 2506 O O . LEU A 1 335 ? -19.266 32.111 -12.356 1.00 32.75 330 LEU A O 1
ATOM 2511 N N . ARG A 1 336 ? -17.270 31.102 -11.875 1.00 32.30 331 ARG A N 1
ATOM 2512 C CA . ARG A 1 336 ? -16.432 32.284 -11.603 1.00 33.31 331 ARG A CA 1
ATOM 2513 C C . ARG A 1 336 ? -16.919 33.056 -10.356 1.00 38.74 331 ARG A C 1
ATOM 2514 O O . ARG A 1 336 ? -16.534 34.213 -10.146 1.00 39.33 331 ARG A O 1
ATOM 2522 N N . GLU A 1 337 ? -17.747 32.390 -9.524 1.00 35.38 332 GLU A N 1
ATOM 2523 C CA . GLU A 1 337 ? -18.332 32.895 -8.275 1.00 35.02 332 GLU A CA 1
ATOM 2524 C C . GLU A 1 337 ? -17.530 32.309 -7.092 1.00 39.19 332 GLU A C 1
ATOM 2525 O O . GLU A 1 337 ? -18.008 31.438 -6.360 1.00 37.86 332 GLU A O 1
ATOM 2531 N N . TYR A 1 338 ? -16.289 32.800 -6.941 1.00 37.03 333 TYR A N 1
ATOM 2532 C CA . TYR A 1 338 ? -15.303 32.341 -5.964 1.00 37.96 333 TYR A CA 1
ATOM 2533 C C . TYR A 1 338 ? -15.705 32.593 -4.499 1.00 41.58 333 TYR A C 1
ATOM 2534 O O . TYR A 1 338 ? -15.237 31.837 -3.642 1.00 42.94 333 TYR A O 1
ATOM 2543 N N . THR A 1 339 ? -16.573 33.590 -4.191 1.00 35.70 334 THR A N 1
ATOM 2544 C CA . THR A 1 339 ? -16.971 33.822 -2.780 1.00 35.08 334 THR A CA 1
ATOM 2545 C C . THR A 1 339 ? -17.888 32.669 -2.287 1.00 35.81 334 THR A C 1
ATOM 2546 O O . THR A 1 339 ? -17.693 32.156 -1.182 1.00 36.76 334 THR A O 1
ATOM 2550 N N . LYS A 1 340 ? -18.864 32.274 -3.114 1.00 29.58 335 LYS A N 1
ATOM 2551 C CA . LYS A 1 340 ? -19.805 31.178 -2.872 1.00 28.33 335 LYS A CA 1
ATOM 2552 C C . LYS A 1 340 ? -19.062 29.862 -2.758 1.00 32.07 335 LYS A C 1
ATOM 2553 O O . LYS A 1 340 ? -19.463 29.011 -1.969 1.00 32.09 335 LYS A O 1
ATOM 2559 N N . ALA A 1 341 ? -17.974 29.703 -3.542 1.00 28.89 336 ALA A N 1
ATOM 2560 C CA . ALA A 1 341 ? -17.092 28.538 -3.565 1.00 29.15 336 ALA A CA 1
ATOM 2561 C C . ALA A 1 341 ? -16.413 28.361 -2.200 1.00 35.93 336 ALA A C 1
ATOM 2562 O O . ALA A 1 341 ? -16.439 27.257 -1.649 1.00 36.43 336 ALA A O 1
ATOM 2564 N N . VAL A 1 342 ? -15.864 29.465 -1.624 1.00 33.63 337 VAL A N 1
ATOM 2565 C CA . VAL A 1 342 ? -15.224 29.495 -0.293 1.00 34.19 337 VAL A CA 1
ATOM 2566 C C . VAL A 1 342 ? -16.305 29.194 0.771 1.00 39.09 337 VAL A C 1
ATOM 2567 O O . VAL A 1 342 ? -16.044 28.426 1.700 1.00 40.49 337 VAL A O 1
ATOM 2571 N N . GLU A 1 343 ? -17.519 29.769 0.606 1.00 33.98 338 GLU A N 1
ATOM 2572 C CA . GLU A 1 343 ? -18.661 29.557 1.494 1.00 33.15 338 GLU A CA 1
ATOM 2573 C C . GLU A 1 343 ? -18.981 28.083 1.587 1.00 36.07 338 GLU A C 1
ATOM 2574 O O . GLU A 1 343 ? -19.098 27.573 2.704 1.00 37.05 338 GLU A O 1
ATOM 2580 N N . CYS A 1 344 ? -19.058 27.387 0.429 1.00 31.11 339 CYS A N 1
ATOM 2581 C CA . CYS A 1 344 ? -19.353 25.952 0.363 1.00 32.10 339 CYS A CA 1
ATOM 2582 C C . CYS A 1 344 ? -18.213 25.108 0.948 1.00 37.23 339 CYS A C 1
ATOM 2583 O O . CYS A 1 344 ? -18.485 24.188 1.724 1.00 37.09 339 CYS A O 1
ATOM 2586 N N . CYS A 1 345 ? -16.951 25.453 0.628 1.00 34.17 340 CYS A N 1
ATOM 2587 C CA . CYS A 1 345 ? -15.770 24.795 1.182 1.00 35.57 340 CYS A CA 1
ATOM 2588 C C . CYS A 1 345 ? -15.805 24.886 2.707 1.00 40.87 340 CYS A C 1
ATOM 2589 O O . CYS A 1 345 ? -15.556 23.886 3.376 1.00 42.30 340 CYS A O 1
ATOM 2592 N N . ASP A 1 346 ? -16.165 26.069 3.250 1.00 36.18 341 ASP A N 1
ATOM 2593 C CA . ASP A 1 346 ? -16.296 26.315 4.689 1.00 36.31 341 ASP A CA 1
ATOM 2594 C C . ASP A 1 346 ? -17.353 25.390 5.309 1.00 40.44 341 ASP A C 1
ATOM 2595 O O . ASP A 1 346 ? -17.124 24.844 6.395 1.00 41.34 341 ASP A O 1
ATOM 2600 N N . LYS A 1 347 ? -18.484 25.186 4.603 1.00 34.96 342 LYS A N 1
ATOM 2601 C CA . LYS A 1 347 ? -19.548 24.311 5.079 1.00 34.37 342 LYS A CA 1
ATOM 2602 C C . LYS A 1 347 ? -19.053 22.869 5.095 1.00 39.79 342 LYS A C 1
ATOM 2603 O O . LYS A 1 347 ? -19.162 22.194 6.120 1.00 41.25 342 LYS A O 1
ATOM 2609 N N . ALA A 1 348 ? -18.441 22.433 3.988 1.00 36.38 343 ALA A N 1
ATOM 2610 C CA . ALA A 1 348 ? -17.880 21.094 3.812 1.00 37.74 343 ALA A CA 1
ATOM 2611 C C . ALA A 1 348 ? -16.828 20.800 4.875 1.00 46.20 343 ALA A C 1
ATOM 2612 O O . ALA A 1 348 ? -16.883 19.745 5.525 1.00 46.65 343 ALA A O 1
ATOM 2614 N N . LEU A 1 349 ? -15.896 21.763 5.084 1.00 44.38 344 LEU A N 1
ATOM 2615 C CA . LEU A 1 349 ? -14.816 21.643 6.060 1.00 45.79 344 LEU A CA 1
ATOM 2616 C C . LEU A 1 349 ? -15.384 21.686 7.457 1.00 50.23 344 LEU A C 1
ATOM 2617 O O . LEU A 1 349 ? -14.778 21.123 8.370 1.00 52.19 344 LEU A O 1
ATOM 2622 N N . GLY A 1 350 ? -16.592 22.242 7.595 1.00 44.89 345 GLY A N 1
ATOM 2623 C CA . GLY A 1 350 ? -17.331 22.200 8.850 1.00 44.95 345 GLY A CA 1
ATOM 2624 C C . GLY A 1 350 ? -17.559 20.744 9.213 1.00 48.12 345 GLY A C 1
ATOM 2625 O O . GLY A 1 350 ? -17.023 20.271 10.208 1.00 48.38 345 GLY A O 1
ATOM 2626 N N . LEU A 1 351 ? -18.227 19.996 8.310 1.00 44.75 346 LEU A N 1
ATOM 2627 C CA . LEU A 1 351 ? -18.538 18.564 8.419 1.00 45.14 346 LEU A CA 1
ATOM 2628 C C . LEU A 1 351 ? -17.266 17.683 8.465 1.00 52.57 346 LEU A C 1
ATOM 2629 O O . LEU A 1 351 ? -17.179 16.800 9.318 1.00 54.40 346 LEU A O 1
ATOM 2634 N N . ASP A 1 352 ? -16.306 17.902 7.543 1.00 49.97 347 ASP A N 1
ATOM 2635 C CA . ASP A 1 352 ? -15.048 17.148 7.457 1.00 51.04 347 ASP A CA 1
ATOM 2636 C C . ASP A 1 352 ? -13.884 18.136 7.348 1.00 53.82 347 ASP A C 1
ATOM 2637 O O . ASP A 1 352 ? -13.498 18.560 6.255 1.00 52.83 347 ASP A O 1
ATOM 2642 N N . SER A 1 353 ? -13.333 18.480 8.512 1.00 50.53 348 SER A N 1
ATOM 2643 C CA . SER A 1 353 ? -12.231 19.412 8.746 1.00 51.02 348 SER A CA 1
ATOM 2644 C C . SER A 1 353 ? -10.947 19.050 7.974 1.00 55.45 348 SER A C 1
ATOM 2645 O O . SER A 1 353 ? -10.112 19.931 7.747 1.00 54.44 348 SER A O 1
ATOM 2648 N N . ALA A 1 354 ? -10.806 17.772 7.560 1.00 53.05 349 ALA A N 1
ATOM 2649 C CA . ALA A 1 354 ? -9.629 17.250 6.862 1.00 54.10 349 ALA A CA 1
ATOM 2650 C C . ALA A 1 354 ? -9.851 16.983 5.369 1.00 57.41 349 ALA A C 1
ATOM 2651 O O . ALA A 1 354 ? -8.908 16.516 4.715 1.00 58.40 349 ALA A O 1
ATOM 2653 N N . ASN A 1 355 ? -11.069 17.267 4.820 1.00 51.23 350 ASN A N 1
ATOM 2654 C CA . ASN A 1 355 ? -11.394 17.002 3.409 1.00 48.99 350 ASN A CA 1
ATOM 2655 C C . ASN A 1 35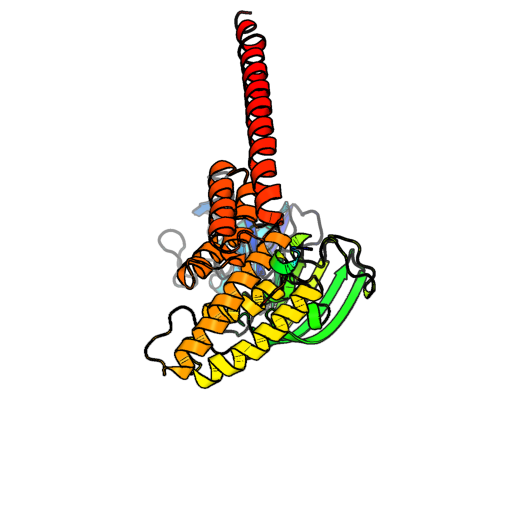5 ? -10.402 17.673 2.472 1.00 52.46 350 ASN A C 1
ATOM 2656 O O . ASN A 1 355 ? -10.268 18.896 2.504 1.00 52.66 350 ASN A O 1
ATOM 2661 N N . GLU A 1 356 ? -9.709 16.850 1.646 1.00 47.47 351 GLU A N 1
ATOM 2662 C CA . GLU A 1 356 ? -8.695 17.245 0.664 1.00 46.17 351 GLU A CA 1
ATOM 2663 C C . GLU A 1 356 ? -9.289 18.205 -0.356 1.00 46.64 351 GLU A C 1
ATOM 2664 O O . GLU A 1 356 ? -8.757 19.299 -0.545 1.00 45.82 351 GLU A O 1
ATOM 2670 N N . LYS A 1 357 ? -10.410 17.797 -0.982 1.00 40.87 352 LYS A N 1
ATOM 2671 C CA . LYS A 1 357 ? -11.109 18.565 -2.007 1.00 38.17 352 LYS A CA 1
ATOM 2672 C C . LYS A 1 357 ? -11.594 19.900 -1.453 1.00 40.85 352 LYS A C 1
ATOM 2673 O O . LYS A 1 357 ? -11.356 20.933 -2.073 1.00 39.63 352 LYS A O 1
ATOM 2679 N N . GLY A 1 358 ? -12.205 19.874 -0.274 1.00 37.70 353 GLY A N 1
ATOM 2680 C CA . GLY A 1 358 ? -12.711 21.075 0.380 1.00 37.04 353 GLY A CA 1
ATOM 2681 C C . GLY A 1 358 ? -11.630 22.102 0.627 1.00 40.87 353 GLY A C 1
ATOM 2682 O O . GLY A 1 358 ? -11.803 23.283 0.313 1.00 39.20 353 GLY A O 1
ATOM 2683 N N . LEU A 1 359 ? -10.488 21.627 1.148 1.00 38.47 354 LEU A N 1
ATOM 2684 C CA . LEU A 1 359 ? -9.316 22.441 1.446 1.00 39.16 354 LEU A CA 1
ATOM 2685 C C . LEU A 1 359 ? -8.700 22.983 0.175 1.00 42.29 354 LEU A C 1
ATOM 2686 O O . LEU A 1 359 ? -8.386 24.173 0.124 1.00 42.33 354 LEU A O 1
ATOM 2691 N N . TYR A 1 360 ? -8.532 22.112 -0.850 1.00 37.95 355 TYR A N 1
ATOM 2692 C CA . TYR A 1 360 ? -7.939 22.459 -2.142 1.00 37.07 355 TYR A CA 1
ATOM 2693 C C . TYR A 1 360 ? -8.790 23.499 -2.848 1.00 38.60 355 TYR A C 1
ATOM 2694 O O . TYR A 1 360 ? -8.288 24.580 -3.152 1.00 40.29 355 TYR A O 1
ATOM 2703 N N . ARG A 1 361 ? -10.078 23.199 -3.070 1.00 30.95 356 ARG A N 1
ATOM 2704 C CA . ARG A 1 361 ? -11.017 24.104 -3.721 1.00 28.29 356 ARG A CA 1
ATOM 2705 C C . ARG A 1 361 ? -11.108 25.445 -2.990 1.00 31.39 356 ARG A C 1
ATOM 2706 O O . ARG A 1 361 ? -11.315 26.460 -3.642 1.00 29.37 356 ARG A O 1
ATOM 2714 N N . ARG A 1 362 ? -10.901 25.461 -1.653 1.00 30.17 357 ARG A N 1
ATOM 2715 C CA . ARG A 1 362 ? -10.888 26.699 -0.876 1.00 30.40 357 ARG A CA 1
ATOM 2716 C C . ARG A 1 362 ? -9.676 27.517 -1.302 1.00 35.85 357 ARG A C 1
ATOM 2717 O O . ARG A 1 362 ? -9.847 28.685 -1.627 1.00 36.79 357 ARG A O 1
ATOM 2725 N N . GLY A 1 363 ? -8.502 26.881 -1.396 1.00 32.32 358 GLY A N 1
ATOM 2726 C CA . GLY A 1 363 ? -7.275 27.519 -1.860 1.00 33.52 358 GLY A CA 1
ATOM 2727 C C . GLY A 1 363 ? -7.386 28.030 -3.288 1.00 37.98 358 GLY A C 1
ATOM 2728 O O . GLY A 1 363 ? -6.849 29.091 -3.612 1.00 38.60 358 GLY A O 1
ATOM 2729 N N . GLU A 1 364 ? -8.112 27.292 -4.145 1.00 33.11 359 GLU A N 1
ATOM 2730 C CA . GLU A 1 364 ? -8.348 27.675 -5.529 1.00 32.01 359 GLU A CA 1
ATOM 2731 C C . GLU A 1 364 ? -9.103 28.994 -5.609 1.00 35.85 359 GLU A C 1
ATOM 2732 O O . GLU A 1 364 ? -8.626 29.929 -6.247 1.00 37.30 359 GLU A O 1
ATOM 2738 N N . ALA A 1 365 ? -10.253 29.082 -4.945 1.00 30.48 360 ALA A N 1
ATOM 2739 C CA . ALA A 1 365 ? -11.097 30.266 -4.990 1.00 29.38 360 ALA A CA 1
ATOM 2740 C C . ALA A 1 365 ? -10.463 31.449 -4.295 1.00 34.63 360 ALA A C 1
ATOM 2741 O O . ALA A 1 365 ? -10.719 32.586 -4.685 1.00 34.78 360 ALA A O 1
ATOM 2743 N N . GLN A 1 366 ? -9.635 31.193 -3.286 1.00 32.53 361 GLN A N 1
ATOM 2744 C CA . GLN A 1 366 ? -8.990 32.260 -2.523 1.00 33.75 361 GLN A CA 1
ATOM 2745 C C . GLN A 1 366 ? -7.846 32.838 -3.312 1.00 39.03 361 GLN A C 1
ATOM 2746 O O . GLN A 1 366 ? -7.656 34.052 -3.278 1.00 39.79 361 GLN A O 1
ATOM 2752 N N . LEU A 1 367 ? -7.128 31.989 -4.077 1.00 35.39 362 LEU A N 1
ATOM 2753 C CA . LEU A 1 367 ? -6.028 32.429 -4.942 1.00 35.79 362 LEU A CA 1
ATOM 2754 C C . LEU A 1 367 ? -6.599 33.312 -6.047 1.00 39.76 362 LEU A C 1
ATOM 2755 O O . LEU A 1 367 ? -5.961 34.293 -6.439 1.00 40.31 362 LEU A O 1
ATOM 2760 N N . LEU A 1 368 ? -7.834 32.983 -6.494 1.00 34.69 363 LEU A N 1
ATOM 2761 C CA . LEU A 1 368 ? -8.542 33.694 -7.539 1.00 33.58 363 LEU A CA 1
ATOM 2762 C C . LEU A 1 368 ? -9.101 35.013 -7.031 1.00 38.80 363 LEU A C 1
ATOM 2763 O O . LEU A 1 368 ? -9.154 35.971 -7.805 1.00 39.32 363 LEU A O 1
ATOM 2768 N N . MET A 1 369 ? -9.431 35.104 -5.739 1.00 36.59 364 MET A N 1
ATOM 2769 C CA . MET A 1 369 ? -9.882 36.367 -5.133 1.00 38.00 364 MET A CA 1
ATOM 2770 C C . MET A 1 369 ? -8.669 37.174 -4.635 1.00 40.44 364 MET A C 1
ATOM 2771 O O . MET A 1 369 ? -8.826 38.147 -3.885 1.00 40.08 364 MET A O 1
ATOM 2776 N N . ASN A 1 370 ? -7.458 36.733 -5.043 1.00 36.33 365 ASN A N 1
ATOM 2777 C CA . ASN A 1 370 ? -6.147 37.310 -4.747 1.00 37.79 365 ASN A CA 1
ATOM 2778 C C . ASN A 1 370 ? -5.848 37.354 -3.240 1.00 41.55 365 ASN A C 1
ATOM 2779 O O . ASN A 1 370 ? -5.163 38.269 -2.771 1.00 42.53 365 ASN A O 1
ATOM 2784 N N . GLU A 1 371 ? -6.329 36.348 -2.497 1.00 37.33 366 GLU A N 1
ATOM 2785 C CA . GLU A 1 371 ? -6.084 36.190 -1.058 1.00 38.70 366 GLU A CA 1
ATOM 2786 C C . GLU A 1 371 ? -4.991 35.129 -0.916 1.00 44.31 366 GLU A C 1
ATOM 2787 O O . GLU A 1 371 ? -5.223 34.033 -0.402 1.00 42.80 366 GLU A O 1
ATOM 2793 N N . PHE A 1 372 ? -3.799 35.472 -1.446 1.00 43.66 367 PHE A N 1
ATOM 2794 C CA . PHE A 1 372 ? -2.608 34.641 -1.606 1.00 45.63 367 PHE A CA 1
ATOM 2795 C C . PHE A 1 372 ? -2.190 33.940 -0.340 1.00 54.35 367 PHE A C 1
ATOM 2796 O O . PHE A 1 372 ? -2.133 32.713 -0.347 1.00 54.26 367 PHE A O 1
ATOM 2804 N N . GLU A 1 373 ? -1.912 34.690 0.743 1.00 54.32 368 GLU A N 1
ATOM 2805 C CA . GLU A 1 373 ? -1.489 34.081 1.998 1.00 56.58 368 GLU A CA 1
ATOM 2806 C C . GLU A 1 373 ? -2.598 33.200 2.579 1.00 59.47 368 GLU A C 1
ATOM 2807 O O . GLU A 1 373 ? -2.302 32.105 3.052 1.00 60.60 368 GLU A O 1
ATOM 2813 N N . SER A 1 374 ? -3.865 33.635 2.470 1.00 53.53 369 SER A N 1
ATOM 2814 C CA . SER A 1 374 ? -5.024 32.858 2.919 1.00 51.81 369 SER A CA 1
ATOM 2815 C C . SER A 1 374 ? -5.065 31.502 2.155 1.00 54.94 369 SER A C 1
ATOM 2816 O O . SER A 1 374 ? -5.183 30.447 2.783 1.00 54.70 369 SER A O 1
ATOM 2819 N N . ALA A 1 375 ? -4.867 31.547 0.812 1.00 50.43 370 ALA A N 1
ATOM 2820 C CA . ALA A 1 375 ? -4.837 30.392 -0.093 1.00 48.53 370 ALA A CA 1
ATOM 2821 C C . ALA A 1 375 ? -3.612 29.506 0.156 1.00 52.23 370 ALA A C 1
ATOM 2822 O O . ALA A 1 375 ? -3.732 28.287 0.038 1.00 51.31 370 ALA A O 1
ATOM 2824 N N . LYS A 1 376 ? -2.445 30.109 0.504 1.00 49.56 371 LYS A N 1
ATOM 2825 C CA . LYS A 1 376 ? -1.184 29.405 0.784 1.00 51.18 371 LYS A CA 1
ATOM 2826 C C . LYS A 1 376 ? -1.411 28.351 1.843 1.00 56.58 371 LYS A C 1
ATOM 2827 O O . LYS A 1 376 ? -1.039 27.193 1.653 1.00 55.98 371 LYS A O 1
ATOM 2833 N N . GLY A 1 377 ? -2.090 28.771 2.914 1.00 54.59 372 GLY A N 1
ATOM 2834 C CA . GLY A 1 377 ? -2.450 27.955 4.064 1.00 55.26 372 GLY A CA 1
ATOM 2835 C C . GLY A 1 377 ? -3.333 26.789 3.699 1.00 58.47 372 GLY A C 1
ATOM 2836 O O . GLY A 1 377 ? -3.103 25.678 4.179 1.00 59.46 372 GLY A O 1
ATOM 2837 N N . ASP A 1 378 ? -4.331 27.033 2.828 1.00 53.11 373 ASP A N 1
ATOM 2838 C CA . ASP A 1 378 ? -5.264 26.008 2.367 1.00 51.73 373 ASP A CA 1
ATOM 2839 C C . ASP A 1 378 ? -4.515 24.915 1.617 1.00 56.82 373 ASP A C 1
ATOM 2840 O O . ASP A 1 378 ? -4.636 23.754 1.999 1.00 57.72 373 ASP A O 1
ATOM 2845 N N . PHE A 1 379 ? -3.675 25.280 0.629 1.00 53.28 374 PHE A N 1
ATOM 2846 C CA . PHE A 1 379 ? -2.876 24.306 -0.111 1.00 53.98 374 PHE A CA 1
ATOM 2847 C C . PHE A 1 379 ? -1.854 23.628 0.788 1.00 63.19 374 PHE A C 1
ATOM 2848 O O . PHE A 1 379 ? -1.489 22.486 0.515 1.00 64.66 374 PHE A O 1
ATOM 2856 N N . GLU A 1 380 ? -1.387 24.323 1.851 1.00 61.70 375 GLU A N 1
ATOM 2857 C CA . GLU A 1 380 ? -0.430 23.765 2.805 1.00 64.43 375 GLU A CA 1
ATOM 2858 C C . GLU A 1 380 ? -1.129 22.702 3.645 1.00 69.28 375 GLU A C 1
ATOM 2859 O O . GLU A 1 380 ? -0.603 21.594 3.781 1.00 70.35 375 GLU A O 1
ATOM 2865 N N . LYS A 1 381 ? -2.357 23.014 4.126 1.00 64.68 376 LYS A N 1
ATOM 2866 C CA . LYS A 1 381 ? -3.213 22.119 4.909 1.00 64.08 376 LYS A CA 1
ATOM 2867 C C . LYS A 1 381 ? -3.630 20.902 4.053 1.00 68.46 376 LYS A C 1
ATOM 2868 O O . LYS A 1 381 ? -3.932 19.850 4.612 1.00 68.95 376 LYS A O 1
ATOM 2874 N N . VAL A 1 382 ? -3.594 21.036 2.704 1.00 64.57 377 VAL A N 1
ATOM 2875 C CA . VAL A 1 382 ? -3.878 19.951 1.747 1.00 63.86 377 VAL A CA 1
ATOM 2876 C C . VAL A 1 382 ? -2.729 18.935 1.808 1.00 71.67 377 VAL A C 1
ATOM 2877 O O . VAL A 1 382 ? -2.983 17.730 1.868 1.00 72.45 377 VAL A O 1
ATOM 2881 N N . LEU A 1 383 ? -1.468 19.426 1.805 1.00 69.66 378 LEU A N 1
ATOM 2882 C CA . LEU A 1 383 ? -0.280 18.582 1.867 1.00 71.77 378 LEU A CA 1
ATOM 2883 C C . LEU A 1 383 ? -0.205 17.869 3.220 1.00 77.84 378 LEU A C 1
ATOM 2884 O O . LEU A 1 383 ? 0.250 16.726 3.287 1.00 79.02 378 LEU A O 1
ATOM 2889 N N . GLU A 1 384 ? -0.734 18.510 4.279 1.00 74.59 379 GLU A N 1
ATOM 2890 C CA . GLU A 1 384 ? -0.837 17.918 5.612 1.00 76.13 379 GLU A CA 1
ATOM 2891 C C . GLU A 1 384 ? -1.694 16.650 5.529 1.00 80.16 379 GLU A C 1
ATOM 2892 O O . GLU A 1 384 ? -1.362 15.649 6.159 1.00 82.50 379 GLU A O 1
ATOM 2898 N N . VAL A 1 385 ? -2.765 16.687 4.704 1.00 73.71 380 VAL A N 1
ATOM 2899 C CA . VAL A 1 385 ? -3.667 15.561 4.455 1.00 72.38 380 VAL A CA 1
ATOM 2900 C C . VAL A 1 385 ? -2.930 14.610 3.494 1.00 75.63 380 VAL A C 1
ATOM 2901 O O . VAL A 1 385 ? -2.312 13.659 3.967 1.00 77.25 380 VAL A O 1
ATOM 2905 N N . ASN A 1 386 ? -2.932 14.897 2.178 1.00 69.86 381 ASN A N 1
ATOM 2906 C CA . ASN A 1 386 ? -2.240 14.075 1.191 1.00 70.10 381 ASN A CA 1
ATOM 2907 C C . ASN A 1 386 ? -0.934 14.758 0.777 1.00 74.65 381 ASN A C 1
ATOM 2908 O O . ASN A 1 386 ? -0.963 15.729 0.020 1.00 72.32 381 ASN A O 1
ATOM 2913 N N . PRO A 1 387 ? 0.227 14.264 1.252 1.00 74.79 382 PRO A N 1
ATOM 2914 C CA . PRO A 1 387 ? 1.501 14.893 0.868 1.00 76.55 382 PRO A CA 1
ATOM 2915 C C . PRO A 1 387 ? 1.943 14.490 -0.541 1.00 82.05 382 PRO A C 1
ATOM 2916 O O . PRO A 1 387 ? 2.827 15.133 -1.116 1.00 82.00 382 PRO A O 1
ATOM 2920 N N . GLN A 1 388 ? 1.300 13.448 -1.106 1.00 79.34 383 GLN A N 1
ATOM 2921 C CA . GLN A 1 388 ? 1.599 12.913 -2.435 1.00 79.86 383 GLN A CA 1
ATOM 2922 C C . GLN A 1 388 ? 0.792 13.647 -3.523 1.00 82.45 383 GLN A C 1
ATOM 2923 O O . GLN A 1 388 ? 0.865 13.280 -4.703 1.00 81.84 383 GLN A O 1
ATOM 2929 N N . ASN A 1 389 ? 0.046 14.703 -3.119 1.00 77.87 384 ASN A N 1
ATOM 2930 C CA . ASN A 1 389 ? -0.718 15.581 -4.007 1.00 75.25 384 ASN A CA 1
ATOM 2931 C C . ASN A 1 389 ? 0.272 16.570 -4.629 1.00 79.90 384 ASN A C 1
ATOM 2932 O O . ASN A 1 389 ? 0.724 17.505 -3.959 1.00 80.29 384 ASN A O 1
ATOM 2937 N N . LYS A 1 390 ? 0.647 16.326 -5.892 1.00 76.35 385 LYS A N 1
ATOM 2938 C CA . LYS A 1 390 ? 1.611 17.146 -6.635 1.00 76.82 385 LYS A CA 1
ATOM 2939 C C . LYS A 1 390 ? 1.069 18.555 -6.909 1.00 77.97 385 LYS A C 1
ATOM 2940 O O . LYS A 1 390 ? 1.841 19.519 -6.923 1.00 78.01 385 LYS A O 1
ATOM 2946 N N . ALA A 1 391 ? -0.257 18.656 -7.140 1.00 71.67 386 ALA A N 1
ATOM 2947 C CA . ALA A 1 391 ? -0.958 19.888 -7.504 1.00 69.23 386 ALA A CA 1
ATOM 2948 C C . ALA A 1 391 ? -0.948 20.961 -6.409 1.00 72.20 386 ALA A C 1
ATOM 2949 O O . ALA A 1 391 ? -0.921 22.142 -6.748 1.00 71.52 386 ALA A O 1
ATOM 2951 N N . ALA A 1 392 ? -0.971 20.577 -5.126 1.00 68.60 387 ALA A N 1
ATOM 2952 C CA . ALA A 1 392 ? -0.955 21.559 -4.041 1.00 68.82 387 ALA A CA 1
ATOM 2953 C C . ALA A 1 392 ? 0.398 22.273 -3.973 1.00 74.86 387 ALA A C 1
ATOM 2954 O O . ALA A 1 392 ? 0.438 23.476 -3.711 1.00 74.02 387 ALA A O 1
ATOM 2956 N N . ARG A 1 393 ? 1.495 21.535 -4.244 1.00 73.90 388 ARG A N 1
ATOM 2957 C CA . ARG A 1 393 ? 2.869 22.049 -4.243 1.00 76.16 388 ARG A CA 1
ATOM 2958 C C . ARG A 1 393 ? 3.066 23.094 -5.335 1.00 79.87 388 ARG A C 1
ATOM 2959 O O . ARG A 1 393 ? 3.680 24.135 -5.082 1.00 80.95 388 ARG A O 1
ATOM 2967 N N . LEU A 1 394 ? 2.542 22.807 -6.548 1.00 74.16 389 LEU A N 1
ATOM 2968 C CA . LEU A 1 394 ? 2.622 23.681 -7.720 1.00 72.91 389 LEU A CA 1
ATOM 2969 C C . LEU A 1 394 ? 1.860 24.983 -7.485 1.00 73.33 389 LEU A C 1
ATOM 2970 O O . LEU A 1 394 ? 2.297 26.038 -7.953 1.00 72.89 389 LEU A O 1
ATOM 2975 N N . GLN A 1 395 ? 0.726 24.892 -6.751 1.00 67.07 390 GLN A N 1
ATOM 2976 C CA . GLN A 1 395 ? -0.154 26.013 -6.422 1.00 64.36 390 GLN A CA 1
ATOM 2977 C C . GLN A 1 395 ? 0.387 26.813 -5.233 1.00 69.50 390 GLN A C 1
ATOM 2978 O O . GLN A 1 395 ? -0.025 27.955 -5.050 1.00 68.86 390 GLN A O 1
ATOM 2984 N N . ILE A 1 396 ? 1.322 26.246 -4.452 1.00 67.80 391 ILE A N 1
ATOM 2985 C CA . ILE A 1 396 ? 1.941 26.972 -3.341 1.00 69.31 391 ILE A CA 1
ATOM 2986 C C . ILE A 1 396 ? 2.970 27.915 -3.950 1.00 74.72 391 ILE A C 1
ATOM 2987 O O . ILE A 1 396 ? 2.994 29.098 -3.614 1.00 74.15 391 ILE A O 1
ATOM 2992 N N . SER A 1 397 ? 3.758 27.399 -4.906 1.00 72.96 392 SER A N 1
ATOM 2993 C CA . SER A 1 397 ? 4.755 28.165 -5.637 1.00 74.69 392 SER A CA 1
ATOM 2994 C C . SER A 1 397 ? 4.060 29.161 -6.559 1.00 77.05 392 SER A C 1
ATOM 2995 O O . SER A 1 397 ? 4.647 30.187 -6.903 1.00 78.40 392 SER A O 1
ATOM 2998 N N . MET A 1 398 ? 2.798 28.871 -6.932 1.00 70.17 393 MET A N 1
ATOM 2999 C CA . MET A 1 398 ? 1.975 29.758 -7.748 1.00 67.62 393 MET A CA 1
ATOM 3000 C C . MET A 1 398 ? 1.521 30.935 -6.894 1.00 68.46 393 MET A C 1
ATOM 3001 O O . MET A 1 398 ? 1.559 32.073 -7.360 1.00 68.01 393 MET A O 1
ATOM 3006 N N . CYS A 1 399 ? 1.116 30.654 -5.635 1.00 62.91 394 CYS A N 1
ATOM 3007 C CA . CYS A 1 399 ? 0.696 31.647 -4.652 1.00 62.02 394 CYS A CA 1
ATOM 3008 C C . CYS A 1 399 ? 1.822 32.610 -4.417 1.00 65.43 394 CYS A C 1
ATOM 3009 O O . CYS A 1 399 ? 1.586 33.808 -4.426 1.00 65.15 394 CYS A O 1
ATOM 3012 N N . GLN A 1 400 ? 3.054 32.088 -4.257 1.00 62.35 395 GLN A N 1
ATOM 3013 C CA . GLN A 1 400 ? 4.279 32.863 -4.046 1.00 64.06 395 GLN A CA 1
ATOM 3014 C C . GLN A 1 400 ? 4.537 33.815 -5.235 1.00 65.84 395 GLN A C 1
ATOM 3015 O O . GLN A 1 400 ? 4.628 35.028 -5.034 1.00 65.69 395 GLN A O 1
ATOM 3021 N N . LYS A 1 401 ? 4.613 33.258 -6.464 1.00 60.62 396 LYS A N 1
ATOM 3022 C CA . LYS A 1 401 ? 4.870 33.963 -7.722 1.00 59.65 396 LYS A CA 1
ATOM 3023 C C . LYS A 1 401 ? 3.812 35.045 -7.991 1.00 61.82 396 LYS A C 1
ATOM 3024 O O . LYS A 1 401 ? 4.183 36.181 -8.300 1.00 62.01 396 LYS A O 1
ATOM 3030 N N . LYS A 1 402 ? 2.513 34.696 -7.872 1.00 56.16 397 LYS A N 1
ATOM 3031 C CA . LYS A 1 402 ? 1.414 35.626 -8.145 1.00 54.17 397 LYS A CA 1
ATOM 3032 C C . LYS A 1 402 ? 1.287 36.711 -7.059 1.00 57.36 397 LYS A C 1
ATOM 3033 O O . LYS A 1 402 ? 0.851 37.817 -7.377 1.00 55.81 397 LYS A O 1
ATOM 3039 N N . ALA A 1 403 ? 1.699 36.428 -5.812 1.00 55.50 398 ALA A N 1
ATOM 3040 C CA . ALA A 1 403 ? 1.657 37.431 -4.741 1.00 56.75 398 ALA A CA 1
ATOM 3041 C C . ALA A 1 403 ? 2.755 38.475 -4.935 1.00 63.72 398 ALA A C 1
ATOM 3042 O O . ALA A 1 403 ? 2.530 39.642 -4.627 1.00 63.74 398 ALA A O 1
ATOM 3044 N N . LYS A 1 404 ? 3.934 38.056 -5.450 1.00 62.54 399 LYS A N 1
ATOM 3045 C CA . LYS A 1 404 ? 5.067 38.944 -5.734 1.00 64.98 399 LYS A CA 1
ATOM 3046 C C . LYS A 1 404 ? 4.711 39.901 -6.876 1.00 68.18 399 LYS A C 1
ATOM 3047 O O . LYS A 1 404 ? 5.103 41.072 -6.847 1.00 68.14 399 LYS A O 1
ATOM 3053 N N . GLU A 1 405 ? 3.934 39.398 -7.861 1.00 64.14 400 GLU A N 1
ATOM 3054 C CA . GLU A 1 405 ? 3.442 40.158 -9.019 1.00 63.42 400 GLU A CA 1
ATOM 3055 C C . GLU A 1 405 ? 2.416 41.214 -8.590 1.00 66.32 400 GLU A C 1
ATOM 3056 O O . GLU A 1 405 ? 2.410 42.321 -9.131 1.00 66.71 400 GLU A O 1
ATOM 3062 N N . HIS A 1 406 ? 1.543 40.860 -7.630 1.00 60.80 401 HIS A N 1
ATOM 3063 C CA . HIS A 1 406 ? 0.502 41.742 -7.127 1.00 59.34 401 HIS A CA 1
ATOM 3064 C C . HIS A 1 406 ? 1.093 42.951 -6.400 1.00 62.97 401 HIS A C 1
ATOM 3065 O O . HIS A 1 406 ? 0.584 44.055 -6.563 1.00 62.11 401 HIS A O 1
ATOM 3072 N N . ASN A 1 407 ? 2.163 42.750 -5.622 1.00 60.82 402 ASN A N 1
ATOM 3073 C CA . ASN A 1 407 ? 2.813 43.819 -4.862 1.00 62.81 402 ASN A CA 1
ATOM 3074 C C . ASN A 1 407 ? 3.570 44.774 -5.792 1.00 66.19 402 ASN A C 1
ATOM 3075 O O . ASN A 1 407 ? 3.457 45.987 -5.616 1.00 66.92 402 ASN A O 1
ATOM 3080 N N . GLU A 1 408 ? 4.305 44.242 -6.792 1.00 61.04 403 GLU A N 1
ATOM 3081 C CA . GLU A 1 408 ? 5.031 45.064 -7.763 1.00 61.24 403 GLU A CA 1
ATOM 3082 C C . GLU A 1 408 ? 4.070 45.954 -8.528 1.00 60.25 403 GLU A C 1
ATOM 3083 O O . GLU A 1 408 ? 4.332 47.143 -8.674 1.00 61.16 403 GLU A O 1
ATOM 3089 N N . ARG A 1 409 ? 2.938 45.383 -8.973 1.00 51.96 404 ARG A N 1
ATOM 3090 C CA . ARG A 1 409 ? 1.875 46.068 -9.706 1.00 48.85 404 ARG A CA 1
ATOM 3091 C C . ARG A 1 409 ? 1.261 47.167 -8.836 1.00 51.11 404 ARG A C 1
ATOM 3092 O O . ARG A 1 409 ? 1.096 48.289 -9.315 1.00 50.80 404 ARG A O 1
ATOM 3100 N N . ASP A 1 410 ? 0.972 46.851 -7.550 1.00 46.97 405 ASP A N 1
ATOM 3101 C CA . ASP A 1 410 ? 0.407 47.773 -6.562 1.00 47.01 405 ASP A CA 1
ATOM 3102 C C . ASP A 1 410 ? 1.367 48.907 -6.278 1.00 53.89 405 ASP A C 1
ATOM 3103 O O . ASP A 1 410 ? 0.913 50.037 -6.094 1.00 54.21 405 ASP A O 1
ATOM 3108 N N . ARG A 1 411 ? 2.695 48.605 -6.258 1.00 52.25 406 ARG A N 1
ATOM 3109 C CA . ARG A 1 411 ? 3.794 49.554 -6.046 1.00 55.11 406 ARG A CA 1
ATOM 3110 C C . ARG A 1 411 ? 3.914 50.534 -7.204 1.00 57.17 406 ARG A C 1
ATOM 3111 O O . ARG A 1 411 ? 4.238 51.701 -6.991 1.00 57.65 406 ARG A O 1
ATOM 3119 N N . ARG A 1 412 ? 3.685 50.034 -8.434 1.00 51.68 407 ARG A N 1
ATOM 3120 C CA . ARG A 1 412 ? 3.760 50.796 -9.672 1.00 51.19 407 ARG A CA 1
ATOM 3121 C C . ARG A 1 412 ? 2.595 51.772 -9.746 1.00 51.11 407 ARG A C 1
ATOM 3122 O O . ARG A 1 412 ? 2.843 52.973 -9.872 1.00 52.59 407 ARG A O 1
ATOM 3130 N N . ILE A 1 413 ? 1.341 51.276 -9.586 1.00 42.63 408 ILE A N 1
ATOM 3131 C CA . ILE A 1 413 ? 0.112 52.081 -9.591 1.00 40.47 408 ILE A CA 1
ATOM 3132 C C . ILE A 1 413 ? 0.227 53.228 -8.572 1.00 46.86 408 ILE A C 1
ATOM 3133 O O . ILE A 1 413 ? -0.120 54.368 -8.885 1.00 45.17 408 ILE A O 1
ATOM 3138 N N . TYR A 1 414 ? 0.752 52.919 -7.371 1.00 47.35 409 TYR A N 1
ATOM 3139 C CA . TYR A 1 414 ? 0.950 53.881 -6.292 1.00 50.46 409 TYR A CA 1
ATOM 3140 C C . TYR A 1 414 ? 1.985 54.924 -6.708 1.00 55.83 409 TYR A C 1
ATOM 3141 O O . TYR A 1 414 ? 1.736 56.112 -6.510 1.00 56.90 409 TYR A O 1
ATOM 3150 N N . ALA A 1 415 ? 3.128 54.490 -7.295 1.00 52.57 410 ALA A N 1
ATOM 3151 C CA . ALA A 1 415 ? 4.205 55.385 -7.739 1.00 54.99 410 ALA A CA 1
ATOM 3152 C C . ALA A 1 415 ? 3.746 56.301 -8.880 1.00 58.66 410 ALA A C 1
ATOM 3153 O O . ALA A 1 415 ? 4.182 57.451 -8.953 1.00 60.75 410 ALA A O 1
ATOM 3155 N N . ASN A 1 416 ? 2.849 55.802 -9.741 1.00 52.16 411 ASN A N 1
ATOM 3156 C CA . ASN A 1 416 ? 2.300 56.580 -10.835 1.00 52.15 411 ASN A CA 1
ATOM 3157 C C . ASN A 1 416 ? 1.199 57.531 -10.321 1.00 58.15 411 ASN A C 1
ATOM 3158 O O . ASN A 1 416 ? 1.133 58.671 -10.783 1.00 58.98 411 ASN A O 1
ATOM 3163 N N . MET A 1 417 ? 0.355 57.093 -9.354 1.00 55.45 412 MET A N 1
ATOM 3164 C CA . MET A 1 417 ? -0.680 57.971 -8.775 1.00 56.13 412 MET A CA 1
ATOM 3165 C C . MET A 1 417 ? -0.030 59.030 -7.857 1.00 67.54 412 MET A C 1
ATOM 3166 O O . MET A 1 417 ? -0.616 60.091 -7.643 1.00 68.81 412 MET A O 1
ATOM 3171 N N . PHE A 1 418 ? 1.201 58.758 -7.359 1.00 68.05 413 PHE A N 1
ATOM 3172 C CA . PHE A 1 418 ? 1.999 59.718 -6.599 1.00 72.23 413 PHE A CA 1
ATOM 3173 C C . PHE A 1 418 ? 2.475 60.771 -7.583 1.00 79.17 413 PHE A C 1
ATOM 3174 O O . PHE A 1 418 ? 2.508 61.942 -7.232 1.00 80.83 413 PHE A O 1
ATOM 3182 N N . LYS A 1 419 ? 2.815 60.349 -8.831 1.00 76.60 414 LYS A N 1
ATOM 3183 C CA . LYS A 1 419 ? 3.240 61.234 -9.925 1.00 78.77 414 LYS A CA 1
ATOM 3184 C C . LYS A 1 419 ? 2.083 62.135 -10.341 1.00 83.78 414 LYS A C 1
ATOM 3185 O O . LYS A 1 419 ? 2.260 63.353 -10.405 1.00 86.25 414 LYS A O 1
ATOM 3191 N N . LYS A 1 420 ? 0.897 61.531 -10.599 1.00 77.86 415 LYS A N 1
ATOM 3192 C CA . LYS A 1 420 ? -0.329 62.214 -11.005 1.00 77.11 415 LYS A CA 1
ATOM 3193 C C . LYS A 1 420 ? -0.708 63.290 -9.976 1.00 87.18 415 LYS A C 1
ATOM 3194 O O . LYS A 1 420 ? -0.808 64.465 -10.337 1.00 88.86 415 LYS A O 1
ATOM 3200 N N . PHE A 1 421 ? -0.813 62.909 -8.686 1.00 86.25 416 PHE A N 1
ATOM 3201 C CA . PH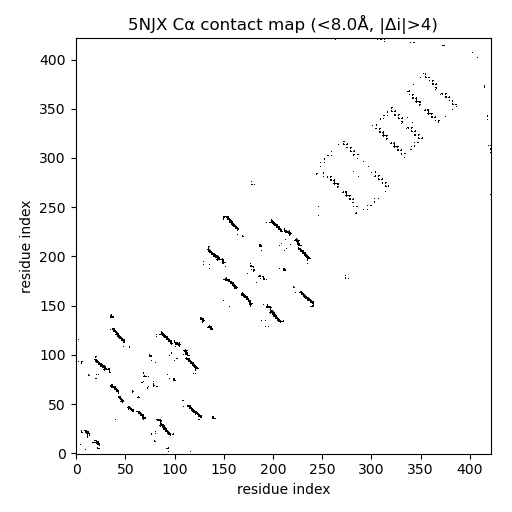E A 1 421 ? -1.155 63.829 -7.593 1.00 88.89 416 PHE A CA 1
ATOM 3202 C C . PHE A 1 421 ? 0.100 64.625 -7.105 1.00 99.17 416 PHE A C 1
ATOM 3203 O O . PHE A 1 421 ? 0.287 64.837 -5.898 1.00 99.67 416 PHE A O 1
ATOM 3211 N N . ALA A 1 422 ? 0.942 65.076 -8.069 1.00 99.77 417 ALA A N 1
ATOM 3212 C CA . ALA A 1 422 ? 2.166 65.857 -7.841 1.00 104.66 417 ALA A CA 1
ATOM 3213 C C . ALA A 1 422 ? 2.575 66.641 -9.094 1.00 112.85 417 ALA A C 1
ATOM 3214 O O . ALA A 1 422 ? 3.214 67.686 -8.971 1.00 115.95 417 ALA A O 1
ATOM 3216 N N . GLU A 1 423 ? 2.243 66.126 -10.287 1.00 109.01 418 GLU A N 1
ATOM 3217 C CA . GLU A 1 423 ? 2.538 66.796 -11.551 1.00 110.90 418 GLU A CA 1
ATOM 3218 C C . GLU A 1 423 ? 1.287 67.604 -11.960 1.00 118.61 418 GLU A C 1
ATOM 3219 O O . GLU A 1 423 ? 1.421 68.685 -12.540 1.00 120.08 418 GLU A O 1
ATOM 3225 N N . GLN A 1 424 ? 0.081 67.095 -11.603 1.00 116.10 419 GLN A N 1
ATOM 3226 C CA . GLN A 1 424 ? -1.204 67.753 -11.867 1.00 116.56 419 GLN A CA 1
ATOM 3227 C C . GLN A 1 424 ? -1.560 68.689 -10.714 1.00 125.28 419 GLN A C 1
ATOM 3228 O O . GLN A 1 424 ? -2.065 69.786 -10.956 1.00 126.38 419 GLN A O 1
ATOM 3234 N N . ASP A 1 425 ? -1.270 68.268 -9.468 1.00 124.04 420 ASP A N 1
ATOM 3235 C CA . ASP A 1 425 ? -1.541 69.062 -8.272 1.00 126.86 420 ASP A CA 1
ATOM 3236 C C . ASP A 1 425 ? -0.577 70.260 -8.141 1.00 135.79 420 ASP A C 1
ATOM 3237 O O . ASP A 1 425 ? -0.886 71.208 -7.413 1.00 137.22 420 ASP A O 1
ATOM 3242 N N . ALA A 1 426 ? 0.579 70.217 -8.841 1.00 134.65 421 ALA A N 1
ATOM 3243 C CA . ALA A 1 426 ? 1.563 71.307 -8.846 1.00 138.85 421 ALA A CA 1
ATOM 3244 C C . ALA A 1 426 ? 1.112 72.444 -9.770 1.00 144.75 421 ALA A C 1
ATOM 3245 O O . ALA A 1 426 ? 1.474 73.600 -9.531 1.00 147.79 421 ALA A O 1
ATOM 3247 N N . LYS A 1 427 ? 0.311 72.111 -10.820 1.00 138.60 422 LYS A N 1
ATOM 3248 C CA . LYS A 1 427 ? -0.253 73.065 -11.790 1.00 138.68 422 LYS A CA 1
ATOM 3249 C C . LYS A 1 427 ? -1.347 73.943 -11.134 1.00 143.41 422 LYS A C 1
ATOM 3250 O O . LYS A 1 427 ? -1.736 74.965 -11.712 1.00 144.62 422 LYS A O 1
ATOM 3256 N N . GLU A 1 428 ? -1.814 73.552 -9.915 1.00 138.75 423 GLU A N 1
ATOM 3257 C CA . GLU A 1 428 ? -2.821 74.252 -9.104 1.00 138.99 423 GLU A CA 1
ATOM 3258 C C . GLU A 1 428 ? -2.209 75.506 -8.434 1.00 146.29 423 GLU A C 1
ATOM 3259 O O . GLU A 1 428 ? -2.183 75.621 -7.204 1.00 146.71 423 GLU A O 1
ATOM 3265 N N . GLU A 1 429 ? -1.708 76.438 -9.270 1.00 144.55 424 GLU A N 1
ATOM 3266 C CA . GLU A 1 429 ? -1.090 77.708 -8.877 1.00 148.10 424 GLU A CA 1
ATOM 3267 C C . GLU A 1 429 ? -1.603 78.834 -9.784 1.00 152.70 424 GLU A C 1
ATOM 3268 O O . GLU A 1 429 ? -1.919 79.919 -9.290 1.00 154.56 424 GLU A O 1
ATOM 3274 N N . ALA A 1 430 ? -1.685 78.567 -11.111 1.00 147.56 425 ALA A N 1
ATOM 3275 C CA . ALA A 1 430 ? -2.168 79.498 -12.139 1.00 166.25 425 ALA A CA 1
ATOM 3276 C C . ALA A 1 430 ? -2.739 78.739 -13.337 1.00 171.77 425 ALA A C 1
ATOM 3277 O O . ALA A 1 430 ? -3.472 77.765 -13.165 1.00 116.86 425 ALA A O 1
ATOM 3279 N N . ASP B 2 8 ? -1.839 14.778 -13.310 1.00 92.48 724 ASP B N 1
ATOM 3280 C CA . ASP B 2 8 ? -2.708 13.634 -13.025 1.00 92.24 724 ASP B CA 1
ATOM 3281 C C . ASP B 2 8 ? -3.518 13.853 -11.734 1.00 93.65 724 ASP B C 1
ATOM 3282 O O . ASP B 2 8 ? -4.452 13.089 -11.460 1.00 93.25 724 ASP B O 1
ATOM 3287 N N . THR B 2 9 ? -3.199 14.917 -10.964 1.00 88.10 725 THR B N 1
ATOM 3288 C CA . THR B 2 9 ? -3.920 15.232 -9.722 1.00 86.74 725 THR B CA 1
ATOM 3289 C C . THR B 2 9 ? -5.237 15.989 -10.105 1.00 86.85 725 THR B C 1
ATOM 3290 O O . THR B 2 9 ? -5.587 17.012 -9.504 1.00 86.54 725 THR B O 1
ATOM 3294 N N . SER B 2 10 ? -5.978 15.417 -11.090 1.00 79.72 726 SER B N 1
ATOM 3295 C CA . SER B 2 10 ? -7.248 15.895 -11.637 1.00 77.50 726 SER B CA 1
ATOM 3296 C C . SER B 2 10 ? -8.422 15.482 -10.750 1.00 76.96 726 SER B C 1
ATOM 3297 O O . SER B 2 10 ? -9.575 15.757 -11.091 1.00 77.09 726 SER B O 1
ATOM 3300 N N . ARG B 2 11 ? -8.125 14.824 -9.611 1.00 69.62 727 ARG B N 1
ATOM 3301 C CA . ARG B 2 11 ? -9.100 14.391 -8.608 1.00 67.88 727 ARG B CA 1
ATOM 3302 C C . ARG B 2 11 ? -9.820 15.603 -8.040 1.00 68.03 727 ARG B C 1
ATOM 3303 O O . ARG B 2 11 ? -11.015 15.542 -7.771 1.00 67.61 727 ARG B O 1
ATOM 3311 N N . MET B 2 12 ? -9.087 16.722 -7.906 1.00 61.71 728 MET B N 1
ATOM 3312 C CA . MET B 2 12 ? -9.560 17.996 -7.366 1.00 60.08 728 MET B CA 1
ATOM 3313 C C . MET B 2 12 ? -10.575 18.667 -8.306 1.00 62.64 728 MET B C 1
ATOM 3314 O O . MET B 2 12 ? -11.103 19.734 -7.983 1.00 62.21 728 MET B O 1
ATOM 3319 N N . GLU B 2 13 ? -10.844 18.028 -9.458 1.00 58.15 729 GLU B N 1
ATOM 3320 C CA . GLU B 2 13 ? -11.806 18.457 -10.466 1.00 57.63 729 GLU B CA 1
ATOM 3321 C C . GLU B 2 13 ? -12.991 17.483 -10.479 1.00 61.13 729 GLU B C 1
ATOM 3322 O O . GLU B 2 13 ? -14.075 17.835 -10.949 1.00 60.79 729 GLU B O 1
ATOM 3328 N N . GLU B 2 14 ? -12.783 16.265 -9.931 1.00 57.24 730 GLU B N 1
ATOM 3329 C CA . GLU B 2 14 ? -13.798 15.215 -9.841 1.00 56.79 730 GLU B CA 1
ATOM 3330 C C . GLU B 2 14 ? -14.893 15.572 -8.841 1.00 57.99 730 GLU B C 1
ATOM 3331 O O . GLU B 2 14 ? -14.624 16.015 -7.728 1.00 57.09 730 GLU B O 1
ATOM 3337 N N . VAL B 2 15 ? -16.122 15.315 -9.234 1.00 53.50 731 VAL B N 1
ATOM 3338 C CA . VAL B 2 15 ? -17.306 15.542 -8.434 1.00 52.71 731 VAL B CA 1
ATOM 3339 C C . VAL B 2 15 ? -17.578 14.256 -7.590 1.00 57.28 731 VAL B C 1
ATOM 3340 O O . VAL B 2 15 ? -17.024 13.194 -7.897 1.00 56.56 731 VAL B O 1
ATOM 3344 N N . ASP B 2 16 ? -18.370 14.380 -6.492 1.00 54.25 732 ASP B N 1
ATOM 3345 C CA . ASP B 2 16 ? -18.728 13.284 -5.578 1.00 54.57 732 ASP B CA 1
ATOM 3346 C C . ASP B 2 16 ? -20.241 12.937 -5.635 1.00 49.98 732 ASP B C 1
ATOM 3347 O O . ASP B 2 16 ? -20.653 11.929 -5.020 1.00 51.95 732 ASP B O 1
#

B-factor: mean 61.32, std 31.27, range [9.96, 176.1]

Organism: Homo sapiens (NCBI:txid9606)

Solvent-accessible surface area: 22955 Å² total; per-residue (Å²): 130,66,42,68,65,0,45,131,125,22,122,29,32,2,111,167,140,59,115,0,0,5,12,52,64,137,114,120,16,143,50,145,98,52,4,45,54,5,0,94,0,58,0,13,21,66,0,76,20,86,130,32,142,95,37,54,10,0,56,110,138,118,120,59,68,69,10,15,3,14,118,66,105,28,21,128,0,8,29,51,0,0,37,52,0,60,94,23,4,27,1,15,0,23,0,79,15,100,20,12,91,26,76,84,12,54,133,126,134,7,62,68,87,9,49,0,10,9,29,0,27,0,71,45,20,108,9,43,42,13,79,146,73,37,8,0,43,22,16,13,86,113,138,17,127,19,199,35,61,2,24,72,16,0,78,2,80,0,46,0,33,0,101,25,87,56,115,68,27,11,74,69,93,10,52,9,30,2,3,24,1,35,74,69,33,0,0,8,0,0,2,66,0,0,69,95,0,66,66,65,6,35,0,39,0,82,2,7,67,175,24,8,21,21,141,76,7,30,114,145,28,54,7,131,73,60,21,124,1,70,1,43,0,23,0,86,48,38,135,97,28,119,57,28,198,95,12,78,32,127,43,10,32,88,64,0,47,103,10,52,100,63,0,10,93,13,24,159,58,36,84,52,85,5,0,25,13,1,0,28,21,0,28,73,28,7,57,159,71,198,82,43,58,166,177,54,48,162,34,7,84,70,36,3,37,7,0,7,7,0,9,0,3,0,30,18,91,49,185,68,37,85,99,0,17,98,13,0,69,100,0,26,57,74,53,87,57,20,39,31,0,11,13,0,57,0,32,0,12,20,89,57,69,79,22,131,56,0,26,34,9,0,88,102,0,18,118,62,36,79,142,0,149,16,0,144,123,41,15,63,66,0,97,111,97,14,154,67,54,72,87,121,76,136,144,100,161,54,77,77,144,128,93,137,52,99,95,80,63,141,126,159,142,160,18,72,91,6,76,94,33,63

Foldseek 3Di:
DVLVVQVPPFDQLDPVRPSQKTKDWPDAADDPDAAFAFKWFWKFKWKAWPVGHTQDGVVVVVHTDIDGAPPPPAFQNVSSPSRNGHAQIKMKMWHWLVRHVAQVFDPPRGHGRITMIMIMTRHDIFADPLVPPNQKGKGWPDAAPFPAFADQFKWFWKFKWKDFVRHTLDTGTDIDGQLPCVVVPHWNLVSSVRRVGHAQTWMKIWGFLVRGPAQPADVSSPGHHRTIMIMIMTGNDIDHDQALVSDDLVRLLVLLVVLQVVLVVCVVVVVLSSSLSSLVSLCRNQVPDDDDDPVSVVSSLVSLLSSLLVNLVSCVSVVNLVVNLVSLVSNCVSVVLDLSSLQSNLSSCVSVVVLVVSLVSLVSNCVRVVVPPVSVVVNVVSVVVNVVVVVVVVVVVVVVVVVCPVVVVVVPD/DVCVVVDDD

GO terms:
  GO:0030674 protein-macromolecule adaptor activity (F, IDA)
  GO:0051898 negative regulation of phosphatidylinositol 3-kinase/protein kinase B signal transduction (P, IDA)
  GO:0005737 cytoplasm (C, IC)
  GO:0003755 peptidyl-prolyl cis-trans isomerase activity (F, IDA)
  GO:0006457 protein folding (P, IDA)
  GO:0005528 FK506 binding (F, TAS)
  GO:0006457 protein folding (P, TAS)
  GO:0005829 cytosol (C, TAS)
  GO:0005515 protein binding (F, IPI)
  GO:0070062 extracellular exosome (C, HDA)
  GO:0016020 membrane (C, HDA)
  GO:0031072 heat shock protein binding (F, IPI)

InterPro domains:
  IPR001179 FKBP-type peptidyl-prolyl cis-trans isomerase domain [PF00254] (44-135)
  IPR001179 FKBP-type peptidyl-prolyl cis-trans isomerase domain [PF00254] (160-248)
  IPR001179 FKBP-type peptidyl-prolyl cis-trans isomerase domain [PS50059] (50-138)
  IPR001179 FKBP-type peptidyl-prolyl cis-trans isomerase domain [PS50059] (165-251)
  IPR011990 Tetratricopeptide-like helical domain superfamily [G3DSA:1.25.40.10] (254-411)
  IPR011990 Tetratricopeptide-like helical domain superfamily [SSF48452] (256-416)
  IPR019734 Tetratricopeptide repeat [PF00515] (319-348)
  IPR019734 Tetratricopeptide repeat [PF13181] (354-384)
  IPR019734 Tetratricopeptide repeat [PS50005] (317-350)
  IPR019734 Tetratricopeptide repeat [PS50005] (351-384)
  IPR019734 Tetratricopeptide repeat [SM00028] (317-350)
  IPR019734 Tetratricopeptide repeat [SM00028] (351-384)
  IPR046357 Peptidyl-prolyl cis-trans isomerase domain superfamily [G3DSA:3.10.50.40] (14-140)
  IPR046357 Peptidyl-prolyl cis-trans isomerase domain superfamily [G3DSA:3.10.50.40] (141-253)
  IPR050754 Peptidyl-prolyl cis-trans isomerase FKBP4/5/8-like [PTHR46512] (140-431)

Radius of gyration: 29.93 Å; Cα contacts (8 Å, |Δi|>4): 829; chains: 2; bounding box: 77×75×51 Å

Nearest PDB structures (foldseek):
  1kt0-assembly1_A  TM=9.948E-01  e=1.313E-57  Homo sapiens
  1kt1-assembly1_A  TM=9.812E-01  e=1.502E-58  Saimiri boliviensis
  8ffw-assembly1_D  TM=8.353E-01  e=3.118E-54  Homo sapiens
  8ffv-assembly1_D  TM=8.664E-01  e=2.416E-47  Homo sapiens
  3o5d-assembly2_B  TM=9.213E-01  e=4.159E-42  Homo sapiens